Protein AF-A0A235J093-F1 (afdb_monomer_lite)

Structure (mmCIF, N/CA/C/O backbone):
data_AF-A0A235J093-F1
#
_entry.id   AF-A0A235J093-F1
#
loop_
_atom_site.group_PDB
_atom_site.id
_atom_site.type_symbol
_atom_site.label_atom_id
_atom_site.label_alt_id
_atom_site.label_comp_id
_atom_site.label_asym_id
_atom_site.label_entity_id
_atom_site.label_seq_id
_atom_site.pdbx_PDB_ins_code
_atom_site.Cartn_x
_atom_site.Cartn_y
_atom_site.Cartn_z
_atom_site.occupancy
_atom_site.B_iso_or_equiv
_atom_site.auth_seq_id
_atom_site.auth_comp_id
_atom_site.auth_asym_id
_atom_site.auth_atom_id
_atom_site.pdbx_PDB_model_num
ATOM 1 N N . MET A 1 1 ? 15.718 -7.112 -27.286 1.00 81.56 1 MET A N 1
ATOM 2 C CA . MET A 1 1 ? 15.804 -6.126 -26.188 1.00 81.56 1 MET A CA 1
ATOM 3 C C . MET A 1 1 ? 17.243 -5.690 -25.933 1.00 81.56 1 MET A C 1
ATOM 5 O O . MET A 1 1 ? 17.568 -4.571 -26.283 1.00 81.56 1 MET A O 1
ATOM 9 N N . LEU A 1 2 ? 18.130 -6.561 -25.432 1.00 86.50 2 LEU A N 1
ATOM 10 C CA . LEU A 1 2 ? 19.527 -6.194 -25.126 1.00 86.50 2 LEU A CA 1
ATOM 11 C C . LEU A 1 2 ? 20.306 -5.606 -26.301 1.00 86.50 2 LEU A C 1
ATOM 13 O O . LEU A 1 2 ? 20.880 -4.533 -26.173 1.00 86.50 2 LEU A O 1
ATOM 17 N N . LYS A 1 3 ? 20.299 -6.302 -27.443 1.00 90.94 3 LYS A N 1
ATOM 18 C CA . LYS A 1 3 ? 20.978 -5.846 -28.660 1.00 90.94 3 LYS A CA 1
ATOM 19 C C . LYS A 1 3 ? 20.471 -4.472 -29.100 1.00 90.94 3 LYS A C 1
ATOM 21 O O . LYS A 1 3 ? 21.281 -3.606 -29.382 1.00 90.94 3 LYS A O 1
ATOM 26 N N . GLU A 1 4 ? 19.153 -4.282 -29.091 1.00 91.94 4 GLU A N 1
ATOM 27 C CA . GLU A 1 4 ? 18.512 -3.019 -29.469 1.00 91.94 4 GLU A CA 1
ATOM 28 C C . GLU A 1 4 ? 18.979 -1.865 -28.575 1.00 91.94 4 GLU A C 1
ATOM 30 O O . GLU A 1 4 ? 19.475 -0.862 -29.072 1.00 91.94 4 GLU A O 1
ATOM 35 N N . CYS A 1 5 ? 18.916 -2.040 -27.249 1.00 92.69 5 CYS A N 1
ATOM 36 C CA . CYS A 1 5 ? 19.371 -1.024 -26.301 1.00 92.69 5 CYS A CA 1
ATOM 37 C C . CYS A 1 5 ? 20.873 -0.733 -26.433 1.00 92.69 5 CYS A C 1
ATOM 39 O O . CYS A 1 5 ? 21.279 0.423 -26.358 1.00 92.69 5 CYS A O 1
ATOM 41 N N . ARG A 1 6 ? 21.698 -1.769 -26.630 1.00 94.31 6 ARG A N 1
ATOM 42 C CA . ARG A 1 6 ? 23.148 -1.629 -26.811 1.00 94.31 6 ARG A CA 1
ATOM 43 C C . ARG A 1 6 ? 23.477 -0.839 -28.078 1.00 94.31 6 ARG A C 1
ATOM 45 O O . ARG A 1 6 ? 24.177 0.163 -27.987 1.00 94.31 6 ARG A O 1
ATOM 52 N N . CYS A 1 7 ? 22.942 -1.270 -29.222 1.00 94.12 7 CYS A N 1
ATOM 53 C CA . CYS A 1 7 ? 23.148 -0.610 -30.510 1.00 94.12 7 CYS A CA 1
ATOM 54 C C . CYS A 1 7 ? 22.666 0.840 -30.463 1.00 94.12 7 CYS A C 1
ATOM 56 O O . CYS A 1 7 ? 23.383 1.727 -30.906 1.00 94.12 7 CYS A O 1
ATOM 58 N N . TRP A 1 8 ? 21.523 1.102 -29.825 1.00 95.50 8 TRP A N 1
ATOM 59 C CA . TRP A 1 8 ? 21.031 2.463 -29.643 1.00 95.50 8 TRP A CA 1
ATOM 60 C C . TRP A 1 8 ? 22.023 3.356 -28.881 1.00 95.50 8 TRP A C 1
ATOM 62 O O . TRP A 1 8 ? 22.276 4.486 -29.293 1.00 95.50 8 TRP A O 1
ATOM 72 N N . ILE A 1 9 ? 22.627 2.865 -27.789 1.00 94.88 9 ILE A N 1
ATOM 73 C CA . ILE A 1 9 ? 23.630 3.648 -27.049 1.00 94.88 9 ILE A CA 1
ATOM 74 C C . ILE A 1 9 ? 24.862 3.912 -27.924 1.00 94.88 9 ILE A C 1
ATOM 76 O O . ILE A 1 9 ? 25.351 5.040 -27.952 1.00 94.88 9 ILE A O 1
ATOM 80 N N . GLU A 1 10 ? 25.353 2.885 -28.618 1.00 95.62 10 GLU A N 1
ATOM 81 C CA . GLU A 1 10 ? 26.525 2.963 -29.502 1.00 95.62 10 GLU A CA 1
ATOM 82 C C . GLU A 1 10 ? 26.302 3.950 -30.660 1.00 95.62 10 GLU A C 1
ATOM 84 O O . GLU A 1 10 ? 27.205 4.702 -31.018 1.00 95.62 10 GLU A O 1
ATOM 89 N N . GLU A 1 11 ? 25.081 4.020 -31.193 1.00 94.50 11 GLU A N 1
ATOM 90 C CA . GLU A 1 11 ? 24.692 4.966 -32.242 1.00 94.50 11 GLU A CA 1
ATOM 91 C C . GLU A 1 11 ? 24.573 6.408 -31.737 1.00 94.50 11 GLU A C 1
ATOM 93 O O . GLU A 1 11 ? 24.961 7.344 -32.438 1.00 94.50 11 GLU A O 1
ATOM 98 N N . LYS A 1 12 ? 24.027 6.619 -30.533 1.00 93.69 12 LYS A N 1
ATOM 99 C CA . LYS A 1 12 ? 23.841 7.970 -29.978 1.00 93.69 12 LYS A CA 1
ATOM 100 C C . LYS A 1 12 ? 25.104 8.548 -29.345 1.00 93.69 12 LYS A C 1
ATOM 102 O O . LYS A 1 12 ? 25.197 9.766 -29.189 1.00 93.69 12 LYS A O 1
ATOM 107 N N . LEU A 1 13 ? 26.052 7.699 -28.957 1.00 93.81 13 LEU A N 1
ATOM 108 C CA . LEU A 1 13 ? 27.321 8.086 -28.342 1.00 93.81 13 LEU A CA 1
ATOM 109 C C . LEU A 1 13 ? 28.518 7.443 -29.077 1.00 93.81 13 LEU A C 1
ATOM 111 O O . LEU A 1 13 ? 29.321 6.749 -28.455 1.00 93.81 13 LEU A O 1
ATOM 115 N N . PRO A 1 14 ? 28.702 7.710 -30.382 1.00 93.31 14 PRO A N 1
ATOM 116 C CA . PRO A 1 14 ? 29.700 7.020 -31.206 1.00 93.31 14 PRO A CA 1
ATOM 117 C C . PRO A 1 14 ? 31.155 7.337 -30.821 1.00 93.31 14 PRO A C 1
ATOM 119 O O . PRO A 1 14 ? 32.067 6.623 -31.225 1.00 93.31 14 PRO A O 1
ATOM 122 N N . ASP A 1 15 ? 31.384 8.389 -30.029 1.00 92.12 15 ASP A N 1
ATOM 123 C CA . ASP A 1 15 ? 32.719 8.856 -29.633 1.00 92.12 15 ASP A CA 1
ATOM 124 C C . ASP A 1 15 ? 33.426 7.942 -28.614 1.00 92.12 15 ASP A C 1
ATOM 126 O O . ASP A 1 15 ? 34.569 8.204 -28.231 1.00 92.12 15 ASP A O 1
ATOM 130 N N . TYR A 1 16 ? 32.758 6.893 -28.128 1.00 91.81 16 TYR A N 1
ATOM 131 C CA . TYR A 1 16 ? 33.340 5.940 -27.189 1.00 91.81 16 TYR A CA 1
ATOM 132 C C . TYR A 1 16 ? 33.890 4.700 -27.888 1.00 91.81 16 TYR A C 1
ATOM 134 O O . TYR A 1 16 ? 33.283 4.138 -28.796 1.00 91.81 16 TYR A O 1
ATOM 142 N N . THR A 1 17 ? 35.001 4.186 -27.362 1.00 91.88 17 THR A N 1
ATOM 143 C CA . THR A 1 17 ? 35.436 2.818 -27.649 1.00 91.88 17 THR A CA 1
ATOM 144 C C . THR A 1 17 ? 34.752 1.862 -26.676 1.00 91.88 17 THR A C 1
ATOM 146 O O . THR A 1 17 ? 34.998 1.912 -25.468 1.00 91.88 17 THR A O 1
ATOM 149 N N . TYR A 1 18 ? 33.896 0.990 -27.202 1.00 92.06 18 TYR A N 1
ATOM 150 C CA . TYR A 1 18 ? 33.111 0.042 -26.417 1.00 92.06 18 TYR A CA 1
ATOM 151 C C . TYR A 1 18 ? 33.817 -1.313 -26.283 1.00 92.06 18 TYR A C 1
ATOM 153 O O . TYR A 1 18 ? 34.207 -1.927 -27.271 1.00 92.06 18 TYR A O 1
ATOM 161 N N . TYR A 1 19 ? 33.923 -1.809 -25.051 1.00 90.44 19 TYR A N 1
ATOM 162 C CA . TYR A 1 19 ? 34.502 -3.113 -24.696 1.00 90.44 19 TYR A CA 1
ATOM 163 C C . TYR A 1 19 ? 33.468 -4.070 -24.080 1.00 90.44 19 TYR A C 1
ATOM 165 O O . TYR A 1 19 ? 33.771 -5.219 -23.756 1.00 90.44 19 TYR A O 1
ATOM 173 N N . TRP A 1 20 ? 32.228 -3.603 -23.928 1.00 90.38 20 TRP A N 1
ATOM 174 C CA . TRP A 1 20 ? 31.189 -4.251 -23.129 1.00 90.38 20 TRP A CA 1
ATOM 175 C C . TRP A 1 20 ? 30.408 -5.348 -23.846 1.00 90.38 20 TRP A C 1
ATOM 177 O O . TRP A 1 20 ? 29.582 -6.008 -23.222 1.00 90.38 20 TRP A O 1
ATOM 187 N N . GLU A 1 21 ? 30.659 -5.577 -25.136 1.00 89.19 21 GLU A N 1
ATOM 188 C CA . GLU A 1 21 ? 29.867 -6.494 -25.960 1.00 89.19 21 GLU A CA 1
ATOM 189 C C . GLU A 1 21 ? 29.809 -7.900 -25.358 1.00 89.19 21 GLU A C 1
ATOM 191 O O . GLU A 1 21 ? 28.723 -8.474 -25.256 1.00 89.19 21 GLU A O 1
ATOM 196 N N . ARG A 1 22 ? 30.953 -8.418 -24.898 1.00 83.50 22 ARG A N 1
ATOM 197 C CA . ARG A 1 22 ? 31.024 -9.732 -24.255 1.00 83.50 22 ARG A CA 1
ATOM 198 C C . ARG A 1 22 ? 30.163 -9.793 -22.996 1.00 83.50 22 ARG A C 1
ATOM 200 O O . ARG A 1 22 ? 29.460 -10.772 -22.801 1.00 83.50 22 ARG A O 1
ATOM 207 N N . GLU A 1 23 ? 30.188 -8.757 -22.164 1.00 83.75 23 GLU A N 1
ATOM 208 C CA . GLU A 1 23 ? 29.429 -8.734 -20.908 1.00 83.75 23 GLU A CA 1
ATOM 209 C C . GLU A 1 23 ? 27.916 -8.625 -21.163 1.00 83.75 23 GLU A C 1
ATOM 211 O O . GLU A 1 23 ? 27.126 -9.313 -20.521 1.00 83.75 23 GLU A O 1
ATOM 216 N N . TRP A 1 24 ? 27.504 -7.851 -22.173 1.00 86.75 24 TRP A N 1
ATOM 217 C CA . TRP A 1 24 ? 26.111 -7.815 -22.637 1.00 86.75 24 TRP A CA 1
ATOM 218 C C . TRP A 1 24 ? 25.652 -9.156 -23.226 1.00 86.75 24 TRP A C 1
ATOM 220 O O . TRP A 1 24 ? 24.521 -9.576 -22.976 1.00 86.75 24 TRP A O 1
ATOM 230 N N . ALA A 1 25 ? 26.514 -9.840 -23.985 1.00 83.50 25 ALA A N 1
ATOM 231 C CA . ALA A 1 25 ? 26.229 -11.169 -24.524 1.00 83.50 25 ALA A CA 1
ATOM 232 C C . ALA A 1 25 ? 26.141 -12.223 -23.412 1.00 83.50 25 ALA A C 1
ATOM 234 O O . ALA A 1 25 ? 25.210 -13.024 -23.403 1.00 83.50 25 ALA A O 1
ATOM 235 N N . ASN A 1 26 ? 27.056 -12.182 -22.442 1.00 77.44 26 ASN A N 1
ATOM 236 C CA . ASN A 1 26 ? 27.041 -13.062 -21.279 1.00 77.44 26 ASN A CA 1
ATOM 237 C C . ASN A 1 26 ? 25.746 -12.893 -20.486 1.00 77.44 26 ASN A C 1
ATOM 239 O O . ASN A 1 26 ? 25.098 -13.886 -20.173 1.00 77.44 26 ASN A O 1
ATOM 243 N N . TRP A 1 27 ? 25.318 -11.654 -20.226 1.00 78.12 27 TRP A N 1
ATOM 244 C CA . TRP A 1 27 ? 24.038 -11.410 -19.564 1.00 78.12 27 TRP A CA 1
ATOM 245 C C . TRP A 1 27 ? 22.873 -11.977 -20.392 1.00 78.12 27 TRP A C 1
ATOM 247 O O . TRP A 1 27 ? 22.035 -12.713 -19.883 1.00 78.12 27 TRP A O 1
ATOM 257 N N . GLY A 1 28 ? 22.855 -11.730 -21.704 1.00 76.12 28 GLY A N 1
ATOM 258 C CA . GLY A 1 28 ? 21.814 -12.257 -22.589 1.00 76.12 28 GLY A CA 1
ATOM 259 C C . GLY A 1 28 ? 21.762 -13.779 -22.711 1.00 76.12 28 GLY A C 1
ATOM 260 O O . GLY A 1 28 ? 20.692 -14.298 -23.006 1.00 76.12 28 GLY A O 1
ATOM 261 N N . ASN A 1 29 ? 22.868 -14.483 -22.478 1.00 74.25 29 ASN A N 1
ATOM 262 C CA . ASN A 1 29 ? 22.955 -15.939 -22.615 1.00 74.25 29 ASN A CA 1
ATOM 263 C C . ASN A 1 29 ? 22.891 -16.685 -21.275 1.00 74.25 29 ASN A C 1
ATOM 265 O O . ASN A 1 29 ? 22.607 -17.880 -21.267 1.00 74.25 29 ASN A O 1
ATOM 269 N N . HIS A 1 30 ? 23.202 -16.008 -20.166 1.00 68.56 30 HIS A N 1
ATOM 270 C CA . HIS A 1 30 ? 23.442 -16.651 -18.871 1.00 68.56 30 HIS A CA 1
ATOM 271 C C . HIS A 1 30 ? 22.721 -15.982 -17.690 1.00 68.56 30 HIS A C 1
ATOM 273 O O . HIS A 1 30 ? 22.812 -16.492 -16.581 1.00 68.56 30 HIS A O 1
ATOM 279 N N . ALA A 1 31 ? 22.008 -14.861 -17.881 1.00 62.91 31 ALA A N 1
ATOM 280 C CA . ALA A 1 31 ? 21.279 -14.188 -16.793 1.00 62.91 31 ALA A CA 1
ATOM 281 C C . ALA A 1 31 ? 19.832 -14.675 -16.597 1.00 62.91 31 ALA A C 1
ATOM 283 O O . ALA A 1 31 ? 19.122 -14.160 -15.733 1.00 62.91 31 ALA A O 1
ATOM 284 N N . TRP A 1 32 ? 19.373 -15.640 -17.395 1.00 54.62 32 TRP A N 1
ATOM 285 C CA . TRP A 1 32 ? 18.097 -16.322 -17.196 1.00 54.62 32 TRP A CA 1
ATOM 286 C C . TRP A 1 32 ? 18.351 -17.811 -16.990 1.00 54.62 32 TRP A C 1
ATOM 288 O O . TRP A 1 32 ? 18.985 -18.471 -17.807 1.00 54.62 32 TRP A O 1
ATOM 298 N N . GLU A 1 33 ? 17.827 -18.335 -15.889 1.00 53.62 33 GLU A N 1
ATOM 299 C CA . GLU A 1 33 ? 17.810 -19.760 -15.590 1.00 53.62 33 GLU A CA 1
ATOM 300 C C . GLU A 1 33 ? 16.349 -20.199 -15.560 1.00 53.62 33 GLU A C 1
ATOM 302 O O . GLU A 1 33 ? 15.518 -19.619 -14.855 1.00 53.62 33 GLU A O 1
ATOM 307 N N . ILE A 1 34 ? 16.016 -21.195 -16.379 1.00 55.62 34 ILE A N 1
ATOM 308 C CA . ILE A 1 34 ? 14.703 -21.831 -16.342 1.00 55.62 34 ILE A CA 1
ATOM 309 C C . ILE A 1 34 ? 14.814 -22.979 -15.354 1.00 55.62 34 ILE A C 1
ATOM 311 O O . ILE A 1 34 ? 15.477 -23.980 -15.621 1.00 55.62 34 ILE A O 1
ATOM 315 N N . PHE A 1 35 ? 14.155 -22.821 -14.214 1.00 58.34 35 PHE A N 1
ATOM 316 C CA . PHE A 1 35 ? 13.982 -23.904 -13.265 1.00 58.34 35 PHE A CA 1
ATOM 317 C C . PHE A 1 35 ? 12.665 -24.601 -13.561 1.00 58.34 35 PHE A C 1
ATOM 319 O O . PHE A 1 35 ? 11.602 -23.978 -13.550 1.00 58.34 35 PHE A O 1
ATOM 326 N N . TRP A 1 36 ? 12.743 -25.901 -13.796 1.00 65.69 36 TRP A N 1
ATOM 327 C CA . TRP A 1 36 ? 11.605 -26.792 -13.671 1.00 65.69 36 TRP A CA 1
ATOM 328 C C . TRP A 1 36 ? 11.880 -27.747 -12.519 1.00 65.69 36 TRP A C 1
ATOM 330 O O . TRP A 1 36 ? 13.040 -28.063 -12.250 1.00 65.69 36 TRP A O 1
ATOM 340 N N . GLY A 1 37 ? 10.823 -28.191 -11.854 1.00 79.81 37 GLY A N 1
ATOM 341 C CA . GLY A 1 37 ? 10.873 -29.349 -10.976 1.00 79.81 37 GLY A CA 1
ATOM 342 C C . GLY A 1 37 ? 10.049 -30.472 -11.580 1.00 79.81 37 GLY A C 1
ATOM 343 O O . GLY A 1 37 ? 9.062 -30.214 -12.273 1.00 79.81 37 GLY A O 1
ATOM 344 N N . GLU A 1 38 ? 10.475 -31.703 -11.354 1.00 80.19 38 GLU A N 1
ATOM 345 C CA . GLU A 1 38 ? 9.796 -32.909 -11.809 1.00 80.19 38 GLU A CA 1
ATOM 346 C C . GLU A 1 38 ? 9.578 -33.870 -10.641 1.00 80.19 38 GLU A C 1
ATOM 348 O O . GLU A 1 38 ? 10.393 -33.973 -9.728 1.00 80.19 38 GLU A O 1
ATOM 353 N N . GLY A 1 39 ? 8.446 -34.564 -10.659 1.00 84.25 39 GLY A N 1
ATOM 354 C CA . GLY A 1 39 ? 8.063 -35.493 -9.609 1.00 84.25 39 GLY A CA 1
ATOM 355 C C . GLY A 1 39 ? 6.832 -36.290 -10.011 1.00 84.25 39 GLY A C 1
ATOM 356 O O . GLY A 1 39 ? 6.056 -35.869 -10.867 1.00 84.25 39 GLY A O 1
ATOM 357 N N . ASP A 1 40 ? 6.662 -37.448 -9.386 1.00 86.00 40 ASP A N 1
ATOM 358 C CA . ASP A 1 40 ? 5.465 -38.294 -9.479 1.00 86.00 40 ASP A CA 1
ATOM 359 C C . ASP A 1 40 ? 4.276 -37.740 -8.671 1.00 86.00 40 ASP A C 1
ATOM 361 O O . ASP A 1 40 ? 3.172 -38.280 -8.719 1.00 86.00 40 ASP A O 1
ATOM 365 N N . SER A 1 41 ? 4.497 -36.636 -7.959 1.00 74.31 41 SER A N 1
ATOM 366 C CA . SER A 1 41 ? 3.500 -35.839 -7.253 1.00 74.31 41 SER A CA 1
ATOM 367 C C . SER A 1 41 ? 3.867 -34.353 -7.314 1.00 74.31 41 SER A C 1
ATOM 369 O O . SER A 1 41 ? 5.030 -33.995 -7.525 1.00 74.31 41 SER A O 1
ATOM 371 N N . ILE A 1 42 ? 2.884 -33.476 -7.084 1.00 67.31 42 ILE A N 1
ATOM 372 C CA . ILE A 1 42 ? 3.093 -32.019 -7.026 1.00 67.31 42 ILE A CA 1
ATOM 373 C C . ILE A 1 42 ? 4.122 -31.669 -5.949 1.00 67.31 42 ILE A C 1
ATOM 375 O O . ILE A 1 42 ? 5.024 -30.876 -6.206 1.00 67.31 42 ILE A O 1
ATOM 379 N N . GLN A 1 43 ? 4.028 -32.291 -4.769 1.00 69.69 43 GLN A N 1
ATOM 380 C CA . GLN A 1 43 ? 4.963 -32.062 -3.668 1.00 69.69 43 GLN A CA 1
ATOM 381 C C . GLN A 1 43 ? 6.397 -32.436 -4.068 1.00 69.69 43 GLN A C 1
ATOM 383 O O . GLN A 1 43 ? 7.306 -31.636 -3.870 1.00 69.69 43 GLN A O 1
ATOM 388 N N . ALA A 1 44 ? 6.594 -33.588 -4.720 1.00 76.50 44 ALA A N 1
ATOM 389 C CA . ALA A 1 44 ? 7.907 -33.990 -5.224 1.00 76.50 44 ALA A CA 1
ATOM 390 C C . ALA A 1 44 ? 8.438 -33.025 -6.298 1.00 76.50 44 ALA A C 1
ATOM 392 O O . ALA A 1 44 ? 9.603 -32.638 -6.244 1.00 76.50 44 ALA A O 1
ATOM 393 N N . ALA A 1 45 ? 7.585 -32.573 -7.223 1.00 79.56 45 ALA A N 1
ATOM 394 C CA . ALA A 1 45 ? 7.968 -31.586 -8.230 1.00 79.56 45 ALA A CA 1
ATOM 395 C C . ALA A 1 45 ? 8.301 -30.216 -7.607 1.00 79.56 45 ALA A C 1
ATOM 397 O O . ALA A 1 45 ? 9.232 -29.547 -8.050 1.00 79.56 45 ALA A O 1
ATOM 398 N N . MET A 1 46 ? 7.580 -29.789 -6.565 1.00 69.38 46 MET A N 1
ATOM 399 C CA . MET A 1 46 ? 7.865 -28.555 -5.828 1.00 69.38 46 MET A CA 1
ATOM 400 C C . MET A 1 46 ? 9.168 -28.651 -5.034 1.00 69.38 46 MET A C 1
ATOM 402 O O . MET A 1 46 ? 9.962 -27.712 -5.067 1.00 69.38 46 MET A O 1
ATOM 406 N N . ASP A 1 47 ? 9.412 -29.769 -4.356 1.00 74.88 47 ASP A N 1
ATOM 407 C CA . ASP A 1 47 ? 10.638 -29.988 -3.590 1.00 74.88 47 ASP A CA 1
ATOM 408 C C . ASP A 1 47 ? 11.861 -30.108 -4.509 1.00 74.88 47 ASP A C 1
ATOM 410 O O . ASP A 1 47 ? 12.919 -29.555 -4.202 1.00 74.88 47 ASP A O 1
ATOM 414 N N . ASP A 1 48 ? 11.716 -30.753 -5.669 1.00 78.94 48 ASP A N 1
ATOM 415 C CA . ASP A 1 48 ? 12.739 -30.799 -6.718 1.00 78.94 48 ASP A CA 1
ATOM 416 C C . ASP A 1 48 ? 12.994 -29.402 -7.308 1.00 78.94 48 ASP A C 1
ATOM 418 O O . ASP A 1 48 ? 14.146 -28.986 -7.434 1.00 78.94 48 ASP A O 1
ATOM 422 N N . LEU A 1 49 ? 11.941 -28.616 -7.573 1.00 78.12 49 LEU A N 1
ATOM 423 C CA . LEU A 1 49 ? 12.070 -27.225 -8.017 1.00 78.12 49 LEU A CA 1
ATOM 424 C C . LEU A 1 49 ? 12.816 -26.367 -6.985 1.00 78.12 49 LEU A C 1
ATOM 426 O O . LEU A 1 49 ? 13.736 -25.634 -7.349 1.00 78.12 49 LEU A O 1
ATOM 430 N N . GLU A 1 50 ? 12.429 -26.430 -5.708 1.00 69.31 50 GLU A N 1
ATOM 431 C CA . GLU A 1 50 ? 13.078 -25.678 -4.629 1.00 69.31 50 GLU A CA 1
ATOM 432 C C . GLU A 1 50 ? 14.519 -26.144 -4.407 1.00 69.31 50 GLU A C 1
ATOM 434 O O . GLU A 1 50 ? 15.418 -25.316 -4.271 1.00 69.31 50 GLU A O 1
ATOM 439 N N . THR A 1 51 ? 14.788 -27.447 -4.484 1.00 73.94 51 THR A N 1
ATOM 440 C CA . THR A 1 51 ? 16.152 -27.989 -4.424 1.00 73.94 51 THR A CA 1
ATOM 441 C C . THR A 1 51 ? 16.998 -27.472 -5.584 1.00 73.94 51 THR A C 1
ATOM 443 O O . THR A 1 51 ? 18.106 -26.989 -5.362 1.00 73.94 51 THR A O 1
ATOM 446 N N . ARG A 1 52 ? 16.470 -27.463 -6.814 1.00 67.44 52 ARG A N 1
ATOM 447 C CA . ARG A 1 52 ? 17.155 -26.908 -7.995 1.00 67.44 52 ARG A CA 1
ATOM 448 C C . ARG A 1 52 ? 17.396 -25.404 -7.875 1.00 67.44 52 ARG A C 1
ATOM 450 O O . ARG A 1 52 ? 18.478 -24.943 -8.230 1.00 67.44 52 ARG A O 1
ATOM 457 N N . LYS A 1 53 ? 16.447 -24.649 -7.307 1.00 62.22 53 LYS A N 1
ATOM 458 C CA . LYS A 1 53 ? 16.629 -23.226 -6.959 1.00 62.22 53 LYS A CA 1
ATOM 459 C C . LYS A 1 53 ? 17.687 -23.015 -5.868 1.00 62.22 53 LYS A C 1
ATOM 461 O O . LYS A 1 53 ? 18.328 -21.964 -5.856 1.00 62.22 53 LYS A O 1
ATOM 466 N N . LEU A 1 54 ? 17.847 -23.961 -4.937 1.00 51.12 54 LEU A N 1
ATOM 467 C CA . LEU A 1 54 ? 18.797 -23.910 -3.816 1.00 51.12 54 LEU A CA 1
ATOM 468 C C . LEU A 1 54 ? 20.199 -24.409 -4.186 1.00 51.12 54 LEU A C 1
ATOM 470 O O . LEU A 1 54 ? 21.177 -23.914 -3.627 1.00 51.12 54 LEU A O 1
ATOM 474 N N . CYS A 1 55 ? 20.325 -25.304 -5.169 1.00 48.69 55 CYS A N 1
ATOM 475 C CA . CYS A 1 55 ? 21.583 -25.788 -5.748 1.00 48.69 55 CYS A CA 1
ATOM 476 C C . CYS A 1 55 ? 22.338 -24.719 -6.559 1.00 48.69 55 CYS A C 1
ATOM 478 O O . CYS A 1 55 ? 23.079 -25.060 -7.478 1.00 48.69 55 CYS A O 1
ATOM 480 N N . ARG A 1 56 ? 22.187 -23.435 -6.202 1.00 54.56 56 ARG A N 1
ATOM 481 C CA . ARG A 1 56 ? 22.946 -22.281 -6.698 1.00 54.56 56 ARG A CA 1
ATOM 482 C C . ARG A 1 56 ? 24.447 -22.534 -6.579 1.00 54.56 56 ARG A C 1
ATOM 484 O O . ARG A 1 56 ? 25.105 -22.102 -5.634 1.00 54.56 56 ARG A O 1
ATOM 491 N N . GLY A 1 57 ? 25.006 -23.217 -7.564 1.00 39.59 57 GLY A N 1
ATOM 492 C CA . GLY A 1 57 ? 26.431 -23.324 -7.783 1.00 39.59 57 GLY A CA 1
ATOM 493 C C . GLY A 1 57 ? 26.892 -22.054 -8.472 1.00 39.59 57 GLY A C 1
ATOM 494 O O . GLY A 1 57 ? 27.106 -22.067 -9.677 1.00 39.59 57 GLY A O 1
ATOM 495 N N . TRP A 1 58 ? 27.041 -20.955 -7.725 1.00 42.44 58 TRP A N 1
ATOM 496 C CA . TRP A 1 58 ? 27.776 -19.785 -8.210 1.00 42.44 58 TRP A CA 1
ATOM 497 C C . TRP A 1 58 ? 29.231 -20.199 -8.461 1.00 42.44 58 TRP A C 1
ATOM 499 O O . TRP A 1 58 ? 30.103 -20.014 -7.618 1.00 42.44 58 TRP A O 1
ATOM 509 N N . THR A 1 59 ? 29.509 -20.804 -9.612 1.00 36.03 59 THR A N 1
ATOM 510 C CA . THR A 1 59 ? 30.869 -21.150 -10.042 1.00 36.03 59 THR A CA 1
ATOM 511 C C . THR A 1 59 ? 31.566 -19.981 -10.729 1.00 36.03 59 THR A C 1
ATOM 513 O O . THR A 1 59 ? 32.754 -20.069 -11.028 1.00 36.03 59 THR A O 1
ATOM 516 N N . ALA A 1 60 ? 30.868 -18.861 -10.935 1.00 33.34 60 ALA A N 1
ATOM 517 C CA . ALA A 1 60 ? 31.445 -17.627 -11.443 1.00 33.34 60 ALA A CA 1
ATOM 518 C C . ALA A 1 60 ? 31.281 -16.501 -10.418 1.00 33.34 60 ALA A C 1
ATOM 520 O O . ALA A 1 60 ? 30.196 -15.971 -10.185 1.00 33.34 60 ALA A O 1
ATOM 521 N N . VAL A 1 61 ? 32.399 -16.121 -9.810 1.00 35.09 61 VAL A N 1
ATOM 522 C CA . VAL A 1 61 ? 32.529 -14.891 -9.035 1.00 35.09 61 VAL A CA 1
ATOM 523 C C . VAL A 1 61 ? 32.517 -13.719 -10.031 1.00 35.09 61 VAL A C 1
ATOM 525 O O . VAL A 1 61 ? 33.568 -13.309 -10.514 1.00 35.09 61 VAL A O 1
ATOM 528 N N . ASN A 1 62 ? 31.339 -13.176 -10.365 1.00 38.50 62 ASN A N 1
ATOM 529 C CA . ASN A 1 62 ? 31.195 -11.945 -11.169 1.00 38.50 62 ASN A CA 1
ATOM 530 C C . ASN A 1 62 ? 31.490 -10.690 -10.325 1.00 38.50 62 ASN A C 1
ATOM 532 O O . ASN A 1 62 ? 30.700 -9.757 -10.201 1.00 38.50 62 ASN A O 1
ATOM 536 N N . TRP A 1 63 ? 32.660 -10.665 -9.694 1.00 36.06 63 TRP A N 1
ATOM 537 C CA . TRP A 1 63 ? 33.091 -9.550 -8.860 1.00 36.06 63 TRP A CA 1
ATOM 538 C C . TRP A 1 63 ? 33.648 -8.427 -9.728 1.00 36.06 63 TRP A C 1
ATOM 540 O O . TRP A 1 63 ? 34.851 -8.380 -9.977 1.00 36.06 63 TRP A O 1
ATOM 550 N N . ILE A 1 64 ? 32.808 -7.493 -10.190 1.00 43.91 64 ILE A N 1
ATOM 551 C CA . ILE A 1 64 ? 33.331 -6.253 -10.783 1.00 43.91 64 ILE A CA 1
ATOM 552 C C . ILE A 1 64 ? 32.514 -4.989 -10.423 1.00 43.91 64 ILE A C 1
ATOM 554 O O . ILE A 1 64 ? 32.087 -4.238 -11.300 1.00 43.91 64 ILE A O 1
ATOM 558 N N . GLY A 1 65 ? 32.434 -4.676 -9.121 1.00 35.81 65 GLY A N 1
ATOM 559 C CA . GLY A 1 65 ? 32.150 -3.328 -8.584 1.00 35.81 65 GLY A CA 1
ATOM 560 C C . GLY A 1 65 ? 30.852 -3.186 -7.775 1.00 35.81 65 GLY A C 1
ATOM 561 O O . GLY A 1 65 ? 29.862 -3.836 -8.073 1.00 35.81 65 GLY A O 1
ATOM 562 N N . GLU A 1 66 ? 30.865 -2.316 -6.755 1.00 30.84 66 GLU A N 1
ATOM 563 C CA . GLU A 1 66 ? 29.701 -2.011 -5.908 1.00 30.84 66 GLU A CA 1
ATOM 564 C C . GLU A 1 66 ? 28.607 -1.259 -6.689 1.00 30.84 66 GLU A C 1
ATOM 566 O O . GLU A 1 66 ? 28.718 -0.057 -6.963 1.00 30.84 66 GLU A O 1
ATOM 571 N N . SER A 1 67 ? 27.529 -1.974 -7.006 1.00 33.06 67 SER A N 1
ATOM 572 C CA . SER A 1 67 ? 26.166 -1.441 -7.064 1.00 33.06 67 SER A CA 1
ATOM 573 C C . SER A 1 67 ? 25.391 -1.958 -5.833 1.00 33.06 67 SER A C 1
ATOM 575 O O . SER A 1 67 ? 25.852 -2.866 -5.144 1.00 33.06 67 SER A O 1
ATOM 577 N N . SER A 1 68 ? 24.286 -1.293 -5.486 1.00 29.69 68 SER A N 1
ATOM 578 C CA . SER A 1 68 ? 23.507 -1.441 -4.241 1.00 29.69 68 SER A CA 1
ATOM 579 C C . SER A 1 68 ? 23.373 -2.877 -3.684 1.00 29.69 68 SER A C 1
ATOM 581 O O . SER A 1 68 ? 23.177 -3.845 -4.415 1.00 29.69 68 SER A O 1
ATOM 583 N N . SER A 1 69 ? 23.394 -2.990 -2.352 1.00 33.16 69 SER A N 1
ATOM 584 C CA . SER A 1 69 ? 23.514 -4.197 -1.512 1.00 33.16 69 SER A CA 1
ATOM 585 C C . SER A 1 69 ? 22.378 -5.241 -1.580 1.00 33.16 69 SER A C 1
ATOM 587 O O . SER A 1 69 ? 22.291 -6.093 -0.698 1.00 33.16 69 SER A O 1
ATOM 589 N N . LEU A 1 70 ? 21.521 -5.226 -2.606 1.00 32.12 70 LEU A N 1
ATOM 590 C CA . LEU A 1 70 ? 20.436 -6.208 -2.783 1.00 32.12 70 LEU A CA 1
ATOM 591 C C . LEU A 1 70 ? 20.620 -7.149 -3.990 1.00 32.12 70 LEU A C 1
ATOM 593 O O . LEU A 1 70 ? 19.972 -8.192 -4.027 1.00 32.12 70 LEU A O 1
ATOM 597 N N . THR A 1 71 ? 21.518 -6.852 -4.937 1.00 39.97 71 THR A N 1
ATOM 598 C CA . THR A 1 71 ? 21.765 -7.684 -6.137 1.00 39.97 71 THR A CA 1
ATOM 599 C C . THR A 1 71 ? 23.257 -7.688 -6.495 1.00 39.97 71 THR A C 1
ATOM 601 O O . THR A 1 71 ? 23.679 -7.135 -7.506 1.00 39.97 71 THR A O 1
ATOM 604 N N . GLY A 1 72 ? 24.090 -8.235 -5.611 1.00 38.19 72 GLY A N 1
ATOM 605 C CA . GLY A 1 72 ? 25.554 -8.112 -5.661 1.00 38.19 72 GLY A CA 1
ATOM 606 C C . GLY A 1 72 ? 26.289 -8.928 -6.736 1.00 38.19 72 GLY A C 1
ATOM 607 O O . GLY A 1 72 ? 27.269 -9.584 -6.392 1.00 38.19 72 GLY A O 1
ATOM 608 N N . THR A 1 73 ? 25.850 -8.930 -8.001 1.00 51.41 73 THR A N 1
ATOM 609 C CA . THR A 1 73 ? 26.433 -9.804 -9.047 1.00 51.41 73 THR A CA 1
ATOM 610 C C . THR A 1 73 ? 26.721 -9.150 -10.401 1.00 51.41 73 THR A C 1
ATOM 612 O O . THR A 1 73 ? 27.423 -9.767 -11.196 1.00 51.41 73 THR A O 1
ATOM 615 N N . ASP A 1 74 ? 26.270 -7.917 -10.667 1.00 60.19 74 ASP A N 1
ATOM 616 C CA . ASP A 1 74 ? 26.448 -7.271 -11.980 1.00 60.19 74 ASP A CA 1
ATOM 617 C C . ASP A 1 74 ? 27.319 -6.005 -11.922 1.00 60.19 74 ASP A C 1
ATOM 619 O O . ASP A 1 74 ? 27.168 -5.143 -11.053 1.00 60.19 74 ASP A O 1
ATOM 623 N N . GLY A 1 75 ? 28.228 -5.871 -12.894 1.00 70.38 75 GLY A N 1
ATOM 624 C CA . GLY A 1 75 ? 29.059 -4.680 -13.066 1.00 70.38 75 GLY A CA 1
ATOM 625 C C . GLY A 1 75 ? 28.281 -3.483 -13.624 1.00 70.38 75 GLY A C 1
ATOM 626 O O . GLY A 1 75 ? 27.291 -3.635 -14.339 1.00 70.38 75 GLY A O 1
ATOM 627 N N . ILE A 1 76 ? 28.773 -2.274 -13.338 1.00 82.38 76 ILE A N 1
ATOM 628 C CA . ILE A 1 76 ? 28.215 -1.023 -13.878 1.00 82.38 76 ILE A CA 1
ATOM 629 C C . ILE A 1 76 ? 28.327 -1.040 -15.408 1.00 82.38 76 ILE A C 1
ATOM 631 O O . ILE A 1 76 ? 29.418 -1.256 -15.947 1.00 82.38 76 ILE A O 1
ATOM 635 N N . ALA A 1 77 ? 27.218 -0.787 -16.099 1.00 88.38 77 ALA A N 1
ATOM 636 C CA . ALA A 1 77 ? 27.165 -0.677 -17.548 1.00 88.38 77 ALA A CA 1
ATOM 637 C C . ALA A 1 77 ? 27.783 0.654 -17.996 1.00 88.38 77 ALA A C 1
ATOM 639 O O . ALA A 1 77 ? 27.207 1.719 -17.779 1.00 88.38 77 ALA A O 1
ATOM 640 N N . PHE A 1 78 ? 28.967 0.592 -18.605 1.00 91.25 78 PHE A N 1
ATOM 641 C CA . PHE A 1 78 ? 29.640 1.720 -19.257 1.00 91.25 78 PHE A CA 1
ATOM 642 C C . PHE A 1 78 ? 30.601 1.203 -20.348 1.00 91.25 78 PHE A C 1
ATOM 644 O O . PHE A 1 78 ? 30.931 0.014 -20.323 1.00 91.25 78 PHE A O 1
ATOM 651 N N . PRO A 1 79 ? 31.096 2.050 -21.271 1.00 91.00 79 PRO A N 1
ATOM 652 C CA . PRO A 1 79 ? 31.860 1.601 -22.439 1.00 91.00 79 PRO A CA 1
ATOM 653 C C . PRO A 1 79 ? 33.096 0.751 -22.120 1.00 91.00 79 PRO A C 1
ATOM 655 O O . PRO A 1 79 ? 33.393 -0.189 -22.846 1.00 91.00 79 PRO A O 1
ATOM 658 N N . GLY A 1 80 ? 33.790 1.024 -21.011 1.00 87.50 80 GLY A N 1
ATOM 659 C CA . GLY A 1 80 ? 34.970 0.267 -20.572 1.00 87.50 80 GLY A CA 1
ATOM 660 C C . GLY A 1 80 ? 34.675 -1.037 -19.819 1.00 87.50 80 GLY A C 1
ATOM 661 O O . GLY A 1 80 ? 35.612 -1.722 -19.402 1.00 87.50 80 GLY A O 1
ATOM 662 N N . LEU A 1 81 ? 33.405 -1.405 -19.605 1.00 84.88 81 LEU A N 1
ATOM 663 C CA . LEU A 1 81 ? 33.032 -2.712 -19.053 1.00 84.88 81 LEU A C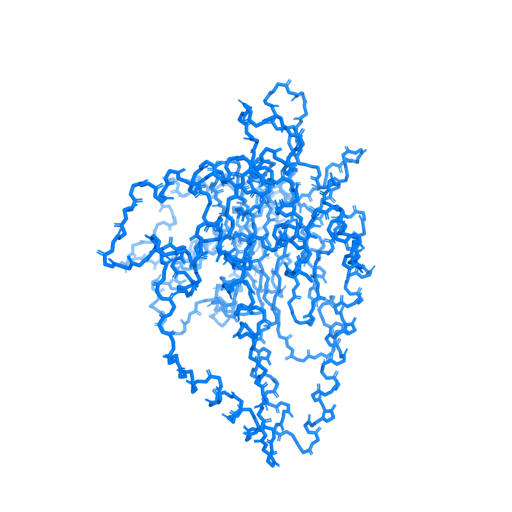A 1
ATOM 664 C C . LEU A 1 81 ? 33.618 -3.821 -19.942 1.00 84.88 81 LEU A C 1
ATOM 666 O O . LEU A 1 81 ? 33.454 -3.775 -21.148 1.00 84.88 81 LEU A O 1
ATOM 670 N N . GLY A 1 82 ? 34.349 -4.781 -19.365 1.00 77.31 82 GLY A N 1
ATOM 671 C CA . GLY A 1 82 ? 35.031 -5.841 -20.126 1.00 77.31 82 GLY A CA 1
ATOM 672 C C . GLY A 1 82 ? 36.398 -5.472 -20.732 1.00 77.31 82 GLY A C 1
ATOM 673 O O . GLY A 1 82 ? 37.066 -6.354 -21.267 1.00 77.31 82 GLY A O 1
ATOM 674 N N . GLY A 1 83 ? 36.852 -4.216 -20.623 1.00 80.50 83 GLY A N 1
ATOM 675 C CA . GLY A 1 83 ? 38.148 -3.775 -21.156 1.00 80.50 83 GLY A CA 1
ATOM 676 C C . GLY A 1 83 ? 39.362 -4.244 -20.340 1.00 80.50 83 GLY A C 1
ATOM 677 O O . GLY A 1 83 ? 39.277 -4.452 -19.127 1.00 80.50 83 GLY A O 1
ATOM 678 N N . GLU A 1 84 ? 40.532 -4.347 -20.983 1.00 72.75 84 GLU A N 1
ATOM 679 C CA . GLU A 1 84 ? 41.786 -4.802 -20.348 1.00 72.75 84 GLU A CA 1
ATOM 680 C C . GLU A 1 84 ? 42.217 -3.934 -19.153 1.00 72.75 84 GLU A C 1
ATOM 682 O O . GLU A 1 84 ? 42.771 -4.441 -18.176 1.00 72.75 84 GLU A O 1
ATOM 687 N N . ALA A 1 85 ? 41.891 -2.637 -19.183 1.00 68.00 85 ALA A N 1
ATOM 688 C CA . ALA A 1 85 ? 42.152 -1.687 -18.099 1.00 68.00 85 ALA A CA 1
ATOM 689 C C . ALA A 1 85 ? 41.387 -2.002 -16.795 1.00 68.00 85 ALA A C 1
ATOM 691 O O . ALA A 1 85 ? 41.758 -1.512 -15.727 1.00 68.00 85 ALA A O 1
ATOM 692 N N . ARG A 1 86 ? 40.345 -2.849 -16.850 1.00 67.31 86 ARG A N 1
ATOM 693 C CA . ARG A 1 86 ? 39.617 -3.341 -15.666 1.00 67.31 86 ARG A CA 1
ATOM 694 C C . ARG A 1 86 ? 40.232 -4.599 -15.052 1.00 67.31 86 ARG A C 1
ATOM 696 O O . ARG A 1 86 ? 39.701 -5.099 -14.059 1.00 67.31 86 ARG A O 1
ATOM 703 N N . ASN A 1 87 ? 41.345 -5.106 -15.591 1.00 66.56 87 ASN A N 1
ATOM 704 C CA . ASN A 1 87 ? 42.088 -6.196 -14.966 1.00 66.56 87 ASN A CA 1
ATOM 705 C C . ASN A 1 87 ? 42.480 -5.789 -13.529 1.00 66.56 87 ASN A C 1
ATOM 707 O O . ASN A 1 87 ? 43.155 -4.768 -13.368 1.00 66.56 87 ASN A O 1
ATOM 711 N N . PRO A 1 88 ? 42.118 -6.569 -12.488 1.00 64.88 88 PRO A N 1
ATOM 712 C CA . PRO A 1 88 ? 42.396 -6.225 -11.091 1.00 64.88 88 PRO A CA 1
ATOM 713 C C . PRO A 1 88 ? 43.863 -5.890 -10.805 1.00 64.88 88 PRO A C 1
ATOM 715 O O . PRO A 1 88 ? 44.147 -5.124 -9.890 1.00 64.88 88 PRO A O 1
ATOM 718 N N . LYS A 1 89 ? 44.793 -6.431 -11.602 1.00 62.06 89 LYS A N 1
ATOM 719 C CA . LYS A 1 89 ? 46.233 -6.186 -11.466 1.00 62.06 89 LYS A CA 1
ATOM 720 C C . LYS A 1 89 ? 46.660 -4.765 -11.851 1.00 62.06 89 LYS A C 1
ATOM 722 O O . LYS A 1 89 ? 47.644 -4.279 -11.312 1.00 62.06 89 LYS A O 1
ATOM 727 N N . ASN A 1 90 ? 45.928 -4.110 -12.754 1.00 66.75 90 ASN A N 1
ATOM 728 C CA . ASN A 1 90 ? 46.332 -2.848 -13.390 1.00 66.75 90 ASN A CA 1
ATOM 729 C C . ASN A 1 90 ? 45.284 -1.730 -13.216 1.00 66.75 90 ASN A C 1
ATOM 731 O O . ASN A 1 90 ? 45.343 -0.708 -13.898 1.00 66.75 90 ASN A O 1
ATOM 735 N N . ARG A 1 91 ? 44.297 -1.933 -12.335 1.00 68.19 91 ARG A N 1
ATOM 736 C CA . ARG A 1 91 ? 43.087 -1.109 -12.266 1.00 68.19 91 ARG A CA 1
ATOM 737 C C . ARG A 1 91 ? 43.336 0.252 -11.614 1.00 68.19 91 ARG A C 1
ATOM 739 O O . ARG A 1 91 ? 43.760 0.328 -10.462 1.00 68.19 91 ARG A O 1
ATOM 746 N N . GLN A 1 92 ? 42.979 1.326 -12.318 1.00 76.00 92 GLN A N 1
ATOM 747 C CA . GLN A 1 92 ? 43.015 2.697 -11.800 1.00 76.00 92 GLN A CA 1
ATOM 748 C C . GLN A 1 92 ? 41.602 3.198 -11.484 1.00 76.00 92 GLN A C 1
ATOM 750 O O . GLN A 1 92 ? 40.900 3.742 -12.334 1.00 76.00 92 GLN A O 1
ATOM 755 N N . TRP A 1 93 ? 41.187 3.020 -10.230 1.00 74.50 93 TRP A N 1
ATOM 756 C CA . TRP A 1 93 ? 39.819 3.284 -9.768 1.00 74.50 93 TRP A CA 1
ATOM 757 C C . TRP A 1 93 ? 39.327 4.718 -9.972 1.00 74.50 93 TRP A C 1
ATOM 759 O O . TRP A 1 93 ? 38.146 4.926 -10.243 1.00 74.50 93 TRP A O 1
ATOM 769 N N . THR A 1 94 ? 40.210 5.706 -9.830 1.00 78.81 94 THR A N 1
ATOM 770 C CA . THR A 1 94 ? 39.845 7.121 -9.980 1.00 78.81 94 THR A CA 1
ATOM 771 C C . THR A 1 94 ? 39.462 7.444 -11.422 1.00 78.81 94 THR A C 1
ATOM 773 O O . THR A 1 94 ? 38.427 8.061 -11.639 1.00 78.81 94 THR A O 1
ATOM 776 N N . ILE A 1 95 ? 40.238 6.947 -12.393 1.00 80.50 95 ILE A N 1
ATOM 777 C CA . ILE A 1 95 ? 39.981 7.165 -13.823 1.00 80.50 95 ILE A CA 1
ATOM 778 C C . ILE A 1 95 ? 38.659 6.515 -14.225 1.00 80.50 95 ILE A C 1
ATOM 780 O O . ILE A 1 95 ? 37.799 7.171 -14.797 1.00 80.50 95 ILE A O 1
ATOM 784 N N . GLU A 1 96 ? 38.441 5.260 -13.826 1.00 82.00 96 GLU A N 1
ATOM 785 C CA . GLU A 1 96 ? 37.195 4.549 -14.132 1.00 82.00 96 GLU A CA 1
ATOM 786 C C . GLU A 1 96 ? 35.965 5.265 -13.552 1.00 82.00 96 GLU A C 1
ATOM 788 O O . GLU A 1 96 ? 34.916 5.340 -14.190 1.00 82.00 96 GLU A O 1
ATOM 793 N N . LYS A 1 97 ? 36.081 5.820 -12.340 1.00 83.56 97 LYS A N 1
ATOM 794 C CA . LYS A 1 97 ? 34.994 6.575 -11.709 1.00 83.56 97 LYS A CA 1
ATOM 795 C C . LYS A 1 97 ? 34.652 7.844 -12.493 1.00 83.56 97 LYS A C 1
ATOM 797 O O . LYS A 1 97 ? 33.467 8.156 -12.630 1.00 83.56 97 LYS A O 1
ATOM 802 N N . ASP A 1 98 ? 35.660 8.555 -12.986 1.00 86.12 98 ASP A N 1
ATOM 803 C CA . ASP A 1 98 ? 35.468 9.764 -13.785 1.00 86.12 98 ASP A CA 1
ATOM 804 C C . ASP A 1 98 ? 34.895 9.425 -15.170 1.00 86.12 98 ASP A C 1
ATOM 806 O O . ASP A 1 98 ? 33.926 10.059 -15.592 1.00 86.12 98 ASP A O 1
ATOM 810 N N . ASP A 1 99 ? 35.379 8.360 -15.815 1.00 87.88 99 ASP A N 1
ATOM 811 C CA . ASP A 1 99 ? 34.855 7.863 -17.094 1.00 87.88 99 ASP A CA 1
ATOM 812 C C . ASP A 1 99 ? 33.375 7.474 -16.994 1.00 87.88 99 ASP A C 1
ATOM 814 O O . ASP A 1 99 ? 32.560 7.876 -17.829 1.00 87.88 99 ASP A O 1
ATOM 818 N N . ILE A 1 100 ? 33.001 6.740 -15.938 1.00 88.38 100 ILE A N 1
ATOM 819 C CA . ILE A 1 100 ? 31.604 6.383 -15.658 1.00 88.38 100 ILE A CA 1
ATOM 820 C C . ILE A 1 100 ? 30.770 7.653 -15.480 1.00 88.38 100 ILE A C 1
ATOM 822 O O . ILE A 1 100 ? 29.709 7.781 -16.087 1.00 88.38 100 ILE A O 1
ATOM 826 N N . LYS A 1 101 ? 31.241 8.617 -14.683 1.00 88.50 101 LYS A N 1
ATOM 827 C CA . LYS A 1 101 ? 30.503 9.860 -14.429 1.00 88.50 101 LYS A CA 1
ATOM 828 C C . LYS A 1 101 ? 30.274 10.659 -15.717 1.00 88.50 101 LYS A C 1
ATOM 830 O O . LYS A 1 101 ? 29.170 11.155 -15.938 1.00 88.50 101 LYS A O 1
ATOM 835 N N . ILE A 1 102 ? 31.295 10.771 -16.568 1.00 90.56 102 ILE A N 1
ATOM 836 C CA . ILE A 1 102 ? 31.203 11.465 -17.859 1.00 90.56 102 ILE A CA 1
ATOM 837 C C . ILE A 1 102 ? 30.223 10.737 -18.782 1.00 90.56 102 ILE A C 1
ATOM 839 O O . ILE A 1 102 ? 29.349 11.377 -19.369 1.00 90.56 102 ILE A O 1
ATOM 843 N N . PHE A 1 103 ? 30.328 9.409 -18.876 1.00 92.25 103 PHE A N 1
ATOM 844 C CA . PHE A 1 103 ? 29.435 8.590 -19.692 1.00 92.25 103 PHE A CA 1
ATOM 845 C C . PHE A 1 103 ? 27.967 8.739 -19.276 1.00 92.25 103 PHE A C 1
ATOM 847 O O . PHE A 1 103 ? 27.131 9.056 -20.120 1.00 92.25 103 PHE A O 1
ATOM 854 N N . TYR A 1 104 ? 27.648 8.595 -17.986 1.00 91.50 104 TYR A N 1
ATOM 855 C CA . TYR A 1 104 ? 26.270 8.720 -17.498 1.00 91.50 104 TYR A CA 1
ATOM 856 C C . TYR A 1 104 ? 25.713 10.140 -17.662 1.00 91.50 104 TYR A C 1
ATOM 858 O O . TYR A 1 104 ? 24.533 10.285 -17.978 1.00 91.50 104 TYR A O 1
ATOM 866 N N . LYS A 1 105 ? 26.547 11.186 -17.543 1.00 91.44 105 LYS A N 1
ATOM 867 C CA . LYS A 1 105 ? 26.128 12.559 -17.868 1.00 91.44 105 LYS A CA 1
ATOM 868 C C . LYS A 1 105 ? 25.749 12.700 -19.341 1.00 91.44 105 LYS A C 1
ATOM 870 O O . LYS A 1 105 ? 24.665 13.191 -19.642 1.00 91.44 105 LYS A O 1
ATOM 875 N N . ARG A 1 106 ? 26.608 12.244 -20.259 1.00 92.12 106 ARG A N 1
ATOM 876 C CA . ARG A 1 106 ? 26.324 12.321 -21.702 1.00 92.12 106 ARG A CA 1
ATOM 877 C C . ARG A 1 106 ? 25.101 11.497 -22.085 1.00 92.12 106 ARG A C 1
ATOM 879 O O . ARG A 1 106 ? 24.261 11.982 -22.836 1.00 92.12 106 ARG A O 1
ATOM 886 N N . LEU A 1 107 ? 24.976 10.291 -21.534 1.00 92.56 107 LEU A N 1
ATOM 887 C CA . LEU A 1 107 ? 23.828 9.423 -21.763 1.00 92.56 107 LEU A CA 1
ATOM 888 C C . LEU A 1 107 ? 22.526 10.075 -21.281 1.00 92.56 107 LEU A C 1
ATOM 890 O O . LEU A 1 107 ? 21.555 10.090 -22.028 1.00 92.56 107 LEU A O 1
ATOM 894 N N . ALA A 1 108 ? 22.511 10.679 -20.089 1.00 90.50 108 ALA A N 1
ATOM 895 C CA . ALA A 1 108 ? 21.348 11.416 -19.597 1.00 90.50 108 ALA A CA 1
ATOM 896 C C . ALA A 1 108 ? 20.977 12.599 -20.511 1.00 90.50 108 ALA A C 1
ATOM 898 O O . ALA A 1 108 ? 19.802 12.771 -20.830 1.00 90.50 108 ALA A O 1
ATOM 899 N N . CYS A 1 109 ? 21.957 13.367 -21.005 1.00 90.94 109 CYS A N 1
ATOM 900 C CA . CYS A 1 109 ? 21.689 14.450 -21.958 1.00 90.94 109 CYS A CA 1
ATOM 901 C C . CYS A 1 109 ? 21.055 13.938 -23.258 1.00 90.94 109 CYS A C 1
ATOM 903 O O . CYS A 1 109 ? 20.072 14.516 -23.718 1.00 90.94 109 CYS A O 1
ATOM 905 N N . VAL A 1 110 ? 21.572 12.842 -23.826 1.00 91.31 110 VAL A N 1
ATOM 906 C CA . VAL A 1 110 ? 20.996 12.217 -25.030 1.00 91.31 110 VAL A CA 1
ATOM 907 C C . VAL A 1 110 ? 19.553 11.784 -24.779 1.00 91.31 110 VAL A C 1
ATOM 909 O O . VAL A 1 110 ? 18.677 12.094 -25.581 1.00 91.31 110 VAL A O 1
ATOM 912 N N . LEU A 1 111 ? 19.292 11.105 -23.661 1.00 88.56 111 LEU A N 1
ATOM 913 C CA . LEU A 1 111 ? 17.958 10.610 -23.310 1.00 88.56 111 LEU A CA 1
ATOM 914 C C . LEU A 1 111 ? 16.930 11.733 -23.146 1.00 88.56 111 LEU A C 1
ATOM 916 O O . LEU A 1 111 ? 15.749 11.558 -23.434 1.00 88.56 111 LEU A O 1
ATOM 920 N N . GLU A 1 112 ? 17.378 12.900 -22.700 1.00 87.31 112 GLU A N 1
ATOM 921 C CA . GLU A 1 112 ? 16.535 14.073 -22.497 1.00 87.31 112 GLU A CA 1
ATOM 922 C C . GLU A 1 112 ? 16.483 15.013 -23.709 1.00 87.31 112 GLU A C 1
ATOM 924 O O . GLU A 1 112 ? 15.878 16.083 -23.611 1.00 87.31 112 GLU A O 1
ATOM 929 N N . ASN A 1 113 ? 17.091 14.633 -24.842 1.00 88.00 113 ASN A N 1
ATOM 930 C CA . ASN A 1 113 ? 17.254 15.473 -26.034 1.00 88.00 113 ASN A CA 1
ATOM 931 C C . ASN A 1 113 ? 17.895 16.839 -25.721 1.00 88.00 113 ASN A C 1
ATOM 933 O O . ASN A 1 113 ? 17.457 17.884 -26.209 1.00 88.00 113 ASN A O 1
ATOM 937 N N . ARG A 1 114 ? 18.939 16.835 -24.888 1.00 84.75 114 ARG A N 1
ATOM 938 C CA . ARG A 1 114 ? 19.701 18.018 -24.472 1.00 84.75 114 ARG A CA 1
ATOM 939 C C . ARG A 1 114 ? 21.108 18.026 -25.056 1.00 84.75 114 ARG A C 1
ATOM 941 O O . ARG A 1 114 ? 21.672 16.985 -25.386 1.00 84.75 114 ARG A O 1
ATOM 948 N N . SER A 1 115 ? 21.708 19.215 -25.130 1.00 85.25 115 SER A N 1
ATOM 949 C CA . SER A 1 115 ? 23.129 19.346 -25.472 1.00 85.25 115 SER A CA 1
ATOM 950 C C . SER A 1 115 ? 24.010 18.716 -24.386 1.00 85.25 115 SER A C 1
ATOM 952 O O . SER A 1 115 ? 23.719 18.833 -23.193 1.00 85.25 115 SER A O 1
ATOM 954 N N . GLN A 1 116 ? 25.118 18.090 -24.789 1.00 77.44 116 GLN A N 1
ATOM 955 C CA . GLN A 1 116 ? 26.065 17.433 -23.880 1.00 77.44 116 GLN A CA 1
ATOM 956 C C . GLN A 1 116 ? 26.745 18.408 -22.897 1.00 77.44 116 GLN A C 1
ATOM 958 O O . GLN A 1 116 ? 27.228 17.976 -21.850 1.00 77.44 116 GLN A O 1
ATOM 963 N N . ASP A 1 117 ? 26.722 19.712 -23.191 1.00 77.38 117 ASP A N 1
ATOM 964 C CA . ASP A 1 117 ? 27.268 20.765 -22.323 1.00 77.38 117 ASP A CA 1
ATOM 965 C C . ASP A 1 117 ? 26.300 21.214 -21.216 1.00 77.38 117 ASP A C 1
ATOM 967 O O . ASP A 1 117 ? 26.677 21.973 -20.322 1.00 77.38 117 ASP A O 1
ATOM 971 N N . THR A 1 118 ? 25.046 20.759 -21.255 1.00 82.06 118 THR A N 1
ATOM 972 C CA . THR A 1 118 ? 24.033 21.119 -20.252 1.00 82.06 118 THR A CA 1
ATOM 973 C C . THR A 1 118 ? 24.015 20.141 -19.079 1.00 82.06 118 THR A C 1
ATOM 975 O O . THR A 1 118 ? 24.485 19.007 -19.182 1.00 82.06 118 THR A O 1
ATOM 978 N N . GLU A 1 119 ? 23.488 20.584 -17.936 1.00 84.06 119 GLU A N 1
ATOM 979 C CA . GLU A 1 119 ? 23.138 19.670 -16.848 1.00 84.06 119 GLU A CA 1
ATOM 980 C C . GLU A 1 119 ? 21.786 19.000 -17.168 1.00 84.06 119 GLU A C 1
ATOM 982 O O . GLU A 1 119 ? 20.795 19.707 -17.410 1.00 84.06 119 GLU A O 1
ATOM 987 N N . PRO A 1 120 ? 21.731 17.656 -17.222 1.00 85.88 120 PRO A N 1
ATOM 988 C CA . PRO A 1 120 ? 20.485 16.928 -17.414 1.00 85.88 120 PRO A CA 1
ATOM 989 C C . PRO A 1 120 ? 19.609 17.006 -16.156 1.00 85.88 120 PRO A C 1
ATOM 991 O O . PRO A 1 120 ? 20.100 17.150 -15.037 1.00 85.88 120 PRO A O 1
ATOM 994 N N . GLU A 1 121 ? 18.297 16.900 -16.339 1.00 81.12 121 GLU A N 1
ATOM 995 C CA . GLU A 1 121 ? 17.303 16.919 -15.259 1.00 81.12 121 GLU A CA 1
ATOM 996 C C . GLU A 1 121 ? 17.248 15.601 -14.476 1.00 81.12 121 GLU A C 1
ATOM 998 O O . GLU A 1 121 ? 16.765 15.577 -13.346 1.00 81.12 121 GLU A O 1
ATOM 1003 N N . GLY A 1 122 ? 17.749 14.507 -15.052 1.00 79.62 122 GLY A N 1
ATOM 1004 C CA . GLY A 1 122 ? 17.703 13.173 -14.463 1.00 79.62 122 GLY A CA 1
ATOM 1005 C C . GLY A 1 122 ? 16.367 12.458 -14.680 1.00 79.62 122 GLY A C 1
ATOM 1006 O O . GLY A 1 122 ? 15.939 11.690 -13.821 1.00 79.62 122 GLY A O 1
ATOM 1007 N N . LYS A 1 123 ? 15.693 12.689 -15.819 1.00 77.31 123 LYS A N 1
ATOM 1008 C CA . LYS A 1 123 ? 14.364 12.111 -16.120 1.00 77.31 123 LYS A CA 1
ATOM 1009 C C . LYS A 1 123 ? 14.365 10.586 -16.164 1.00 77.31 123 LYS A C 1
ATOM 1011 O O . LYS A 1 123 ? 13.391 9.957 -15.764 1.00 77.31 123 LYS A O 1
ATOM 1016 N N . PHE A 1 124 ? 15.443 9.999 -16.680 1.00 79.88 124 PHE A N 1
ATOM 1017 C CA . PHE A 1 124 ? 15.559 8.551 -16.864 1.00 79.88 124 PHE A CA 1
ATOM 1018 C C . PHE A 1 124 ? 16.353 7.873 -15.747 1.00 79.88 124 PHE A C 1
ATOM 1020 O O . PHE A 1 124 ? 16.051 6.728 -15.414 1.00 79.88 124 PHE A O 1
ATOM 1027 N N . PHE A 1 125 ? 17.342 8.560 -15.172 1.00 78.69 125 PHE A N 1
ATOM 1028 C CA . PHE A 1 125 ? 18.124 8.157 -13.999 1.00 78.69 125 PHE A CA 1
ATOM 1029 C C . PHE A 1 125 ? 18.877 9.373 -13.438 1.00 78.69 125 PHE A C 1
ATOM 1031 O O . PHE A 1 125 ? 19.192 10.306 -14.179 1.00 78.69 125 PHE A O 1
ATOM 1038 N N . ALA A 1 126 ? 19.200 9.365 -12.145 1.00 77.12 126 ALA A N 1
ATOM 1039 C CA . ALA A 1 126 ? 20.030 10.399 -11.534 1.00 77.12 126 ALA A CA 1
ATOM 1040 C C . ALA A 1 126 ? 21.518 10.236 -11.908 1.00 77.12 126 ALA A C 1
ATOM 1042 O O . ALA A 1 126 ? 22.014 9.126 -12.074 1.00 77.12 126 ALA A O 1
ATOM 1043 N N . LEU A 1 127 ? 22.271 11.340 -11.985 1.00 78.50 127 LEU A N 1
ATOM 1044 C CA . LEU A 1 127 ? 23.693 11.341 -12.388 1.00 78.50 127 LEU A CA 1
ATOM 1045 C C . LEU A 1 127 ? 24.631 10.546 -11.466 1.00 78.50 127 LEU A C 1
ATOM 1047 O O . LEU A 1 127 ? 25.761 10.232 -11.839 1.00 78.50 127 LEU A O 1
ATOM 1051 N N . ASN A 1 128 ? 24.196 10.272 -10.240 1.00 74.31 128 ASN A N 1
ATOM 1052 C CA . ASN A 1 128 ? 24.918 9.449 -9.279 1.00 74.31 128 ASN A CA 1
ATOM 1053 C C . ASN A 1 128 ? 24.478 7.974 -9.302 1.00 74.31 128 ASN A C 1
ATOM 1055 O O . ASN A 1 128 ? 25.084 7.173 -8.585 1.00 74.31 128 ASN A O 1
ATOM 1059 N N . GLU A 1 129 ? 23.455 7.611 -10.086 1.00 73.00 129 GLU A N 1
ATOM 1060 C CA . GLU A 1 129 ? 23.081 6.214 -10.305 1.00 73.00 129 GLU A CA 1
ATOM 1061 C C . GLU A 1 129 ? 24.190 5.495 -11.083 1.00 73.00 129 GLU A C 1
ATOM 1063 O O . GLU A 1 129 ? 24.797 6.026 -12.011 1.00 73.00 129 GLU A O 1
ATOM 1068 N N . LYS A 1 130 ? 24.465 4.258 -10.673 1.00 76.88 130 LYS A N 1
ATOM 1069 C CA . LYS A 1 130 ? 25.437 3.359 -11.295 1.00 76.88 130 LYS A CA 1
ATOM 1070 C C . LYS A 1 130 ? 24.686 2.103 -11.702 1.00 76.88 130 LYS A C 1
ATOM 1072 O O . LYS A 1 130 ? 24.570 1.178 -10.903 1.00 76.88 130 LYS A O 1
ATOM 1077 N N . LEU A 1 131 ? 24.116 2.125 -12.901 1.00 82.62 131 LEU A N 1
ATOM 1078 C CA . LEU A 1 131 ? 23.205 1.081 -13.353 1.00 82.62 131 LEU A CA 1
ATOM 1079 C C . LEU A 1 131 ? 23.989 -0.129 -13.866 1.00 82.62 131 LEU A C 1
ATOM 1081 O O . LEU A 1 131 ? 24.952 0.001 -14.623 1.00 82.62 131 LEU A O 1
ATOM 1085 N N . SER A 1 132 ? 23.560 -1.318 -13.471 1.00 83.62 132 SER A N 1
ATOM 1086 C CA . SER A 1 132 ? 23.926 -2.568 -14.137 1.00 83.62 132 SER A CA 1
ATOM 1087 C C . SER A 1 132 ? 23.298 -2.655 -15.538 1.00 83.62 132 SER A C 1
ATOM 1089 O O . SER A 1 132 ? 22.406 -1.875 -15.884 1.00 83.62 132 SER A O 1
ATOM 1091 N N . ILE A 1 133 ? 23.734 -3.622 -16.356 1.00 84.06 133 ILE A N 1
ATOM 1092 C CA . ILE A 1 133 ? 23.137 -3.892 -17.681 1.00 84.06 133 ILE A CA 1
ATOM 1093 C C . ILE A 1 133 ? 21.602 -4.030 -17.606 1.00 84.06 133 ILE A C 1
ATOM 1095 O O . ILE A 1 133 ? 20.923 -3.301 -18.332 1.00 84.06 133 ILE A O 1
ATOM 1099 N N . PRO A 1 134 ? 21.013 -4.886 -16.742 1.00 81.38 134 PRO A N 1
ATOM 1100 C CA . PRO A 1 134 ? 19.558 -5.020 -16.671 1.00 81.38 134 PRO A CA 1
ATOM 1101 C C . PRO A 1 134 ? 18.855 -3.740 -16.237 1.00 81.38 134 PRO A C 1
ATOM 1103 O O . PRO A 1 134 ? 17.790 -3.418 -16.760 1.00 81.38 134 PRO A O 1
ATOM 1106 N N . GLU A 1 135 ? 19.415 -3.009 -15.276 1.00 82.12 135 GLU A N 1
ATOM 1107 C CA . GLU A 1 135 ? 18.821 -1.759 -14.808 1.00 82.12 135 GLU A CA 1
ATOM 1108 C C . GLU A 1 135 ? 18.824 -0.700 -15.909 1.00 82.12 135 GLU A C 1
ATOM 1110 O O . GLU A 1 135 ? 17.799 -0.057 -16.131 1.00 82.12 135 GLU A O 1
ATOM 1115 N N . LEU A 1 136 ? 19.931 -0.570 -16.646 1.00 88.25 136 LEU A N 1
ATOM 1116 C CA . LEU A 1 136 ? 20.029 0.344 -17.779 1.00 88.25 136 LEU A CA 1
ATOM 1117 C C . LEU A 1 136 ? 19.049 -0.045 -18.891 1.00 88.25 136 LEU A C 1
ATOM 1119 O O . LEU A 1 136 ? 18.310 0.803 -19.389 1.00 88.25 136 LEU A O 1
ATOM 1123 N N . VAL A 1 137 ? 18.972 -1.333 -19.232 1.00 88.94 137 VAL A N 1
ATOM 1124 C CA . VAL A 1 137 ? 18.029 -1.850 -20.234 1.00 88.94 137 VAL A CA 1
ATOM 1125 C C . VAL A 1 137 ? 16.589 -1.547 -19.833 1.00 88.94 137 VAL A C 1
ATOM 1127 O O . VAL A 1 137 ? 15.837 -1.053 -20.668 1.00 88.94 137 VAL A O 1
ATOM 1130 N N . LYS A 1 138 ? 16.214 -1.748 -18.562 1.00 83.94 138 LYS A N 1
ATOM 1131 C CA . LYS A 1 138 ? 14.877 -1.409 -18.042 1.00 83.94 138 LYS A CA 1
ATOM 1132 C C . LYS A 1 138 ? 14.531 0.070 -18.214 1.00 83.94 138 LYS A C 1
ATOM 1134 O O . LYS A 1 138 ? 13.369 0.376 -18.452 1.00 83.94 138 LYS A O 1
ATOM 1139 N N . ARG A 1 139 ? 15.505 0.984 -18.105 1.00 85.81 139 ARG A N 1
ATOM 1140 C CA . ARG A 1 139 ? 15.271 2.414 -18.377 1.00 85.81 139 ARG A CA 1
ATOM 1141 C C . ARG A 1 139 ? 15.152 2.691 -19.874 1.00 85.81 139 ARG A C 1
ATOM 1143 O O . ARG A 1 139 ? 14.287 3.453 -20.270 1.00 85.81 139 ARG A O 1
ATOM 1150 N N . LEU A 1 140 ? 15.984 2.065 -20.702 1.00 89.62 140 LEU A N 1
ATOM 1151 C CA . LEU A 1 140 ? 16.016 2.316 -22.146 1.00 89.62 140 LEU A CA 1
ATOM 1152 C C . LEU A 1 140 ? 14.772 1.810 -22.874 1.00 89.62 140 LEU A C 1
ATOM 1154 O O . LEU A 1 140 ? 14.274 2.482 -23.768 1.00 89.62 140 LEU A O 1
ATOM 1158 N N . V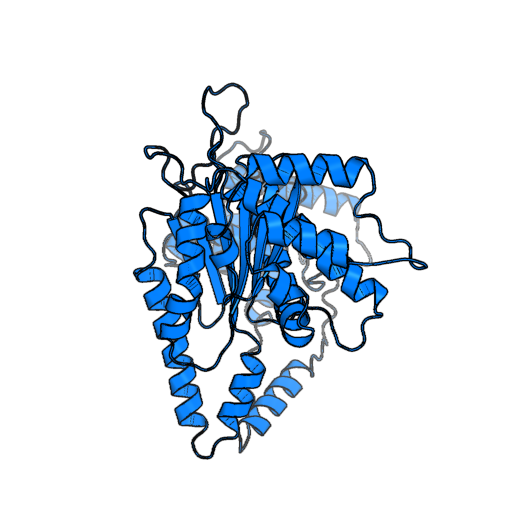AL A 1 141 ? 14.213 0.669 -22.469 1.00 88.19 141 VAL A N 1
ATOM 1159 C CA . VAL A 1 141 ? 13.001 0.128 -23.110 1.00 88.19 141 VAL A CA 1
ATOM 1160 C C . VAL A 1 141 ? 11.748 0.977 -22.886 1.00 88.19 141 VAL A C 1
ATOM 1162 O O . VAL A 1 141 ? 10.723 0.701 -23.500 1.00 88.19 141 VAL A O 1
ATOM 1165 N N . THR A 1 142 ? 11.802 2.007 -22.033 1.00 83.69 142 THR A N 1
ATOM 1166 C CA . THR A 1 142 ? 10.710 2.982 -21.892 1.00 83.69 142 THR A CA 1
ATOM 1167 C C . THR A 1 142 ? 10.792 4.114 -22.922 1.00 83.69 142 THR A C 1
ATOM 1169 O O . THR A 1 142 ? 9.820 4.853 -23.086 1.00 83.69 142 THR A O 1
ATOM 1172 N N . LEU A 1 143 ? 11.910 4.245 -23.653 1.00 86.69 143 LEU A N 1
ATOM 1173 C CA . LEU A 1 143 ? 12.031 5.188 -24.763 1.00 86.69 143 LEU A CA 1
ATOM 1174 C C . LEU A 1 143 ? 11.108 4.759 -25.907 1.00 86.69 143 LEU A C 1
ATOM 1176 O O . LEU A 1 143 ? 11.212 3.616 -26.362 1.00 86.69 143 LEU A O 1
ATOM 1180 N N . PRO A 1 144 ? 10.267 5.664 -26.442 1.00 84.75 144 PRO A N 1
ATOM 1181 C CA . PRO A 1 144 ? 9.333 5.318 -27.508 1.00 84.75 144 PRO A CA 1
ATOM 1182 C C . PRO A 1 144 ? 9.995 4.678 -28.733 1.00 84.75 144 PRO A C 1
ATOM 1184 O O . PRO A 1 144 ? 9.448 3.731 -29.282 1.00 84.75 144 PRO A O 1
ATOM 1187 N N . GLU A 1 145 ? 11.173 5.152 -29.151 1.00 88.12 145 GLU A N 1
ATOM 1188 C CA . GLU A 1 145 ? 11.878 4.599 -30.318 1.00 88.12 145 GLU A CA 1
ATOM 1189 C C . GLU A 1 145 ? 12.326 3.144 -30.099 1.00 88.12 145 GLU A C 1
ATOM 1191 O O . GLU A 1 145 ? 12.067 2.291 -30.945 1.00 88.12 145 GLU A O 1
ATOM 1196 N N . ILE A 1 146 ? 12.889 2.829 -28.926 1.00 89.38 146 ILE A N 1
ATOM 1197 C CA . ILE A 1 146 ? 13.326 1.468 -28.585 1.00 89.38 146 ILE A CA 1
ATOM 1198 C C . ILE A 1 146 ? 12.115 0.555 -28.371 1.00 89.38 146 ILE A C 1
ATOM 1200 O O . ILE A 1 146 ? 12.081 -0.560 -28.889 1.00 89.38 146 ILE A O 1
ATOM 1204 N N . ALA A 1 147 ? 11.099 1.022 -27.640 1.00 86.00 147 ALA A N 1
ATOM 1205 C CA . ALA A 1 147 ? 9.872 0.266 -27.397 1.00 86.00 147 ALA A CA 1
ATOM 1206 C C . ALA A 1 147 ? 9.177 -0.125 -28.711 1.00 86.00 147 ALA A C 1
ATOM 1208 O O . ALA A 1 147 ? 8.798 -1.285 -28.887 1.00 86.00 147 ALA A O 1
ATOM 1209 N N . ASN A 1 148 ? 9.074 0.817 -29.656 1.00 86.62 148 ASN A N 1
ATOM 1210 C CA . ASN A 1 148 ? 8.481 0.581 -30.972 1.00 86.62 148 ASN A CA 1
ATOM 1211 C C . ASN A 1 148 ? 9.273 -0.460 -31.775 1.00 86.62 148 ASN A C 1
ATOM 1213 O O . ASN A 1 148 ? 8.670 -1.381 -32.325 1.00 86.62 148 ASN A O 1
ATOM 1217 N N . ASN A 1 149 ? 10.608 -0.365 -31.800 1.00 88.12 149 ASN A N 1
ATOM 1218 C CA . ASN A 1 149 ? 11.461 -1.334 -32.499 1.00 88.12 149 ASN A CA 1
ATOM 1219 C C . ASN A 1 149 ? 11.349 -2.747 -31.906 1.00 88.12 149 ASN A C 1
ATOM 1221 O O . ASN A 1 149 ? 11.459 -3.741 -32.620 1.00 88.12 149 ASN A O 1
ATOM 1225 N N . LEU A 1 150 ? 11.092 -2.845 -30.599 1.00 87.62 150 LEU A N 1
ATOM 1226 C CA . LEU A 1 150 ? 10.878 -4.112 -29.901 1.00 87.62 150 LEU A CA 1
ATOM 1227 C C . LEU A 1 150 ? 9.443 -4.649 -30.016 1.00 87.62 150 LEU A C 1
ATOM 1229 O O . LEU A 1 150 ? 9.164 -5.717 -29.471 1.00 87.62 150 LEU A O 1
ATOM 1233 N N . GLY A 1 151 ? 8.533 -3.931 -30.686 1.00 86.00 151 GLY A N 1
ATOM 1234 C CA . GLY A 1 151 ? 7.115 -4.292 -30.751 1.00 86.00 151 GLY A CA 1
ATOM 1235 C C . GLY A 1 151 ? 6.423 -4.261 -29.385 1.00 86.00 151 GLY A C 1
ATOM 1236 O O . GLY A 1 151 ? 5.436 -4.966 -29.178 1.00 86.00 151 GLY A O 1
ATOM 1237 N N . MET A 1 152 ? 6.952 -3.488 -28.431 1.00 80.19 152 MET A N 1
ATOM 1238 C CA . MET A 1 152 ? 6.361 -3.348 -27.105 1.00 80.19 152 MET A CA 1
ATOM 1239 C C . MET A 1 152 ? 5.130 -2.451 -27.181 1.00 80.19 152 MET A C 1
ATOM 1241 O O . MET A 1 152 ? 5.124 -1.416 -27.849 1.00 80.19 152 MET A O 1
ATOM 1245 N N . SER A 1 153 ? 4.080 -2.828 -26.455 1.00 74.31 153 SER A N 1
ATOM 1246 C CA . SER A 1 153 ? 2.934 -1.951 -26.245 1.00 74.31 153 SER A CA 1
ATOM 1247 C C . SER A 1 153 ? 3.400 -0.656 -25.587 1.00 74.31 153 SER A C 1
ATOM 1249 O O . SER A 1 153 ? 4.150 -0.685 -24.607 1.00 74.31 153 SER A O 1
ATOM 1251 N N . LYS A 1 154 ? 2.935 0.479 -26.115 1.00 67.25 154 LYS A N 1
ATOM 1252 C CA . LYS A 1 154 ? 3.193 1.785 -25.516 1.00 67.25 154 LYS A CA 1
ATOM 1253 C C . LYS A 1 154 ? 2.727 1.752 -24.062 1.00 67.25 154 LYS A C 1
ATOM 1255 O O . LYS A 1 154 ? 1.574 1.421 -23.799 1.00 67.25 154 LYS A O 1
ATOM 1260 N N . LEU A 1 155 ? 3.629 2.084 -23.141 1.00 66.00 155 LEU A N 1
ATOM 1261 C CA . LEU A 1 155 ? 3.274 2.219 -21.735 1.00 66.00 155 LEU A CA 1
ATOM 1262 C C . LEU A 1 155 ? 2.194 3.292 -21.609 1.00 66.00 155 LEU A C 1
ATOM 1264 O O . LEU A 1 155 ? 2.327 4.389 -22.164 1.00 66.00 155 LEU A O 1
ATOM 1268 N N . GLU A 1 156 ? 1.123 2.963 -20.896 1.00 66.50 156 GLU A N 1
ATOM 1269 C CA . GLU A 1 156 ? 0.119 3.950 -20.540 1.00 66.50 156 GLU A CA 1
ATOM 1270 C C . GLU A 1 156 ? 0.781 5.021 -19.677 1.00 66.50 156 GLU A C 1
ATOM 1272 O O . GLU A 1 156 ? 1.493 4.731 -18.711 1.00 66.50 156 GLU A O 1
ATOM 1277 N N . SER A 1 157 ? 0.576 6.278 -20.063 1.00 68.94 157 SER A N 1
ATOM 1278 C CA . SER A 1 157 ? 1.051 7.404 -19.271 1.00 68.94 157 SER A CA 1
ATOM 1279 C C . SER A 1 157 ? 0.371 7.391 -17.899 1.00 68.94 157 SER A C 1
ATOM 1281 O O . SER A 1 157 ? -0.709 6.827 -17.745 1.00 68.94 157 SER A O 1
ATOM 1283 N N . PHE A 1 158 ? 1.030 7.997 -16.915 1.00 73.25 158 PHE A N 1
ATOM 1284 C CA . PHE A 1 158 ? 0.459 8.334 -15.604 1.00 73.25 158 PHE A CA 1
ATOM 1285 C C . PHE A 1 158 ? 0.308 9.861 -15.459 1.00 73.25 158 PHE A C 1
ATOM 1287 O O . PHE A 1 158 ? 0.176 10.385 -14.355 1.00 73.25 158 PHE A O 1
ATOM 1294 N N . SER A 1 159 ? 0.404 10.600 -16.572 1.00 72.69 159 SER A N 1
ATOM 1295 C CA . SER A 1 159 ? 0.363 12.070 -16.618 1.00 72.69 159 SER A CA 1
ATOM 1296 C C . SER A 1 159 ? -0.947 12.663 -16.102 1.00 72.69 159 SER A C 1
ATOM 1298 O O . SER A 1 159 ? -0.999 13.833 -15.738 1.00 72.69 159 SER A O 1
ATOM 1300 N N . GLU A 1 160 ? -2.005 11.863 -16.098 1.00 77.56 160 GLU A N 1
ATOM 1301 C CA . GLU A 1 160 ? -3.320 12.210 -15.582 1.00 77.56 160 GLU A CA 1
ATOM 1302 C C . GLU A 1 160 ? -3.373 12.240 -14.043 1.00 77.56 160 GLU A C 1
ATOM 1304 O O . GLU A 1 160 ? -4.240 12.910 -13.478 1.00 77.56 160 GLU A O 1
ATOM 1309 N N . ILE A 1 161 ? -2.405 11.618 -13.346 1.00 81.69 161 ILE A N 1
ATOM 1310 C CA . ILE A 1 161 ? -2.258 11.729 -11.887 1.00 81.69 161 ILE A CA 1
ATOM 1311 C C . ILE A 1 161 ? -1.749 13.133 -11.543 1.00 81.69 161 ILE A C 1
ATOM 1313 O O . ILE A 1 161 ? -0.563 13.380 -11.315 1.00 81.69 161 ILE A O 1
ATOM 1317 N N . TYR A 1 162 ? -2.677 14.085 -11.493 1.00 81.06 162 TYR A N 1
ATOM 1318 C CA . TYR A 1 162 ? -2.380 15.475 -11.193 1.00 81.06 162 TYR A CA 1
ATOM 1319 C C . TYR A 1 162 ? -2.416 15.739 -9.687 1.00 81.06 162 TYR A C 1
ATOM 1321 O O . TYR A 1 162 ? -3.473 15.735 -9.053 1.00 81.06 162 TYR A O 1
ATOM 1329 N N . ARG A 1 163 ? -1.247 16.035 -9.110 1.00 83.94 163 ARG A N 1
ATOM 1330 C CA . ARG A 1 163 ? -1.094 16.311 -7.669 1.00 83.94 163 ARG A CA 1
ATOM 1331 C C . ARG A 1 163 ? -0.872 17.783 -7.337 1.00 83.94 163 ARG A C 1
ATOM 1333 O O . ARG A 1 163 ? -0.841 18.145 -6.165 1.00 83.94 163 ARG A O 1
ATOM 1340 N N . GLY A 1 164 ? -0.839 18.651 -8.342 1.00 73.19 164 GLY A N 1
ATOM 1341 C CA . GLY A 1 164 ? -0.648 20.091 -8.178 1.00 73.19 164 GLY A CA 1
ATOM 1342 C C . GLY A 1 164 ? 0.696 20.582 -8.723 1.00 73.19 164 GLY A C 1
ATOM 1343 O O . GLY A 1 164 ? 1.479 19.783 -9.231 1.00 73.19 164 GLY A O 1
ATOM 1344 N N . PRO A 1 165 ? 0.950 21.897 -8.649 1.00 62.06 165 PRO A N 1
ATOM 1345 C CA . PRO A 1 165 ? 2.168 22.506 -9.173 1.00 62.06 165 PRO A CA 1
ATOM 1346 C C . PRO A 1 165 ? 3.437 22.038 -8.454 1.00 62.06 165 PRO A C 1
ATOM 1348 O O . PRO A 1 165 ? 3.463 21.966 -7.225 1.00 62.06 165 PRO A O 1
ATOM 1351 N N . GLU A 1 166 ? 4.520 21.824 -9.202 1.00 51.28 166 GLU A N 1
ATOM 1352 C CA . GLU A 1 166 ? 5.862 21.588 -8.641 1.00 51.28 166 GLU A CA 1
ATOM 1353 C C . GLU A 1 166 ? 6.464 22.864 -8.016 1.00 51.28 166 GLU A C 1
ATOM 1355 O O . GLU A 1 166 ? 7.306 22.794 -7.119 1.00 51.28 166 GLU A O 1
ATOM 1360 N N . ALA A 1 167 ? 6.004 24.047 -8.446 1.00 50.09 167 ALA A N 1
ATOM 1361 C CA . ALA A 1 167 ? 6.492 25.344 -7.988 1.00 50.09 167 ALA A CA 1
ATOM 1362 C C . ALA A 1 167 ? 5.521 26.024 -7.006 1.00 50.09 167 ALA A C 1
ATOM 1364 O O . ALA A 1 167 ? 4.336 26.192 -7.287 1.00 50.09 167 ALA A O 1
ATOM 1365 N N . LYS A 1 168 ? 6.056 26.536 -5.886 1.00 48.66 168 LYS A N 1
ATOM 1366 C CA . LYS A 1 168 ? 5.320 27.275 -4.832 1.00 48.66 168 LYS A CA 1
ATOM 1367 C C . LYS A 1 168 ? 4.593 28.551 -5.306 1.00 48.66 168 LYS A C 1
ATOM 1369 O O . LYS A 1 168 ? 3.872 29.151 -4.515 1.00 48.66 168 LYS A O 1
ATOM 1374 N N . ASN A 1 169 ? 4.798 28.976 -6.553 1.00 46.59 169 ASN A N 1
ATOM 1375 C CA . ASN A 1 169 ? 4.295 30.242 -7.095 1.00 46.59 169 ASN A CA 1
ATOM 1376 C C . ASN A 1 169 ? 2.983 30.092 -7.882 1.00 46.59 169 ASN A C 1
ATOM 1378 O O . ASN A 1 169 ? 2.383 31.098 -8.257 1.00 46.59 169 ASN A O 1
ATOM 1382 N N . GLU A 1 170 ? 2.528 28.866 -8.147 1.00 50.78 170 GLU A N 1
ATOM 1383 C CA . GLU A 1 170 ? 1.242 28.632 -8.799 1.00 50.78 170 GLU A CA 1
ATOM 1384 C C . GLU A 1 170 ? 0.114 28.614 -7.759 1.00 50.78 170 GLU A C 1
ATOM 1386 O O . GLU A 1 170 ? 0.181 27.929 -6.742 1.00 50.78 170 GLU A O 1
ATOM 1391 N N . GLN A 1 171 ? -0.957 29.361 -8.031 1.00 50.00 171 GLN A N 1
ATOM 1392 C CA . GLN A 1 171 ? -2.116 29.583 -7.149 1.00 50.00 171 GLN A CA 1
ATOM 1393 C C . GLN A 1 171 ? -2.987 28.323 -6.914 1.00 50.00 171 GLN A C 1
ATOM 1395 O O . GLN A 1 171 ? -4.088 28.417 -6.369 1.00 50.00 171 GLN A O 1
ATOM 1400 N N . GLY A 1 172 ? -2.527 27.141 -7.335 1.00 56.84 172 GLY A N 1
ATOM 1401 C CA . GLY A 1 172 ? -3.248 25.878 -7.216 1.00 56.84 172 GLY A CA 1
ATOM 1402 C C . GLY A 1 172 ? -3.009 25.197 -5.869 1.00 56.84 172 GLY A C 1
ATOM 1403 O O . GLY A 1 172 ? -1.869 24.974 -5.466 1.00 56.84 172 GLY A O 1
ATOM 1404 N N . LYS A 1 173 ? -4.085 24.803 -5.179 1.00 67.25 173 LYS A N 1
ATOM 1405 C CA . LYS A 1 173 ? -3.986 23.906 -4.018 1.00 67.25 173 LYS A CA 1
ATOM 1406 C C . LYS A 1 173 ? -3.509 22.527 -4.489 1.00 67.25 173 LYS A C 1
ATOM 1408 O O . LYS A 1 173 ? -4.078 21.965 -5.426 1.00 67.25 173 LYS A O 1
ATOM 1413 N N . GLY A 1 174 ? -2.483 21.984 -3.834 1.00 81.19 174 GLY A N 1
ATOM 1414 C CA . GLY A 1 174 ? -2.034 20.611 -4.063 1.00 81.19 174 GLY A CA 1
ATOM 1415 C C . GLY A 1 174 ? -3.154 19.600 -3.802 1.00 81.19 174 GLY A C 1
ATOM 1416 O O . GLY A 1 174 ? -3.979 19.799 -2.907 1.00 81.19 174 GLY A O 1
ATOM 1417 N N . ARG A 1 175 ? -3.192 18.520 -4.587 1.00 90.00 175 ARG A N 1
ATOM 1418 C CA . ARG A 1 175 ? -4.218 17.475 -4.498 1.00 90.00 175 ARG A CA 1
ATOM 1419 C C . ARG A 1 175 ? -3.675 16.237 -3.806 1.00 90.00 175 ARG A C 1
ATOM 1421 O O . ARG A 1 175 ? -2.586 15.759 -4.124 1.00 90.00 175 ARG A O 1
ATOM 1428 N N . TRP A 1 176 ? -4.454 15.735 -2.859 1.00 93.38 176 TRP A N 1
ATOM 1429 C CA . TRP A 1 176 ? -4.183 14.466 -2.205 1.00 93.38 176 TRP A CA 1
ATOM 1430 C C . TRP A 1 176 ? -4.628 13.311 -3.100 1.00 93.38 176 TRP A C 1
ATOM 1432 O O . TRP A 1 176 ? -5.540 13.459 -3.913 1.00 93.38 176 TRP A O 1
ATOM 1442 N N . THR A 1 177 ? -3.967 12.170 -2.951 1.00 95.50 177 THR A N 1
ATOM 1443 C CA . THR A 1 177 ? -4.249 10.954 -3.726 1.00 95.50 177 THR A CA 1
ATOM 1444 C C . THR A 1 177 ? -4.227 9.744 -2.811 1.00 95.50 177 THR A C 1
ATOM 1446 O O . THR A 1 177 ? -3.374 9.671 -1.922 1.00 95.50 177 THR A O 1
ATOM 1449 N N . GLY A 1 178 ? -5.122 8.792 -3.057 1.00 97.38 178 GLY A N 1
ATOM 1450 C CA . GLY A 1 178 ? -5.125 7.494 -2.393 1.00 97.38 178 GLY A CA 1
ATOM 1451 C C . GLY A 1 178 ? -4.310 6.489 -3.192 1.00 97.38 178 GLY A C 1
ATOM 1452 O O . GLY A 1 178 ? -4.362 6.486 -4.411 1.00 97.38 178 GLY A O 1
ATOM 1453 N N . TRP A 1 179 ? -3.552 5.638 -2.527 1.00 98.00 179 TRP A N 1
ATOM 1454 C CA . TRP A 1 179 ? -2.773 4.571 -3.145 1.00 98.00 179 TRP A CA 1
ATOM 1455 C C . TRP A 1 179 ? -3.041 3.295 -2.375 1.00 98.00 179 TRP A C 1
ATOM 1457 O O . TRP A 1 179 ? -3.155 3.334 -1.153 1.00 98.00 179 TRP A O 1
ATOM 1467 N N . PHE A 1 180 ? -3.173 2.174 -3.070 1.00 98.12 180 PHE A N 1
ATOM 1468 C CA . PHE A 1 180 ? -3.447 0.901 -2.422 1.00 98.12 180 PHE A CA 1
ATOM 1469 C C . PHE A 1 180 ? -2.617 -0.210 -3.039 1.00 98.12 180 PHE A C 1
ATOM 1471 O O . PHE A 1 180 ? -2.519 -0.316 -4.259 1.00 98.12 180 PHE A O 1
ATOM 1478 N N . MET A 1 181 ? -2.034 -1.031 -2.175 1.00 97.69 181 MET A N 1
ATOM 1479 C CA . MET A 1 181 ? -1.316 -2.246 -2.535 1.00 97.69 181 MET A CA 1
ATOM 1480 C C . MET A 1 181 ? -1.897 -3.387 -1.715 1.00 97.69 181 MET A C 1
ATOM 1482 O O . MET A 1 181 ? -1.996 -3.265 -0.492 1.00 97.69 181 MET A O 1
ATOM 1486 N N . GLY A 1 182 ? -2.323 -4.446 -2.391 1.00 96.12 182 GLY A N 1
ATOM 1487 C CA . GLY A 1 182 ? -2.908 -5.622 -1.764 1.00 96.12 182 GLY A CA 1
ATOM 1488 C C . GLY A 1 182 ? -2.222 -6.890 -2.223 1.00 96.12 182 GLY A C 1
ATOM 1489 O O . GLY A 1 182 ? -1.699 -6.942 -3.335 1.00 96.12 182 GLY A O 1
ATOM 1490 N N . ASP A 1 183 ? -2.225 -7.881 -1.342 1.00 95.50 183 ASP A N 1
ATOM 1491 C CA . ASP A 1 183 ? -1.694 -9.211 -1.609 1.00 95.50 183 ASP A CA 1
ATOM 1492 C C . ASP A 1 183 ? -2.489 -10.254 -0.806 1.00 95.50 183 ASP A C 1
ATOM 1494 O O . ASP A 1 183 ? -2.925 -9.993 0.327 1.00 95.50 183 ASP A O 1
ATOM 1498 N N . GLY A 1 184 ? -2.691 -11.421 -1.412 1.00 94.25 184 GLY A N 1
ATOM 1499 C CA . GLY A 1 184 ? -3.421 -12.532 -0.828 1.00 94.25 184 GLY A CA 1
ATOM 1500 C C . GLY A 1 184 ? -2.696 -13.111 0.384 1.00 94.25 184 GLY A C 1
ATOM 1501 O O . GLY A 1 184 ? -1.469 -13.224 0.451 1.00 94.25 184 GLY A O 1
ATOM 1502 N N . ASP A 1 185 ? -3.469 -13.509 1.385 1.00 94.06 185 ASP A N 1
ATOM 1503 C CA . ASP A 1 185 ? -2.914 -14.054 2.614 1.00 94.06 185 ASP A CA 1
ATOM 1504 C C . ASP A 1 185 ? -2.586 -15.540 2.472 1.00 94.06 185 ASP A C 1
ATOM 1506 O O . ASP A 1 185 ? -3.460 -16.368 2.233 1.00 94.06 185 ASP A O 1
ATOM 1510 N N . GLU A 1 186 ? -1.309 -15.877 2.677 1.00 91.12 186 GLU A N 1
ATOM 1511 C CA . GLU A 1 186 ? -0.803 -17.257 2.697 1.00 91.12 186 GLU A CA 1
ATOM 1512 C C . GLU A 1 186 ? -1.150 -18.082 1.440 1.00 91.12 186 GLU A C 1
ATOM 1514 O O . GLU A 1 186 ? -1.263 -19.304 1.519 1.00 91.12 186 GLU A O 1
ATOM 1519 N N . VAL A 1 187 ? -1.243 -17.452 0.262 1.00 88.19 187 VAL A N 1
ATOM 1520 C CA . VAL A 1 187 ? -1.601 -18.139 -0.995 1.00 88.19 187 VAL A CA 1
ATOM 1521 C C . VAL A 1 187 ? -0.702 -19.344 -1.271 1.00 88.19 187 VAL A C 1
ATOM 1523 O O . VAL A 1 187 ? -1.194 -20.413 -1.613 1.00 88.19 187 VAL A O 1
ATOM 1526 N N . GLY A 1 188 ? 0.605 -19.242 -1.013 1.00 83.75 188 GLY A N 1
ATOM 1527 C CA . GLY A 1 188 ? 1.522 -20.379 -1.157 1.00 83.75 188 GLY A CA 1
ATOM 1528 C C . GLY A 1 188 ? 1.199 -21.577 -0.252 1.00 83.75 188 GLY A C 1
ATOM 1529 O O . GLY A 1 188 ? 1.435 -22.715 -0.648 1.00 83.75 188 GLY A O 1
ATOM 1530 N N . LYS A 1 189 ? 0.649 -21.350 0.947 1.00 87.50 189 LYS A N 1
ATOM 1531 C CA . LYS A 1 189 ? 0.178 -22.423 1.837 1.00 87.50 189 LYS A CA 1
ATOM 1532 C C . LYS A 1 189 ? -1.141 -22.999 1.326 1.00 87.50 189 LYS A C 1
ATOM 1534 O O . LYS A 1 189 ? -1.273 -24.213 1.256 1.00 87.50 189 LYS A O 1
ATOM 1539 N N . HIS A 1 190 ? -2.059 -22.137 0.893 1.00 88.31 190 HIS A N 1
ATOM 1540 C CA . HIS A 1 190 ? -3.332 -22.558 0.316 1.00 88.31 190 HIS A CA 1
ATOM 1541 C C . HIS A 1 190 ? -3.145 -23.439 -0.930 1.00 88.31 190 HIS A C 1
ATOM 1543 O O . HIS A 1 190 ? -3.794 -24.468 -1.067 1.00 88.31 190 HIS A O 1
ATOM 1549 N N . LEU A 1 191 ? -2.195 -23.094 -1.804 1.00 86.50 191 LEU A N 1
ATOM 1550 C CA . LEU A 1 191 ? -1.858 -23.902 -2.978 1.00 86.50 191 LEU A CA 1
ATOM 1551 C C . LEU A 1 191 ? -1.355 -25.306 -2.605 1.00 86.50 191 LEU A C 1
ATOM 1553 O O . LEU A 1 191 ? -1.697 -26.263 -3.291 1.00 86.50 191 LEU A O 1
ATOM 1557 N N . LYS A 1 192 ? -0.587 -25.446 -1.515 1.00 86.44 192 LYS A N 1
ATOM 1558 C CA . LYS A 1 192 ? -0.153 -26.763 -1.013 1.00 86.44 192 LYS A CA 1
ATOM 1559 C C . LYS A 1 192 ? -1.335 -27.587 -0.507 1.00 86.44 192 LYS A C 1
ATOM 1561 O O . LYS A 1 192 ? -1.468 -28.743 -0.876 1.00 86.44 192 LYS A O 1
ATOM 1566 N N . GLU A 1 193 ? -2.227 -26.968 0.264 1.00 89.00 193 GLU A N 1
ATOM 1567 C CA . GLU A 1 193 ? -3.440 -27.630 0.766 1.00 89.00 193 GLU A CA 1
ATOM 1568 C C . GLU A 1 193 ? -4.353 -28.107 -0.375 1.00 89.00 193 GLU A C 1
ATOM 1570 O O . GLU A 1 193 ? -4.938 -29.182 -0.284 1.00 89.00 193 GLU A O 1
ATOM 1575 N N . ILE A 1 194 ? -4.460 -27.333 -1.462 1.00 87.12 194 ILE A N 1
ATOM 1576 C CA . ILE A 1 194 ? -5.195 -27.741 -2.667 1.00 87.12 194 ILE A CA 1
ATOM 1577 C C . ILE A 1 194 ? -4.491 -28.908 -3.373 1.00 87.12 194 ILE A C 1
ATOM 1579 O O . ILE A 1 194 ? -5.158 -29.841 -3.818 1.00 87.12 194 ILE A O 1
ATOM 1583 N N . ALA A 1 195 ? -3.162 -28.864 -3.483 1.00 84.50 195 ALA A N 1
ATOM 1584 C CA . ALA A 1 195 ? -2.372 -29.898 -4.151 1.00 84.50 195 ALA A CA 1
ATOM 1585 C C . ALA A 1 195 ? -2.490 -31.279 -3.479 1.00 84.50 195 ALA A C 1
ATOM 1587 O O . ALA A 1 195 ? -2.407 -32.291 -4.170 1.00 84.50 195 ALA A O 1
ATOM 1588 N N . ASP A 1 196 ? -2.723 -31.316 -2.165 1.00 88.06 196 ASP A N 1
ATOM 1589 C CA . ASP A 1 196 ? -2.881 -32.551 -1.384 1.00 88.06 196 ASP A CA 1
ATOM 1590 C C . ASP A 1 196 ? -4.262 -33.227 -1.557 1.00 88.06 196 ASP A C 1
ATOM 1592 O O . ASP A 1 196 ? -4.488 -34.326 -1.042 1.00 88.06 196 ASP A O 1
ATOM 1596 N N . LEU A 1 197 ? -5.209 -32.598 -2.266 1.00 87.69 197 LEU A N 1
ATOM 1597 C CA . LEU A 1 197 ? -6.528 -33.176 -2.547 1.00 87.69 197 LEU A CA 1
ATOM 1598 C C . LEU A 1 197 ? -6.446 -34.289 -3.606 1.00 87.69 197 LEU A C 1
ATOM 1600 O O . LEU A 1 197 ? -5.635 -34.230 -4.527 1.00 87.69 197 LEU A O 1
ATOM 1604 N N . GLU A 1 198 ? -7.367 -35.263 -3.554 1.00 82.25 198 GLU A N 1
ATOM 1605 C CA . GLU A 1 198 ? -7.459 -36.344 -4.559 1.00 82.25 198 GLU A CA 1
ATOM 1606 C C . GLU A 1 198 ? -7.598 -35.821 -6.003 1.00 82.25 198 GLU A C 1
ATOM 1608 O O . GLU A 1 198 ? -7.187 -36.490 -6.948 1.00 82.25 198 GLU A O 1
ATOM 1613 N N . ASN A 1 199 ? -8.153 -34.618 -6.180 1.00 86.38 199 ASN A N 1
ATOM 1614 C CA . ASN A 1 199 ? -8.300 -33.920 -7.457 1.00 86.38 199 ASN A CA 1
ATOM 1615 C C . ASN A 1 199 ? -7.483 -32.610 -7.525 1.00 86.38 199 ASN A C 1
ATOM 1617 O O . ASN A 1 199 ? -7.896 -31.658 -8.195 1.00 86.38 199 ASN A O 1
ATOM 1621 N N . GLY A 1 200 ? -6.340 -32.553 -6.832 1.00 82.94 200 GLY A N 1
ATOM 1622 C CA . GLY A 1 200 ? -5.547 -31.336 -6.635 1.00 82.94 200 GLY A CA 1
ATOM 1623 C C . GLY A 1 200 ? -5.166 -30.591 -7.918 1.00 82.94 200 GLY A C 1
ATOM 1624 O O . GLY A 1 200 ? -5.265 -29.368 -7.954 1.00 82.94 200 GLY A O 1
ATOM 1625 N N . ASP A 1 201 ? -4.831 -31.294 -9.004 1.00 79.88 201 ASP A N 1
ATOM 1626 C CA . ASP A 1 201 ? -4.508 -30.667 -10.299 1.00 79.88 201 ASP A CA 1
ATOM 1627 C C . ASP A 1 201 ? -5.675 -29.843 -10.873 1.00 79.88 201 ASP A C 1
ATOM 1629 O O . ASP A 1 201 ? -5.495 -28.714 -11.347 1.00 79.88 201 ASP A O 1
ATOM 1633 N N . ASP A 1 202 ? -6.893 -30.390 -10.815 1.00 86.81 202 ASP A N 1
ATOM 1634 C CA . ASP A 1 202 ? -8.092 -29.709 -11.302 1.00 86.81 202 ASP A CA 1
ATOM 1635 C C . ASP A 1 202 ? -8.450 -28.517 -10.407 1.00 86.81 202 ASP A C 1
ATOM 1637 O O . ASP A 1 202 ? -8.840 -27.459 -10.911 1.00 86.81 202 ASP A O 1
ATOM 1641 N N . GLU A 1 203 ? -8.285 -28.650 -9.091 1.00 87.75 203 GLU A N 1
ATOM 1642 C CA . GLU A 1 203 ? -8.537 -27.565 -8.139 1.00 87.75 203 GLU A CA 1
ATOM 1643 C C . GLU A 1 203 ? -7.489 -26.442 -8.240 1.00 87.75 203 GLU A C 1
ATOM 1645 O O . GLU A 1 203 ? -7.852 -25.265 -8.249 1.00 87.75 203 GLU A O 1
ATOM 1650 N N . LEU A 1 204 ? -6.206 -26.761 -8.446 1.00 87.44 204 LEU A N 1
ATOM 1651 C CA . LEU A 1 204 ? -5.150 -25.771 -8.706 1.00 87.44 204 LEU A CA 1
ATOM 1652 C C . LEU A 1 204 ? -5.418 -24.980 -9.985 1.00 87.44 204 LEU A C 1
ATOM 1654 O O . LEU A 1 204 ? -5.214 -23.759 -10.047 1.00 87.44 204 LEU A O 1
ATOM 1658 N N . LYS A 1 205 ? -5.901 -25.667 -11.024 1.00 87.88 205 LYS A N 1
ATOM 1659 C CA . LYS A 1 205 ? -6.308 -25.026 -12.271 1.00 87.88 205 LYS A CA 1
ATOM 1660 C C . LYS A 1 205 ? -7.505 -24.103 -12.054 1.00 87.88 205 LYS A C 1
ATOM 1662 O O . LYS A 1 205 ? -7.477 -22.981 -12.565 1.00 87.88 205 LYS A O 1
ATOM 1667 N N . LYS A 1 206 ? -8.521 -24.530 -11.294 1.00 91.88 206 LYS A N 1
ATOM 1668 C CA . LYS A 1 206 ? -9.675 -23.687 -10.932 1.00 91.88 206 LYS A CA 1
ATOM 1669 C C . LYS A 1 206 ? -9.239 -22.454 -10.147 1.00 91.88 206 LYS A C 1
ATOM 1671 O O . LYS A 1 206 ? -9.624 -21.354 -10.532 1.00 91.88 206 LYS A O 1
ATOM 1676 N N . PHE A 1 207 ? -8.378 -22.613 -9.142 1.00 92.62 207 PHE A N 1
ATOM 1677 C CA . PHE A 1 207 ? -7.820 -21.502 -8.369 1.00 92.62 207 PHE A CA 1
ATOM 1678 C C . PHE A 1 207 ? -7.087 -20.501 -9.274 1.00 92.62 207 PHE A C 1
ATOM 1680 O O . PHE A 1 207 ? -7.408 -19.314 -9.300 1.00 92.62 207 PHE A O 1
ATOM 1687 N N . SER A 1 208 ? -6.152 -20.986 -10.097 1.00 88.44 208 SER A N 1
ATOM 1688 C CA . SER A 1 208 ? -5.361 -20.140 -11.003 1.00 88.44 208 SER A CA 1
ATOM 1689 C C . SER A 1 208 ? -6.242 -19.393 -12.009 1.00 88.44 208 SER A C 1
ATOM 1691 O O . SER A 1 208 ? -5.995 -18.229 -12.336 1.00 88.44 208 SER A O 1
ATOM 1693 N N . GLN A 1 209 ? -7.290 -20.054 -12.512 1.00 92.06 209 GLN A N 1
ATOM 1694 C CA . GLN A 1 209 ? -8.278 -19.427 -13.381 1.00 92.06 209 GLN A CA 1
ATOM 1695 C C . GLN A 1 209 ? -9.092 -18.378 -12.625 1.00 92.06 209 GLN A C 1
ATOM 1697 O O . GLN A 1 209 ? -9.248 -17.280 -13.150 1.00 92.06 209 GLN A O 1
ATOM 1702 N N . ALA A 1 210 ? -9.580 -18.675 -11.423 1.00 94.81 210 ALA A N 1
ATOM 1703 C CA . ALA A 1 210 ? -10.348 -17.739 -10.609 1.00 94.81 210 ALA A CA 1
ATOM 1704 C C . ALA A 1 210 ? -9.554 -16.456 -10.330 1.00 94.81 210 ALA A C 1
ATOM 1706 O O . ALA A 1 210 ? -10.042 -15.368 -10.626 1.00 94.81 210 ALA A O 1
ATOM 1707 N N . MET A 1 211 ? -8.295 -16.575 -9.897 1.00 91.94 211 MET A N 1
ATOM 1708 C CA . MET A 1 211 ? -7.433 -15.418 -9.624 1.00 91.94 211 MET A CA 1
ATOM 1709 C C . MET A 1 211 ? -7.108 -14.609 -10.886 1.00 91.94 211 MET A C 1
ATOM 1711 O O . MET A 1 211 ? -7.115 -13.378 -10.866 1.00 91.94 211 MET A O 1
ATOM 1715 N N . ARG A 1 212 ? -6.888 -15.275 -12.028 1.00 90.69 212 ARG A N 1
ATOM 1716 C CA . ARG A 1 212 ? -6.674 -14.584 -13.310 1.00 90.69 212 ARG A CA 1
ATOM 1717 C C . ARG A 1 212 ? -7.924 -13.833 -13.780 1.00 90.69 212 ARG A C 1
ATOM 1719 O O . ARG A 1 212 ? -7.797 -12.717 -14.283 1.00 90.69 212 ARG A O 1
ATOM 1726 N N . HIS A 1 213 ? -9.108 -14.437 -13.662 1.00 94.00 213 HIS A N 1
ATOM 1727 C CA . HIS A 1 213 ? -10.366 -13.766 -14.005 1.00 94.00 213 HIS A CA 1
ATOM 1728 C C . HIS A 1 213 ? -10.620 -12.596 -13.061 1.00 94.00 213 HIS A C 1
ATOM 1730 O O . HIS A 1 213 ? -10.911 -11.504 -13.537 1.00 94.00 213 HIS A O 1
ATOM 1736 N N . TRP A 1 214 ? -10.394 -12.790 -11.762 1.00 95.69 214 TRP A N 1
ATOM 1737 C CA . TRP A 1 214 ? -10.519 -11.739 -10.766 1.00 95.69 214 TRP A CA 1
ATOM 1738 C C . TRP A 1 214 ? -9.623 -10.540 -11.068 1.00 95.69 214 TRP A C 1
ATOM 1740 O O . TRP A 1 214 ? -10.139 -9.436 -11.169 1.00 95.69 214 TRP A O 1
ATOM 1750 N N . GLY A 1 215 ? -8.318 -10.725 -11.303 1.00 93.06 215 GLY A N 1
ATOM 1751 C CA . GLY A 1 215 ? -7.418 -9.597 -11.589 1.00 93.06 215 GLY A CA 1
ATOM 1752 C C . GLY A 1 215 ? -7.802 -8.838 -12.867 1.00 93.06 215 GLY A C 1
ATOM 1753 O O . GLY A 1 215 ? -7.740 -7.604 -12.924 1.00 93.06 215 GLY A O 1
ATOM 1754 N N . LYS A 1 216 ? -8.283 -9.570 -13.882 1.00 91.25 216 LYS A N 1
ATOM 1755 C CA . LYS A 1 216 ? -8.811 -8.987 -15.122 1.00 91.25 216 LYS A CA 1
ATOM 1756 C C . LYS A 1 216 ? -10.088 -8.181 -14.873 1.00 91.25 216 LYS A C 1
ATOM 1758 O O . LYS A 1 216 ? -10.203 -7.061 -15.368 1.00 91.25 216 LYS A O 1
ATOM 1763 N N . ASP A 1 217 ? -11.034 -8.745 -14.131 1.00 94.12 217 ASP A N 1
ATOM 1764 C CA . ASP A 1 217 ? -12.316 -8.115 -13.821 1.00 94.12 217 ASP A CA 1
ATOM 1765 C C . ASP A 1 217 ? -12.129 -6.924 -12.875 1.00 94.12 217 ASP A C 1
ATOM 1767 O O . ASP A 1 217 ? -12.706 -5.871 -13.110 1.00 94.12 217 ASP A O 1
ATOM 1771 N N . PHE A 1 218 ? -11.245 -7.033 -11.882 1.00 95.31 218 PHE A N 1
ATOM 1772 C CA . PHE A 1 218 ? -10.875 -5.948 -10.977 1.00 95.31 218 PHE A CA 1
ATOM 1773 C C . PHE A 1 218 ? -10.322 -4.743 -11.736 1.00 95.31 218 PHE A C 1
ATOM 1775 O O . PHE A 1 218 ? -10.758 -3.620 -11.501 1.00 95.31 218 PHE A O 1
ATOM 1782 N N . SER A 1 219 ? -9.415 -4.974 -12.689 1.00 91.56 219 SER A N 1
ATOM 1783 C CA . SER A 1 219 ? -8.861 -3.898 -13.520 1.00 91.56 219 SER A CA 1
ATOM 1784 C C . SER A 1 219 ? -9.914 -3.267 -14.439 1.00 91.56 219 SER A C 1
ATOM 1786 O O . SER A 1 219 ? -9.915 -2.053 -14.623 1.00 91.56 219 SER A O 1
ATOM 1788 N N . ARG A 1 220 ? -10.815 -4.078 -15.014 1.00 91.56 220 ARG A N 1
ATOM 1789 C CA . ARG A 1 220 ? -11.870 -3.616 -15.934 1.00 91.56 220 ARG A CA 1
ATOM 1790 C C . ARG A 1 220 ? -12.979 -2.844 -15.217 1.00 91.56 220 ARG A C 1
ATOM 1792 O O . ARG A 1 220 ? -13.450 -1.842 -15.741 1.00 91.56 220 ARG A O 1
ATOM 1799 N N . ASP A 1 221 ? -13.406 -3.341 -14.061 1.00 93.81 221 ASP A N 1
ATOM 1800 C CA . ASP A 1 221 ? -14.585 -2.865 -13.335 1.00 93.81 221 ASP A CA 1
ATOM 1801 C C . ASP A 1 221 ? -14.228 -1.802 -12.281 1.00 93.81 221 ASP A C 1
ATOM 1803 O O . ASP A 1 221 ? -15.114 -1.304 -11.581 1.00 93.81 221 ASP A O 1
ATOM 1807 N N . PHE A 1 222 ? -12.941 -1.452 -12.143 1.00 94.50 222 PHE A N 1
ATOM 1808 C CA . PHE A 1 222 ? -12.517 -0.354 -11.282 1.00 94.50 222 PHE A CA 1
ATOM 1809 C C . PHE A 1 222 ? -13.171 0.959 -11.748 1.00 94.50 222 PHE A C 1
ATOM 1811 O O . PHE A 1 222 ? -13.082 1.282 -12.937 1.00 94.50 222 PHE A O 1
ATOM 1818 N N . PRO A 1 223 ? -13.799 1.747 -10.853 1.00 92.38 223 PRO A N 1
ATOM 1819 C CA . PRO A 1 223 ? -14.508 2.947 -11.274 1.00 92.38 223 PRO A CA 1
ATOM 1820 C C . PRO A 1 223 ? -13.518 4.022 -11.743 1.00 92.38 223 PRO A C 1
ATOM 1822 O O . PRO A 1 223 ? -12.767 4.602 -10.954 1.00 92.38 223 PRO A O 1
ATOM 1825 N N . GLN A 1 224 ? -13.495 4.276 -13.052 1.00 88.19 224 GLN A N 1
ATOM 1826 C CA . GLN A 1 224 ? -12.538 5.190 -13.683 1.00 88.19 224 GLN A CA 1
ATOM 1827 C C . GLN A 1 224 ? -12.706 6.641 -13.204 1.00 88.19 224 GLN A C 1
ATOM 1829 O O . GLN A 1 224 ? -11.772 7.433 -13.257 1.00 88.19 224 GLN A O 1
ATOM 1834 N N . GLU A 1 225 ? -13.878 6.994 -12.674 1.00 89.44 225 GLU A N 1
ATOM 1835 C CA . GLU A 1 225 ? -14.182 8.308 -12.108 1.00 89.44 225 GLU A CA 1
ATOM 1836 C C . GLU A 1 225 ? -13.524 8.584 -10.743 1.00 89.44 225 GLU A C 1
ATOM 1838 O O . GLU A 1 225 ? -13.594 9.715 -10.238 1.00 89.44 225 GLU A O 1
ATOM 1843 N N . ILE A 1 226 ? -12.915 7.561 -10.130 1.00 91.69 226 ILE A N 1
ATOM 1844 C CA . ILE A 1 226 ? -12.170 7.686 -8.871 1.00 91.69 226 ILE A CA 1
ATOM 1845 C C . ILE A 1 226 ? -10.701 7.267 -8.984 1.00 91.69 226 ILE A C 1
ATOM 1847 O O . ILE A 1 226 ? -10.001 7.325 -7.976 1.00 91.69 226 ILE A O 1
ATOM 1851 N N . GLY A 1 227 ? -10.212 6.860 -10.159 1.00 93.94 227 GLY A N 1
ATOM 1852 C CA . GLY A 1 227 ? -8.801 6.535 -10.380 1.00 93.94 227 GLY A CA 1
ATOM 1853 C C . GLY A 1 227 ? -8.588 5.340 -11.307 1.00 93.94 227 GLY A C 1
ATOM 1854 O O . GLY A 1 227 ? -9.381 5.103 -12.215 1.00 93.94 227 GLY A O 1
ATOM 1855 N N . ARG A 1 228 ? -7.520 4.566 -11.074 1.00 93.75 228 ARG A N 1
ATOM 1856 C CA . ARG A 1 228 ? -7.188 3.393 -11.897 1.00 93.75 228 ARG A CA 1
ATOM 1857 C C . ARG A 1 228 ? -6.444 2.296 -11.138 1.00 93.75 228 ARG A C 1
ATOM 1859 O O . ARG A 1 228 ? -5.708 2.563 -10.185 1.00 93.75 228 ARG A O 1
ATOM 1866 N N . VAL A 1 229 ? -6.557 1.067 -11.636 1.00 94.56 229 VAL A N 1
ATOM 1867 C CA . VAL A 1 229 ? -5.669 -0.048 -11.275 1.00 94.56 229 VAL A CA 1
ATOM 1868 C C . VAL A 1 229 ? -4.409 0.042 -12.133 1.00 94.56 229 VAL A C 1
ATOM 1870 O O . VAL A 1 229 ? -4.485 0.175 -13.349 1.00 94.56 229 VAL A O 1
ATOM 1873 N N . VAL A 1 230 ? -3.244 0.007 -11.492 1.00 91.62 230 VAL A N 1
ATOM 1874 C CA . VAL A 1 230 ? -1.932 0.033 -12.157 1.00 91.62 230 VAL A CA 1
ATOM 1875 C C . VAL A 1 230 ? -1.518 -1.369 -12.584 1.00 91.62 230 VAL A C 1
ATOM 1877 O O . VAL A 1 230 ? -0.948 -1.558 -13.655 1.00 91.62 230 VAL A O 1
ATOM 1880 N N . TYR A 1 231 ? -1.784 -2.346 -11.724 1.00 90.81 231 TYR A N 1
ATOM 1881 C CA . TYR A 1 231 ? -1.492 -3.749 -11.957 1.00 90.81 231 TYR A CA 1
ATOM 1882 C C . TYR A 1 231 ? -2.391 -4.606 -11.061 1.00 90.81 231 TYR A C 1
ATOM 1884 O O . TYR A 1 231 ? -2.653 -4.236 -9.918 1.00 90.81 231 TYR A O 1
ATOM 1892 N N . ALA A 1 232 ? -2.837 -5.747 -11.577 1.00 91.44 232 ALA A N 1
ATOM 1893 C CA . ALA A 1 232 ? -3.490 -6.800 -10.809 1.00 91.44 232 ALA A CA 1
ATOM 1894 C C . ALA A 1 232 ? -3.169 -8.143 -11.469 1.00 91.44 232 ALA A C 1
ATOM 1896 O O . ALA A 1 232 ? -3.593 -8.390 -12.603 1.00 91.44 232 ALA A O 1
ATOM 1897 N N . GLY A 1 233 ? -2.392 -8.991 -10.800 1.00 84.44 233 GLY A N 1
ATOM 1898 C CA . GLY A 1 233 ? -1.872 -10.213 -11.404 1.00 84.44 233 GLY A CA 1
ATOM 1899 C C . GLY A 1 233 ? -1.941 -11.410 -10.478 1.00 84.44 233 GLY A C 1
ATOM 1900 O O . GLY A 1 233 ? -0.941 -11.863 -9.948 1.00 84.44 233 GLY A O 1
ATOM 1901 N N . GLY A 1 234 ? -3.125 -12.008 -10.394 1.00 85.06 234 GLY A N 1
ATOM 1902 C CA . GLY A 1 234 ? -3.362 -13.109 -9.471 1.00 85.06 234 GLY A CA 1
ATOM 1903 C C . GLY A 1 234 ? -3.846 -12.549 -8.145 1.00 85.06 234 GLY A C 1
ATOM 1904 O O . GLY A 1 234 ? -4.906 -11.930 -8.114 1.00 85.06 234 GLY A O 1
ATOM 1905 N N . ASP A 1 235 ? -3.092 -12.787 -7.079 1.00 89.31 235 ASP A N 1
ATOM 1906 C CA . ASP A 1 235 ? -3.393 -12.362 -5.714 1.00 89.31 235 ASP A CA 1
ATOM 1907 C C . ASP A 1 235 ? -2.845 -10.978 -5.341 1.00 89.31 235 ASP A C 1
ATOM 1909 O O . ASP A 1 235 ? -3.356 -10.368 -4.401 1.00 89.31 235 ASP A O 1
ATOM 1913 N N . ASP A 1 236 ? -1.883 -10.446 -6.100 1.00 93.12 236 ASP A N 1
ATOM 1914 C CA . ASP A 1 236 ? -1.280 -9.138 -5.861 1.00 93.12 236 ASP A CA 1
ATOM 1915 C C . ASP A 1 236 ? -1.832 -8.034 -6.784 1.00 93.12 236 ASP A C 1
ATOM 1917 O O . ASP A 1 236 ? -2.146 -8.234 -7.964 1.00 93.12 236 ASP A O 1
ATOM 1921 N N . PHE A 1 237 ? -1.977 -6.822 -6.240 1.00 95.75 237 PHE A N 1
ATOM 1922 C CA . PHE A 1 237 ? -2.461 -5.668 -6.998 1.00 95.75 237 PHE A CA 1
ATOM 1923 C C . PHE A 1 237 ? -1.971 -4.323 -6.458 1.00 95.75 237 PHE A C 1
ATOM 1925 O O . PHE A 1 237 ? -1.661 -4.151 -5.279 1.00 95.75 237 PHE A O 1
ATOM 1932 N N . LEU A 1 238 ? -1.952 -3.332 -7.348 1.00 96.56 238 LEU A N 1
ATOM 1933 C CA . LEU A 1 238 ? -1.618 -1.939 -7.081 1.00 96.56 238 LEU A CA 1
ATOM 1934 C C . LEU A 1 238 ? -2.600 -1.036 -7.822 1.00 96.56 238 LEU A C 1
ATOM 1936 O O . LEU A 1 238 ? -2.821 -1.195 -9.023 1.00 96.56 238 LEU A O 1
ATOM 1940 N N . GLY A 1 239 ? -3.119 -0.024 -7.140 1.00 95.94 239 GLY A N 1
ATOM 1941 C CA . GLY A 1 239 ? -3.906 1.020 -7.778 1.00 95.94 239 GLY A CA 1
ATOM 1942 C C . GLY A 1 239 ? -3.803 2.364 -7.079 1.00 95.94 239 GLY A C 1
ATOM 1943 O O . GLY A 1 239 ? -3.167 2.521 -6.031 1.00 95.94 239 GLY A O 1
ATOM 1944 N N . VAL A 1 240 ? -4.407 3.357 -7.718 1.00 96.81 240 VAL A N 1
ATOM 1945 C CA . VAL A 1 240 ? -4.352 4.755 -7.309 1.00 96.81 240 VAL A CA 1
ATOM 1946 C C . VAL A 1 240 ? -5.725 5.395 -7.469 1.00 96.81 240 VAL A C 1
ATOM 1948 O O . VAL A 1 240 ? -6.403 5.220 -8.477 1.00 96.81 240 VAL A O 1
ATOM 1951 N N . ILE A 1 241 ? -6.118 6.146 -6.449 1.00 96.81 241 ILE A N 1
ATOM 1952 C CA . ILE A 1 241 ? -7.355 6.905 -6.332 1.00 96.81 241 ILE A CA 1
ATOM 1953 C C . ILE A 1 241 ? -7.017 8.383 -6.506 1.00 96.81 241 ILE A C 1
ATOM 1955 O O . ILE A 1 241 ? -6.321 8.984 -5.680 1.00 96.81 241 ILE A O 1
ATOM 1959 N N . TYR A 1 242 ? -7.495 8.965 -7.595 1.00 94.44 242 TYR A N 1
ATOM 1960 C CA . TYR A 1 242 ? -7.249 10.351 -7.978 1.00 94.44 242 TYR A CA 1
ATOM 1961 C C . TYR A 1 242 ? -8.356 10.822 -8.925 1.00 94.44 242 TYR A C 1
ATOM 1963 O O . TYR A 1 242 ? -9.222 10.051 -9.332 1.00 94.44 242 TYR A O 1
ATOM 1971 N N . ARG A 1 243 ? -8.321 12.107 -9.266 1.00 90.25 243 ARG A N 1
ATOM 1972 C CA . ARG A 1 243 ? -9.142 12.690 -10.324 1.00 90.25 243 ARG A CA 1
ATOM 1973 C C . ARG A 1 243 ? -8.302 13.610 -11.185 1.00 90.25 243 ARG A C 1
ATOM 1975 O O . ARG A 1 243 ? -7.358 14.236 -10.685 1.00 90.25 243 ARG A O 1
ATOM 1982 N N . ASP A 1 244 ? -8.686 13.711 -12.447 1.00 86.50 244 ASP A N 1
ATOM 1983 C CA . ASP A 1 244 ? -7.982 14.509 -13.440 1.00 86.50 244 ASP A CA 1
ATOM 1984 C C . ASP A 1 244 ? -7.966 15.990 -13.063 1.00 86.50 244 ASP A C 1
ATOM 1986 O O . ASP A 1 244 ? -8.807 16.488 -12.304 1.00 86.50 244 ASP A O 1
ATOM 1990 N N . LYS A 1 245 ? -7.003 16.728 -13.624 1.00 84.19 245 LYS A N 1
ATOM 1991 C CA . LYS A 1 245 ? -6.795 18.157 -13.350 1.00 84.19 245 LYS A CA 1
ATOM 1992 C C . LYS A 1 245 ? -8.072 18.992 -13.505 1.00 84.19 245 LYS A C 1
ATOM 1994 O O . LYS A 1 245 ? -8.296 19.895 -12.701 1.00 84.19 245 LYS A O 1
ATOM 1999 N N . ASP A 1 246 ? -8.924 18.662 -14.466 1.00 84.81 246 ASP A N 1
ATOM 2000 C CA . ASP A 1 246 ? -10.133 19.435 -14.773 1.00 84.81 246 ASP A CA 1
ATOM 2001 C C . ASP A 1 246 ? -11.343 19.060 -13.898 1.00 84.81 246 ASP A C 1
ATOM 2003 O O . ASP A 1 246 ? -12.391 19.700 -13.965 1.00 84.81 246 ASP A O 1
ATOM 2007 N N . GLN A 1 247 ? -11.200 18.047 -13.040 1.00 86.50 247 GLN A N 1
ATOM 2008 C CA . GLN A 1 247 ? -12.227 17.596 -12.106 1.00 86.50 247 GLN A CA 1
ATOM 2009 C C . GLN A 1 247 ? -11.955 18.088 -10.680 1.00 86.50 247 GLN A C 1
ATOM 2011 O O . GLN A 1 247 ? -10.822 18.405 -10.302 1.00 86.50 247 GLN A O 1
ATOM 2016 N N . GLU A 1 248 ? -13.009 18.120 -9.861 1.00 88.19 248 GLU A N 1
ATOM 2017 C CA . GLU A 1 248 ? -12.889 18.356 -8.422 1.00 88.19 248 GLU A CA 1
ATOM 2018 C C . GLU A 1 248 ? -12.051 17.251 -7.773 1.00 88.19 248 GLU A C 1
ATOM 2020 O O . GLU A 1 248 ? -12.244 16.074 -8.079 1.00 88.19 248 GLU A O 1
ATOM 2025 N N . ALA A 1 249 ? -11.131 17.628 -6.881 1.00 89.25 249 ALA A N 1
ATOM 2026 C CA . ALA A 1 249 ? -10.251 16.681 -6.209 1.00 89.25 249 ALA A CA 1
ATOM 2027 C C . ALA A 1 249 ? -11.056 15.603 -5.471 1.00 89.25 249 ALA A C 1
ATOM 2029 O O . ALA A 1 249 ? -12.064 15.892 -4.828 1.00 89.25 249 ALA A O 1
ATOM 2030 N N . ILE A 1 250 ? -10.587 14.360 -5.554 1.00 92.00 250 ILE A N 1
ATOM 2031 C CA . ILE A 1 250 ? -11.194 13.263 -4.810 1.00 92.00 250 ILE A CA 1
ATOM 2032 C C . ILE A 1 250 ? -11.040 13.499 -3.307 1.00 92.00 250 ILE A C 1
ATOM 2034 O O . ILE A 1 250 ? -9.965 13.874 -2.829 1.00 92.00 250 ILE A O 1
ATOM 2038 N N . THR A 1 251 ? -12.122 13.307 -2.559 1.00 92.38 251 THR A N 1
ATOM 2039 C CA . THR A 1 251 ? -12.099 13.472 -1.105 1.00 92.38 251 THR A CA 1
ATOM 2040 C C . THR A 1 251 ? -11.634 12.189 -0.425 1.00 92.38 251 THR A C 1
ATOM 2042 O O . THR A 1 251 ? -11.801 11.081 -0.942 1.00 92.38 251 THR A O 1
ATOM 2045 N N . ALA A 1 252 ? -11.087 12.322 0.782 1.00 93.06 252 ALA A N 1
ATOM 2046 C CA . ALA A 1 252 ? -10.711 11.166 1.587 1.00 93.06 252 ALA A CA 1
ATOM 2047 C C . ALA A 1 252 ? -11.924 10.270 1.910 1.00 93.06 252 ALA A C 1
ATOM 2049 O O . ALA A 1 252 ? -11.812 9.047 1.889 1.00 93.06 252 ALA A O 1
ATOM 2050 N N . GLN A 1 253 ? -13.103 10.868 2.108 1.00 91.88 253 GLN A N 1
ATOM 2051 C CA . GLN A 1 253 ? -14.359 10.146 2.329 1.00 91.88 253 GLN A CA 1
ATOM 2052 C C . GLN A 1 253 ? -14.748 9.281 1.124 1.00 91.88 253 GLN A C 1
ATOM 2054 O O . GLN A 1 253 ? -15.152 8.136 1.308 1.00 91.88 253 GLN A O 1
ATOM 2059 N N . GLN A 1 254 ? -14.593 9.787 -0.106 1.00 93.88 254 GLN A N 1
ATOM 2060 C CA . GLN A 1 254 ? -14.831 8.996 -1.320 1.00 93.88 254 GLN A CA 1
ATOM 2061 C C . GLN A 1 254 ? -13.859 7.814 -1.419 1.00 93.88 254 GLN A C 1
ATOM 2063 O O . GLN A 1 254 ? -14.274 6.701 -1.741 1.00 93.88 254 GLN A O 1
ATOM 2068 N N . ALA A 1 255 ? -12.584 8.032 -1.086 1.00 95.31 255 ALA A N 1
ATOM 2069 C CA . ALA A 1 255 ? -11.581 6.973 -1.082 1.00 95.31 255 ALA A CA 1
ATOM 2070 C C . ALA A 1 255 ? -11.885 5.885 -0.032 1.00 95.31 255 ALA A C 1
ATOM 2072 O O . ALA A 1 255 ? -11.812 4.695 -0.337 1.00 95.31 255 ALA A O 1
ATOM 2073 N N . VAL A 1 256 ? -12.293 6.278 1.182 1.00 94.44 256 VAL A N 1
ATOM 2074 C CA . VAL A 1 256 ? -12.719 5.345 2.241 1.00 94.44 256 VAL A CA 1
ATOM 2075 C C . VAL A 1 256 ? -13.990 4.594 1.850 1.00 94.44 256 VAL A C 1
ATOM 2077 O O . VAL A 1 256 ? -14.076 3.389 2.079 1.00 94.44 256 VAL A O 1
ATOM 2080 N N . ALA A 1 257 ? -14.963 5.271 1.235 1.00 94.69 257 ALA A N 1
ATOM 2081 C CA . ALA A 1 257 ? -16.196 4.637 0.778 1.00 94.69 257 ALA A CA 1
ATOM 2082 C C . ALA A 1 257 ? -15.906 3.508 -0.219 1.00 94.69 257 ALA A C 1
ATOM 2084 O O . ALA A 1 257 ? -16.468 2.423 -0.083 1.00 94.69 257 ALA A O 1
ATOM 2085 N N . TRP A 1 258 ? -14.984 3.724 -1.164 1.00 96.19 258 TRP A N 1
ATOM 2086 C CA . TRP A 1 258 ? -14.514 2.658 -2.047 1.00 96.19 258 TRP A CA 1
ATOM 2087 C C . TRP A 1 258 ? -13.769 1.559 -1.278 1.00 96.19 258 TRP A C 1
ATOM 2089 O O . TRP A 1 258 ? -14.074 0.381 -1.462 1.00 96.19 258 TRP A O 1
ATOM 2099 N N . LEU A 1 259 ? -12.851 1.920 -0.374 1.00 96.75 259 LEU A N 1
ATOM 2100 C CA . LEU A 1 259 ? -12.045 0.957 0.383 1.00 96.75 259 LEU A CA 1
ATOM 2101 C C . LEU A 1 259 ? -12.912 -0.025 1.190 1.00 96.75 259 LEU A C 1
ATOM 2103 O O . LEU A 1 259 ? -12.609 -1.213 1.239 1.00 96.75 259 LEU A O 1
ATOM 2107 N N . ILE A 1 260 ? -14.032 0.442 1.754 1.00 96.19 260 ILE A N 1
ATOM 2108 C CA . ILE A 1 260 ? -15.018 -0.395 2.463 1.00 96.19 260 ILE A CA 1
ATOM 2109 C C . ILE A 1 260 ? -15.657 -1.454 1.545 1.00 96.19 260 ILE A C 1
ATOM 2111 O O . ILE A 1 260 ? -16.090 -2.503 2.020 1.00 96.19 260 ILE A O 1
ATOM 2115 N N . THR A 1 261 ? -15.722 -1.215 0.232 1.00 95.94 261 THR A N 1
ATOM 2116 C CA . THR A 1 261 ? -16.279 -2.179 -0.733 1.00 95.94 261 THR A CA 1
ATOM 2117 C C . THR A 1 261 ? -15.279 -3.239 -1.188 1.00 95.94 261 THR A C 1
ATOM 2119 O O . THR A 1 261 ? -15.705 -4.284 -1.682 1.00 95.94 261 THR A O 1
ATOM 2122 N N . LEU A 1 262 ? -13.975 -3.010 -0.994 1.00 96.69 262 LEU A N 1
ATOM 2123 C CA . LEU A 1 262 ? -12.909 -3.868 -1.511 1.00 96.69 262 LEU A CA 1
ATOM 2124 C C . LEU A 1 262 ? -13.009 -5.338 -1.058 1.00 96.69 262 LEU A C 1
ATOM 2126 O O . LEU A 1 262 ? -12.858 -6.199 -1.923 1.00 96.69 262 LEU A O 1
ATOM 2130 N N . PRO A 1 263 ? -13.353 -5.675 0.204 1.00 95.88 263 PRO A N 1
ATOM 2131 C CA . PRO A 1 263 ? -13.528 -7.074 0.610 1.00 95.88 263 PRO A CA 1
ATOM 2132 C C . PRO A 1 263 ? -14.565 -7.823 -0.233 1.00 95.88 263 PRO A C 1
ATOM 2134 O O . PRO A 1 263 ? -14.326 -8.941 -0.670 1.00 95.88 263 PRO A O 1
ATOM 2137 N N . LYS A 1 264 ? -15.683 -7.169 -0.571 1.00 95.31 264 LYS A N 1
ATOM 2138 C CA . LYS A 1 264 ? -16.719 -7.764 -1.431 1.00 95.31 264 LYS A CA 1
ATOM 2139 C C . LYS A 1 264 ? -16.269 -7.915 -2.879 1.00 95.31 264 LYS A C 1
ATOM 2141 O O . LYS A 1 264 ? -16.826 -8.723 -3.614 1.00 95.31 264 LYS A O 1
ATOM 2146 N N . ILE A 1 265 ? -15.335 -7.078 -3.329 1.00 95.56 265 ILE A N 1
ATOM 2147 C CA . ILE A 1 265 ? -14.728 -7.197 -4.657 1.00 95.56 265 ILE A CA 1
ATOM 2148 C C . ILE A 1 265 ? -13.751 -8.377 -4.663 1.00 95.56 265 ILE A C 1
ATOM 2150 O O . ILE A 1 265 ? -13.750 -9.141 -5.624 1.00 95.56 265 ILE A O 1
ATOM 2154 N N . TRP A 1 266 ? -12.970 -8.547 -3.594 1.00 95.94 266 TRP A N 1
ATOM 2155 C CA . TRP A 1 266 ? -12.070 -9.682 -3.389 1.00 95.94 266 TRP A CA 1
ATOM 2156 C C . TRP A 1 266 ? -12.834 -11.010 -3.393 1.00 95.94 266 TRP A C 1
ATOM 2158 O O . TRP A 1 266 ? -12.576 -11.854 -4.240 1.00 95.94 266 TRP A O 1
ATOM 2168 N N . GLU A 1 267 ? -13.891 -11.132 -2.586 1.00 94.94 267 GLU A N 1
ATOM 2169 C CA . GLU A 1 267 ? -14.719 -12.347 -2.466 1.00 94.94 267 GLU A CA 1
ATOM 2170 C C . GLU A 1 267 ? -15.282 -12.889 -3.799 1.00 94.94 267 GLU A C 1
ATOM 2172 O O . GLU A 1 267 ? -15.642 -14.061 -3.881 1.00 94.94 267 GLU A O 1
ATOM 2177 N N . ARG A 1 268 ? -15.323 -12.085 -4.873 1.00 94.44 268 ARG A N 1
ATOM 2178 C CA . ARG A 1 268 ? -15.805 -12.511 -6.202 1.00 94.44 268 ARG A CA 1
ATOM 2179 C C . ARG A 1 268 ? -14.967 -13.612 -6.849 1.00 94.44 268 ARG A C 1
ATOM 2181 O O . ARG A 1 268 ? -15.474 -14.266 -7.756 1.00 94.44 268 ARG A O 1
ATOM 2188 N N . HIS A 1 269 ? -13.714 -13.812 -6.432 1.00 91.69 269 HIS A N 1
ATOM 2189 C CA . HIS A 1 269 ? -12.916 -14.942 -6.923 1.00 91.69 269 HIS A CA 1
ATOM 2190 C C . HIS A 1 269 ? -13.378 -16.293 -6.341 1.00 91.69 269 HIS A C 1
ATOM 2192 O O . HIS A 1 269 ? -12.951 -17.338 -6.828 1.00 91.69 269 HIS A O 1
ATOM 2198 N N . ASP A 1 270 ? -14.227 -16.289 -5.304 1.00 90.75 270 ASP A N 1
ATOM 2199 C CA . ASP A 1 270 ? -14.817 -17.487 -4.687 1.00 90.75 270 ASP A CA 1
ATOM 2200 C C . ASP A 1 270 ? -13.771 -18.514 -4.200 1.00 90.75 270 ASP A C 1
ATOM 2202 O O . ASP A 1 270 ? -13.907 -19.722 -4.359 1.00 90.75 270 ASP A O 1
ATOM 2206 N N . GLN A 1 271 ? -12.671 -18.015 -3.628 1.00 90.75 271 GLN A N 1
ATOM 2207 C CA . GLN A 1 271 ? -11.590 -18.816 -3.038 1.00 90.75 271 GLN A CA 1
ATOM 2208 C C . GLN A 1 271 ? -11.481 -18.462 -1.557 1.00 90.75 271 GLN A C 1
ATOM 2210 O O . GLN A 1 271 ? -11.770 -17.335 -1.157 1.00 90.75 271 GLN A O 1
ATOM 2215 N N . LYS A 1 272 ? -11.049 -19.400 -0.716 1.00 90.12 272 LYS A N 1
ATOM 2216 C CA . LYS A 1 272 ? -10.943 -19.175 0.736 1.00 90.12 272 LYS A CA 1
ATOM 2217 C C . LYS A 1 272 ? -9.594 -18.567 1.114 1.00 90.12 272 LYS A C 1
ATOM 2219 O O . LYS A 1 272 ? -8.877 -19.116 1.944 1.00 90.12 272 LYS A O 1
ATOM 2224 N N . ILE A 1 273 ? -9.261 -17.438 0.495 1.00 93.44 273 ILE A N 1
ATOM 2225 C CA . ILE A 1 273 ? -8.019 -16.702 0.747 1.00 93.44 273 ILE A CA 1
ATOM 2226 C C . ILE A 1 273 ? -8.322 -15.329 1.347 1.00 93.44 273 ILE A C 1
ATOM 2228 O O . ILE A 1 273 ? -9.224 -14.618 0.900 1.00 93.44 273 ILE A O 1
ATOM 2232 N N . GLY A 1 274 ? -7.573 -14.970 2.390 1.00 94.62 274 GLY A N 1
ATOM 2233 C CA . GLY A 1 274 ? -7.644 -13.646 3.002 1.00 94.62 274 GLY A CA 1
ATOM 2234 C C . GLY A 1 274 ? -6.993 -12.581 2.122 1.00 94.62 274 GLY A C 1
ATOM 2235 O O . GLY A 1 274 ? -6.292 -12.896 1.159 1.00 94.62 274 GLY A O 1
ATOM 2236 N N . LEU A 1 275 ? -7.219 -11.321 2.478 1.00 97.44 275 LEU A N 1
ATOM 2237 C CA . LEU A 1 275 ? -6.623 -10.169 1.818 1.00 97.44 275 LEU A CA 1
ATOM 2238 C C . LEU A 1 275 ? -5.974 -9.260 2.859 1.00 97.44 275 LEU A C 1
ATOM 2240 O O . LEU A 1 275 ? -6.649 -8.819 3.794 1.00 97.44 275 LEU A O 1
ATOM 2244 N N . SER A 1 276 ? -4.714 -8.895 2.636 1.00 98.31 276 SER A N 1
ATOM 2245 C CA . SER A 1 276 ? -4.043 -7.838 3.392 1.00 98.31 276 SER A CA 1
ATOM 2246 C C . SER A 1 276 ? -3.707 -6.654 2.487 1.00 98.31 276 SER A C 1
ATOM 2248 O O . SER A 1 276 ? -3.157 -6.835 1.403 1.00 98.31 276 SER A O 1
ATOM 2250 N N . VAL A 1 277 ? -4.035 -5.432 2.922 1.00 98.62 277 VAL A N 1
ATOM 2251 C CA . VAL A 1 277 ? -3.859 -4.207 2.115 1.00 98.62 277 VAL A CA 1
ATOM 2252 C C . VAL A 1 277 ? -3.150 -3.105 2.891 1.00 98.62 277 VAL A C 1
ATOM 2254 O O . VAL A 1 277 ? -3.487 -2.797 4.034 1.00 98.62 277 VAL A O 1
ATOM 2257 N N . GLY A 1 278 ? -2.211 -2.441 2.223 1.00 98.56 278 GLY A N 1
ATOM 2258 C CA . GLY A 1 278 ? -1.704 -1.130 2.603 1.00 98.56 278 GLY A CA 1
ATOM 2259 C C . GLY A 1 278 ? -2.410 -0.037 1.806 1.00 98.56 278 GLY A C 1
ATOM 2260 O O . GLY A 1 278 ? -2.239 0.043 0.592 1.00 98.56 278 GLY A O 1
ATOM 2261 N N . PHE A 1 279 ? -3.179 0.818 2.481 1.00 98.69 279 PHE A N 1
ATOM 2262 C CA . PHE A 1 279 ? -3.820 1.994 1.893 1.00 98.69 279 PHE A CA 1
ATOM 2263 C C . PHE A 1 279 ? -3.123 3.273 2.370 1.00 98.69 279 PHE A C 1
ATOM 2265 O O . PHE A 1 279 ? -2.984 3.507 3.570 1.00 98.69 279 PHE A O 1
ATOM 2272 N N . VAL A 1 280 ? -2.703 4.130 1.443 1.00 98.50 280 VAL A N 1
ATOM 2273 C CA . VAL A 1 280 ? -1.974 5.369 1.720 1.00 98.50 280 VAL A CA 1
ATOM 2274 C C . VAL A 1 280 ? -2.725 6.570 1.160 1.00 98.50 280 VAL A C 1
ATOM 2276 O O . VAL A 1 280 ? -2.903 6.691 -0.047 1.00 98.50 280 VAL A O 1
ATOM 2279 N N . TRP A 1 281 ? -3.102 7.506 2.026 1.00 97.94 281 TRP A N 1
ATOM 2280 C CA . TRP A 1 281 ? -3.608 8.823 1.642 1.00 97.94 281 TRP A CA 1
ATOM 2281 C C . TRP A 1 281 ? -2.467 9.841 1.709 1.00 97.94 281 TRP A C 1
ATOM 2283 O O . TRP A 1 281 ? -2.000 10.190 2.795 1.00 97.94 281 TRP A O 1
ATOM 2293 N N . ALA A 1 282 ? -1.973 10.286 0.554 1.00 96.00 282 ALA A N 1
ATOM 2294 C CA . ALA A 1 282 ? -0.737 11.061 0.458 1.00 96.00 282 ALA A CA 1
ATOM 2295 C C . ALA A 1 282 ? -0.981 12.523 0.071 1.00 96.00 282 ALA A C 1
ATOM 2297 O O . ALA A 1 282 ? -1.667 12.810 -0.915 1.00 96.00 282 ALA A O 1
ATOM 2298 N N . GLY A 1 283 ? -0.344 13.441 0.802 1.00 91.94 283 GLY A N 1
ATOM 2299 C CA . GLY A 1 283 ? -0.297 14.865 0.477 1.00 91.94 283 GLY A CA 1
ATOM 2300 C C . GLY A 1 283 ? 0.420 15.127 -0.843 1.00 91.94 283 GLY A C 1
ATOM 2301 O O . GLY A 1 283 ? 1.296 14.368 -1.237 1.00 91.94 283 GLY A O 1
ATOM 2302 N N . SER A 1 284 ? 0.056 16.201 -1.539 1.00 90.38 284 SER A N 1
ATOM 2303 C CA . SER A 1 284 ? 0.469 16.516 -2.918 1.00 90.38 284 SER A CA 1
ATOM 2304 C C . SER A 1 284 ? 1.965 16.458 -3.224 1.00 90.38 284 SER A C 1
ATOM 2306 O O . SER A 1 284 ? 2.346 16.134 -4.343 1.00 90.38 284 SER A O 1
ATOM 2308 N N . SER A 1 285 ? 2.811 16.797 -2.253 1.00 86.62 285 SER A N 1
ATOM 2309 C CA . SER A 1 285 ? 4.249 16.995 -2.465 1.00 86.62 285 SER A CA 1
ATOM 2310 C C . SER A 1 285 ? 5.088 15.782 -2.067 1.00 86.62 285 SER A C 1
ATOM 2312 O O . SER A 1 285 ? 6.308 15.828 -2.178 1.00 86.62 285 SER A O 1
ATOM 2314 N N . VAL A 1 286 ? 4.458 14.700 -1.601 1.00 85.75 286 VAL A N 1
ATOM 2315 C CA . VAL A 1 286 ? 5.161 13.453 -1.270 1.00 85.75 286 VAL A CA 1
ATOM 2316 C C . VAL A 1 286 ? 5.616 12.775 -2.572 1.00 85.75 286 VAL A C 1
ATOM 2318 O O . VAL A 1 286 ? 4.755 12.499 -3.413 1.00 85.75 286 VAL A O 1
ATOM 2321 N N . PRO A 1 287 ? 6.910 12.476 -2.777 1.00 84.38 287 PRO A N 1
ATOM 2322 C CA . PRO A 1 287 ? 7.380 11.798 -3.984 1.00 84.38 287 PRO A CA 1
ATOM 2323 C C . PRO A 1 287 ? 6.702 10.439 -4.187 1.00 84.38 287 PRO A C 1
ATOM 2325 O O . PRO A 1 287 ? 6.524 9.678 -3.239 1.00 84.38 287 PRO A O 1
ATOM 2328 N N . GLN A 1 288 ? 6.356 10.094 -5.432 1.00 84.81 288 GLN A N 1
ATOM 2329 C CA . GLN A 1 288 ? 5.651 8.839 -5.737 1.00 84.81 288 GLN A CA 1
ATOM 2330 C C . GLN A 1 288 ? 6.407 7.596 -5.248 1.00 84.81 288 GLN A C 1
ATOM 2332 O O . GLN A 1 288 ? 5.794 6.674 -4.719 1.00 84.81 288 GLN A O 1
ATOM 2337 N N . ARG A 1 289 ? 7.741 7.582 -5.367 1.00 83.62 289 ARG A N 1
ATOM 2338 C CA . ARG A 1 289 ? 8.583 6.496 -4.842 1.00 83.62 289 ARG A CA 1
ATOM 2339 C C . ARG A 1 289 ? 8.346 6.262 -3.348 1.00 83.62 289 ARG A C 1
ATOM 2341 O O . ARG A 1 289 ? 8.226 5.118 -2.920 1.00 83.62 289 ARG A O 1
ATOM 2348 N N . ASP A 1 290 ? 8.255 7.339 -2.580 1.00 81.62 290 ASP A N 1
ATOM 2349 C CA . ASP A 1 290 ? 8.100 7.271 -1.130 1.00 81.62 290 ASP A CA 1
ATOM 2350 C C . ASP A 1 290 ? 6.679 6.805 -0.771 1.00 81.62 290 ASP A C 1
ATOM 2352 O O . ASP A 1 290 ? 6.496 6.018 0.153 1.00 81.62 290 ASP A O 1
ATOM 2356 N N . ILE A 1 291 ? 5.669 7.183 -1.565 1.00 89.81 291 ILE A N 1
ATOM 2357 C CA . ILE A 1 291 ? 4.300 6.657 -1.428 1.00 89.81 291 ILE A CA 1
ATOM 2358 C C . ILE A 1 291 ? 4.260 5.144 -1.645 1.00 89.81 291 ILE A C 1
ATOM 2360 O O . ILE A 1 291 ? 3.640 4.434 -0.854 1.00 89.81 291 ILE A O 1
ATOM 2364 N N . LEU A 1 292 ? 4.923 4.635 -2.688 1.00 90.31 292 LEU A N 1
ATOM 2365 C CA . LEU A 1 292 ? 4.969 3.196 -2.966 1.00 90.31 292 LEU A CA 1
ATOM 2366 C C . LEU A 1 292 ? 5.674 2.428 -1.843 1.00 90.31 292 LEU A C 1
ATOM 2368 O O . LEU A 1 292 ? 5.203 1.366 -1.434 1.00 90.31 292 LEU A O 1
ATOM 2372 N N . GLN A 1 293 ? 6.752 2.993 -1.292 1.00 87.38 293 GLN A N 1
ATOM 2373 C CA . GLN A 1 293 ? 7.405 2.448 -0.103 1.00 87.38 293 GLN A CA 1
ATOM 2374 C C . GLN A 1 293 ? 6.434 2.403 1.087 1.00 87.38 293 GLN A C 1
ATOM 2376 O O . GLN A 1 293 ? 6.309 1.370 1.746 1.00 87.38 293 GLN A O 1
ATOM 2381 N N . HIS A 1 294 ? 5.683 3.483 1.321 1.00 95.31 294 HIS A N 1
ATOM 2382 C CA . HIS A 1 294 ? 4.676 3.515 2.375 1.00 95.31 294 HIS A CA 1
ATOM 2383 C C . HIS A 1 294 ? 3.543 2.503 2.163 1.00 95.31 294 HIS A C 1
ATOM 2385 O O . HIS A 1 294 ? 3.073 1.950 3.156 1.00 95.31 294 HIS A O 1
ATOM 2391 N N . CYS A 1 295 ? 3.122 2.244 0.920 1.00 95.19 295 CYS A N 1
ATOM 2392 C CA . CYS A 1 295 ? 2.108 1.230 0.608 1.00 95.19 295 CYS A CA 1
ATOM 2393 C C . CYS A 1 295 ? 2.601 -0.163 1.000 1.00 95.19 295 CYS A C 1
ATOM 2395 O O . CYS A 1 295 ? 1.916 -0.872 1.732 1.00 95.19 295 CYS A O 1
ATOM 2397 N N . ARG A 1 296 ? 3.825 -0.515 0.590 1.00 92.56 296 ARG A N 1
ATOM 2398 C CA . ARG A 1 296 ? 4.436 -1.816 0.887 1.00 92.56 296 ARG A CA 1
ATOM 2399 C C . ARG A 1 296 ? 4.650 -2.042 2.382 1.00 92.56 296 ARG A C 1
ATOM 2401 O O . ARG A 1 296 ? 4.430 -3.132 2.898 1.00 92.56 296 ARG A O 1
ATOM 2408 N N . GLU A 1 297 ? 5.089 -1.015 3.103 1.00 95.31 297 GLU A N 1
ATOM 2409 C CA . GLU A 1 297 ? 5.242 -1.093 4.560 1.00 95.31 297 GLU A CA 1
ATOM 2410 C C . GLU A 1 297 ? 3.905 -1.238 5.285 1.00 95.31 297 GLU A C 1
ATOM 2412 O O . GLU A 1 297 ? 3.824 -1.980 6.262 1.00 95.31 297 GLU A O 1
ATOM 2417 N N . ALA A 1 298 ? 2.871 -0.534 4.822 1.00 97.94 298 ALA A N 1
ATOM 2418 C CA . ALA A 1 298 ? 1.529 -0.648 5.374 1.00 97.94 298 ALA A CA 1
ATOM 2419 C C . ALA A 1 298 ? 0.944 -2.049 5.121 1.00 97.94 298 ALA A C 1
ATOM 2421 O O . ALA A 1 298 ? 0.445 -2.675 6.047 1.00 97.94 298 ALA A O 1
ATOM 2422 N N . GLU A 1 299 ? 1.085 -2.589 3.911 1.00 97.56 299 GLU A N 1
ATOM 2423 C CA . GLU A 1 299 ? 0.660 -3.952 3.562 1.00 97.56 299 GLU A CA 1
ATOM 2424 C C . GLU A 1 299 ? 1.403 -5.011 4.394 1.00 97.56 299 GLU A C 1
ATOM 2426 O O . GLU A 1 299 ? 0.784 -5.894 4.994 1.00 97.56 299 GLU A O 1
ATOM 2431 N N . LYS A 1 300 ? 2.727 -4.870 4.543 1.00 95.56 300 LYS A N 1
ATOM 2432 C CA . LYS A 1 300 ? 3.523 -5.736 5.423 1.00 95.56 300 LYS A CA 1
ATOM 2433 C C . LYS A 1 300 ? 3.041 -5.676 6.872 1.00 95.56 300 LYS A C 1
ATOM 2435 O O . LYS A 1 300 ? 2.996 -6.715 7.531 1.00 95.56 300 LYS A O 1
ATOM 2440 N N . LEU A 1 301 ? 2.690 -4.486 7.367 1.00 95.69 301 LEU A N 1
ATOM 2441 C CA . LEU A 1 301 ? 2.155 -4.328 8.715 1.00 95.69 301 LEU A CA 1
ATOM 2442 C C . LEU A 1 301 ? 0.814 -5.051 8.863 1.00 95.69 301 LEU A C 1
ATOM 2444 O O . LEU A 1 301 ? 0.667 -5.827 9.805 1.00 95.69 301 LEU A O 1
ATOM 2448 N N . ALA A 1 302 ? -0.113 -4.865 7.919 1.00 96.69 302 ALA A N 1
ATOM 2449 C CA . ALA A 1 302 ? -1.400 -5.559 7.902 1.00 96.69 302 ALA A CA 1
ATOM 2450 C C . ALA A 1 302 ? -1.220 -7.083 8.004 1.00 96.69 302 ALA A C 1
ATOM 2452 O O . ALA A 1 302 ? -1.856 -7.724 8.844 1.00 96.69 302 ALA A O 1
ATOM 2453 N N . LYS A 1 303 ? -0.269 -7.643 7.243 1.00 94.50 303 LYS A N 1
ATOM 2454 C CA . LYS A 1 303 ? 0.079 -9.068 7.306 1.00 94.50 303 LYS A CA 1
ATOM 2455 C C . LYS A 1 303 ? 0.661 -9.484 8.652 1.00 94.50 303 LYS A C 1
ATOM 2457 O O . LYS A 1 303 ? 0.231 -10.481 9.223 1.00 94.50 303 LYS A O 1
ATOM 2462 N N . SER A 1 304 ? 1.637 -8.734 9.166 1.00 93.00 304 SER A N 1
ATOM 2463 C CA . SER A 1 304 ? 2.286 -9.066 10.441 1.00 93.00 304 SER A CA 1
ATOM 2464 C C . SER A 1 304 ? 1.365 -8.916 11.651 1.00 93.00 304 SER A C 1
ATOM 2466 O O . SER A 1 304 ? 1.614 -9.541 12.670 1.00 93.00 304 SER A O 1
ATOM 2468 N N . SER A 1 305 ? 0.296 -8.123 11.542 1.00 90.62 305 SER A N 1
ATOM 2469 C CA . SER A 1 305 ? -0.677 -7.897 12.615 1.00 90.62 305 SER A CA 1
ATOM 2470 C C . SER A 1 305 ? -1.876 -8.851 12.558 1.00 90.62 305 SER A C 1
ATOM 2472 O O . SER A 1 305 ? -2.959 -8.474 12.996 1.00 90.62 305 SER A O 1
ATOM 2474 N N . GLY A 1 306 ? -1.711 -10.052 11.995 1.00 89.38 306 GLY A N 1
ATOM 2475 C CA . GLY A 1 306 ? -2.737 -11.102 12.001 1.00 89.38 306 GLY A CA 1
ATOM 2476 C C . GLY A 1 306 ? -3.425 -11.385 10.663 1.00 89.38 306 GLY A C 1
ATOM 2477 O O . GLY A 1 306 ? -4.308 -12.237 10.640 1.00 89.38 306 GLY A O 1
ATOM 2478 N N . ARG A 1 307 ? -3.003 -10.740 9.559 1.00 93.69 307 ARG A N 1
ATOM 2479 C CA . ARG A 1 307 ? -3.581 -10.905 8.203 1.00 93.69 307 ARG A CA 1
ATOM 2480 C C . ARG A 1 307 ? -5.081 -10.574 8.134 1.00 93.69 307 ARG A C 1
ATOM 2482 O O . ARG A 1 307 ? -5.676 -10.180 9.133 1.00 93.69 307 ARG A O 1
ATOM 2489 N N . GLY A 1 308 ? -5.692 -10.628 6.948 1.00 96.38 308 GLY A N 1
ATOM 2490 C CA . GLY A 1 308 ? -7.108 -10.289 6.755 1.00 96.38 308 GLY A CA 1
ATOM 2491 C C . GLY A 1 308 ? -7.430 -8.845 7.151 1.00 96.38 308 GLY A C 1
ATOM 2492 O O . GLY A 1 308 ? -8.480 -8.564 7.740 1.00 96.38 308 GLY A O 1
ATOM 2493 N N . ARG A 1 309 ? -6.484 -7.934 6.907 1.00 97.88 309 ARG A N 1
ATOM 2494 C CA . ARG A 1 309 ? -6.443 -6.597 7.506 1.00 97.88 309 ARG A CA 1
ATOM 2495 C C . ARG A 1 309 ? -6.126 -5.518 6.489 1.00 97.88 309 ARG A C 1
ATOM 2497 O O . ARG A 1 309 ? -5.482 -5.749 5.470 1.00 97.88 309 ARG A O 1
ATOM 2504 N N . VAL A 1 310 ? -6.503 -4.296 6.836 1.00 98.50 310 VAL A N 1
ATOM 2505 C CA . VAL A 1 310 ? -6.054 -3.092 6.149 1.00 98.50 310 VAL A CA 1
ATOM 2506 C C . VAL A 1 310 ? -5.264 -2.212 7.101 1.00 98.50 310 VAL A C 1
ATOM 2508 O O . VAL A 1 310 ? -5.704 -1.922 8.215 1.00 98.50 310 VAL A O 1
ATOM 2511 N N . THR A 1 311 ? -4.098 -1.759 6.655 1.00 98.69 311 THR A N 1
ATOM 2512 C CA . THR A 1 311 ? -3.373 -0.661 7.289 1.00 98.69 311 THR A CA 1
ATOM 2513 C C . THR A 1 311 ? -3.597 0.598 6.473 1.00 98.69 311 THR A C 1
ATOM 2515 O O . THR A 1 311 ? -3.183 0.685 5.319 1.00 98.69 311 THR A O 1
ATOM 2518 N N . ILE A 1 312 ? -4.228 1.592 7.089 1.00 98.69 312 ILE A N 1
ATOM 2519 C CA . ILE A 1 312 ? -4.447 2.910 6.507 1.00 98.69 312 ILE A CA 1
ATOM 2520 C C . ILE A 1 312 ? -3.387 3.867 7.041 1.00 98.69 312 ILE A C 1
ATOM 2522 O O . ILE A 1 312 ? -3.233 4.005 8.252 1.00 98.69 312 ILE A O 1
ATOM 2526 N N . ARG A 1 313 ? -2.672 4.552 6.149 1.00 98.38 313 ARG A N 1
ATOM 2527 C CA . ARG A 1 313 ? -1.615 5.511 6.479 1.00 98.38 313 ARG A CA 1
ATOM 2528 C C . ARG A 1 313 ? -1.878 6.859 5.811 1.00 98.38 313 ARG A C 1
ATOM 2530 O O . ARG A 1 313 ? -2.134 6.927 4.615 1.00 98.38 313 ARG A O 1
ATOM 2537 N N . ILE A 1 314 ? -1.779 7.941 6.575 1.00 98.19 314 ILE A N 1
ATOM 2538 C CA . ILE A 1 314 ? -1.901 9.320 6.088 1.00 98.19 314 ILE A CA 1
ATOM 2539 C C . ILE A 1 314 ? -0.501 9.918 6.044 1.00 98.19 314 ILE A C 1
ATOM 2541 O O . ILE A 1 314 ? 0.123 10.040 7.094 1.00 98.19 314 ILE A O 1
ATOM 2545 N N . VAL A 1 315 ? 0.001 10.266 4.858 1.00 97.00 315 VAL A N 1
ATOM 2546 C CA . VAL A 1 315 ? 1.375 10.761 4.670 1.00 97.00 315 VAL A CA 1
ATOM 2547 C C . VAL A 1 315 ? 1.347 12.246 4.334 1.00 97.00 315 VAL A C 1
ATOM 2549 O O . VAL A 1 315 ? 0.796 12.659 3.312 1.00 97.00 315 VAL A O 1
ATOM 2552 N N . PHE A 1 316 ? 1.957 13.058 5.192 1.00 93.44 316 PHE A N 1
ATOM 2553 C CA . PHE A 1 316 ? 2.006 14.508 5.039 1.00 93.44 316 PHE A CA 1
ATOM 2554 C C . PHE A 1 316 ? 3.173 14.941 4.149 1.00 93.44 316 PHE A C 1
ATOM 2556 O O . PHE A 1 316 ? 4.177 14.245 4.023 1.00 93.44 316 PHE A O 1
ATOM 2563 N N . ASN A 1 317 ? 3.100 16.164 3.614 1.00 87.94 317 ASN A N 1
ATOM 2564 C CA . ASN A 1 317 ? 4.190 16.766 2.832 1.00 87.94 317 ASN A CA 1
ATOM 2565 C C . ASN A 1 317 ? 5.509 16.915 3.623 1.00 87.94 317 ASN A C 1
ATOM 2567 O O . ASN A 1 317 ? 6.552 17.149 3.024 1.00 87.94 317 ASN A O 1
ATOM 2571 N N . SER A 1 318 ? 5.474 16.791 4.955 1.00 85.88 318 SER A N 1
ATOM 2572 C CA . SER A 1 318 ? 6.663 16.756 5.815 1.00 85.88 318 SER A CA 1
ATOM 2573 C C . SER A 1 318 ? 7.371 15.394 5.842 1.00 85.88 318 SER A C 1
ATOM 2575 O O . SER A 1 318 ? 8.421 15.282 6.468 1.00 85.88 318 SER A O 1
ATOM 2577 N N . GLY A 1 319 ? 6.792 14.351 5.235 1.00 80.12 319 GLY A N 1
ATOM 2578 C CA . GLY A 1 319 ? 7.244 12.960 5.351 1.00 80.12 319 GLY A CA 1
ATOM 2579 C C . GLY A 1 319 ? 6.802 12.265 6.644 1.00 80.12 319 GLY A C 1
ATOM 2580 O O . GLY A 1 319 ? 6.992 11.061 6.795 1.00 80.12 319 GLY A O 1
ATOM 2581 N N . GLN A 1 320 ? 6.185 12.993 7.581 1.00 93.19 320 GLN A N 1
ATOM 2582 C CA . GLN A 1 320 ? 5.538 12.380 8.740 1.00 93.19 320 GLN A CA 1
ATOM 2583 C C . GLN A 1 320 ? 4.267 11.646 8.316 1.00 93.19 320 GLN A C 1
ATOM 2585 O O . GLN A 1 320 ? 3.637 11.992 7.312 1.00 93.19 320 GLN A O 1
ATOM 2590 N N . TYR A 1 321 ? 3.861 10.665 9.116 1.00 97.12 321 TYR A N 1
ATOM 2591 C CA . TYR A 1 321 ? 2.617 9.950 8.895 1.00 97.12 321 TYR A CA 1
ATOM 2592 C C . TYR A 1 321 ? 1.933 9.562 10.202 1.00 97.12 321 TYR A C 1
ATOM 2594 O O . TYR A 1 321 ? 2.572 9.420 11.244 1.00 97.12 321 TYR A O 1
ATOM 2602 N N . VAL A 1 322 ? 0.623 9.357 10.114 1.00 97.31 322 VAL A N 1
ATOM 2603 C CA . VAL A 1 322 ? -0.159 8.599 11.098 1.00 97.31 322 VAL A CA 1
ATOM 2604 C C . VAL A 1 322 ? -0.710 7.357 10.418 1.00 97.31 322 VAL A C 1
ATOM 2606 O O . VAL A 1 322 ? -0.903 7.352 9.202 1.00 97.31 322 VAL A O 1
ATOM 2609 N N . GLN A 1 323 ? -0.935 6.288 11.174 1.00 98.00 323 GLN A N 1
ATOM 2610 C CA . GLN A 1 323 ? -1.431 5.039 10.609 1.00 98.00 323 GLN A CA 1
ATOM 2611 C C . GLN A 1 323 ? -2.312 4.285 11.591 1.00 98.00 323 GLN A C 1
ATOM 2613 O O . GLN A 1 323 ? -2.153 4.436 12.797 1.00 98.00 323 GLN A O 1
ATOM 2618 N N . TRP A 1 324 ? -3.182 3.436 11.064 1.00 98.38 324 TRP A N 1
ATOM 2619 C CA . TRP A 1 324 ? -4.075 2.582 11.830 1.00 98.38 324 TRP A CA 1
ATOM 2620 C C . TRP A 1 324 ? -4.294 1.268 11.081 1.00 98.38 324 TRP A C 1
ATOM 2622 O O . TRP A 1 324 ? -4.482 1.278 9.865 1.00 98.38 324 TRP A O 1
ATOM 2632 N N . THR A 1 325 ? -4.254 0.147 11.799 1.00 98.19 325 THR A N 1
ATOM 2633 C CA . THR A 1 325 ? -4.473 -1.193 11.240 1.00 98.19 325 THR A CA 1
ATOM 2634 C C . THR A 1 325 ? -5.745 -1.777 11.827 1.00 98.19 325 THR A C 1
ATOM 2636 O O . THR A 1 325 ? -5.908 -1.784 13.047 1.00 98.19 325 THR A O 1
ATOM 2639 N N . CYS A 1 326 ? -6.627 -2.295 10.976 1.00 97.00 326 CYS A N 1
ATOM 2640 C CA . CYS A 1 326 ? -7.854 -2.941 11.422 1.00 97.00 326 CYS A CA 1
ATOM 2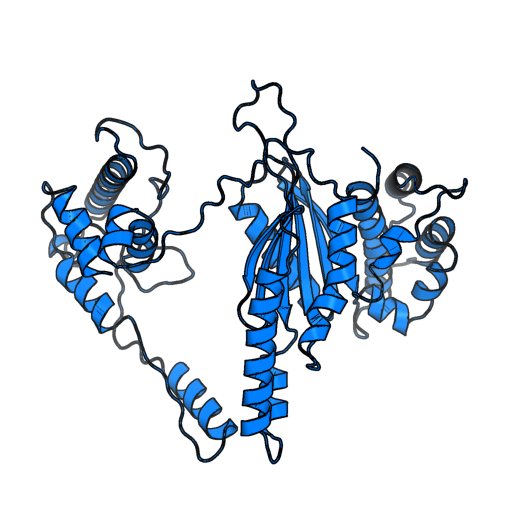641 C C . CYS A 1 326 ? -8.247 -4.128 10.538 1.00 97.00 326 CYS A C 1
ATOM 2643 O O . CYS A 1 326 ? -7.900 -4.160 9.353 1.00 97.00 326 CYS A O 1
ATOM 2645 N N . PRO A 1 327 ? -8.976 -5.103 11.100 1.00 97.62 327 PRO A N 1
ATOM 2646 C CA . PRO A 1 327 ? -9.661 -6.124 10.320 1.00 97.62 327 PRO A CA 1
ATOM 2647 C C . PRO A 1 327 ? -10.716 -5.535 9.381 1.00 97.62 327 PRO A C 1
ATOM 2649 O O . PRO A 1 327 ? -11.375 -4.542 9.707 1.00 97.62 327 PRO A O 1
ATOM 2652 N N . TRP A 1 328 ? -10.938 -6.190 8.241 1.00 97.44 328 TRP A N 1
ATOM 2653 C CA . TRP A 1 328 ? -11.942 -5.753 7.265 1.00 97.44 328 TRP A CA 1
ATOM 2654 C C . TRP A 1 328 ? -13.366 -5.697 7.827 1.00 97.44 328 TRP A C 1
ATOM 2656 O O . TRP A 1 328 ? -14.113 -4.775 7.496 1.00 97.44 328 TRP A O 1
ATOM 2666 N N . ASP A 1 329 ? -13.732 -6.629 8.712 1.00 95.38 329 ASP A N 1
ATOM 2667 C CA . ASP A 1 329 ? -15.059 -6.690 9.340 1.00 95.38 329 ASP A CA 1
ATOM 2668 C C . ASP A 1 329 ? -15.331 -5.519 10.299 1.00 95.38 329 ASP A C 1
ATOM 2670 O O . ASP A 1 329 ? -16.476 -5.307 10.702 1.00 95.38 329 ASP A O 1
ATOM 2674 N N . TYR A 1 330 ? -14.300 -4.739 10.636 1.00 96.50 330 TYR A N 1
ATOM 2675 C CA . TYR A 1 330 ? -14.392 -3.607 11.551 1.00 96.50 330 TYR A CA 1
ATOM 2676 C C . TYR A 1 330 ? -14.115 -2.244 10.902 1.00 96.50 330 TYR A C 1
ATOM 2678 O O . TYR A 1 330 ? -14.316 -1.206 11.530 1.00 96.50 330 TYR A O 1
ATOM 2686 N N . LEU A 1 331 ? -13.714 -2.199 9.626 1.00 96.50 331 LEU A N 1
ATOM 2687 C CA . LEU A 1 331 ? -13.390 -0.947 8.928 1.00 96.50 331 LEU A CA 1
ATOM 2688 C C . LEU A 1 331 ? -14.558 0.064 8.923 1.00 96.50 331 LEU A C 1
ATOM 2690 O O . LEU A 1 331 ? -14.349 1.280 8.920 1.00 96.50 331 LEU A O 1
ATOM 2694 N N . ASN A 1 332 ? -15.802 -0.421 8.985 1.00 94.50 332 ASN A N 1
ATOM 2695 C CA . ASN A 1 332 ? -16.999 0.419 9.051 1.00 94.50 332 ASN A CA 1
ATOM 2696 C C . ASN A 1 332 ? -17.102 1.278 10.327 1.00 94.50 332 ASN A C 1
ATOM 2698 O O . ASN A 1 332 ? -17.942 2.180 10.360 1.00 94.50 332 ASN A O 1
ATOM 2702 N N . ILE A 1 333 ? -16.245 1.074 11.336 1.00 95.25 333 ILE A N 1
ATOM 2703 C CA . ILE A 1 333 ? -16.149 1.939 12.521 1.00 95.25 333 ILE A CA 1
ATOM 2704 C C . ILE A 1 333 ? -15.948 3.412 12.147 1.00 95.25 333 ILE A C 1
ATOM 2706 O O . ILE A 1 333 ? -16.504 4.293 12.801 1.00 95.25 333 ILE A O 1
ATOM 2710 N N . LEU A 1 334 ? -15.259 3.691 11.032 1.00 94.00 334 LEU A N 1
ATOM 2711 C CA . LEU A 1 334 ? -15.064 5.049 10.512 1.00 94.00 334 LEU A CA 1
ATOM 2712 C C . LEU A 1 334 ? -16.388 5.767 10.185 1.00 94.00 334 LEU A C 1
ATOM 2714 O O . LEU A 1 334 ? -16.449 6.993 10.187 1.00 94.00 334 LEU A O 1
ATOM 2718 N N . THR A 1 335 ? -17.468 5.019 9.951 1.00 90.94 335 THR A N 1
ATOM 2719 C CA . THR A 1 335 ? -18.812 5.571 9.702 1.00 90.94 335 THR A CA 1
ATOM 2720 C C . THR A 1 335 ? -19.701 5.623 10.946 1.00 90.94 335 THR A C 1
ATOM 2722 O O . THR A 1 335 ? -20.789 6.190 10.894 1.00 90.94 335 THR A O 1
ATOM 2725 N N . LYS A 1 336 ? -19.258 5.041 12.068 1.00 91.56 336 LYS A N 1
ATOM 2726 C CA . LYS A 1 336 ? -20.045 4.927 13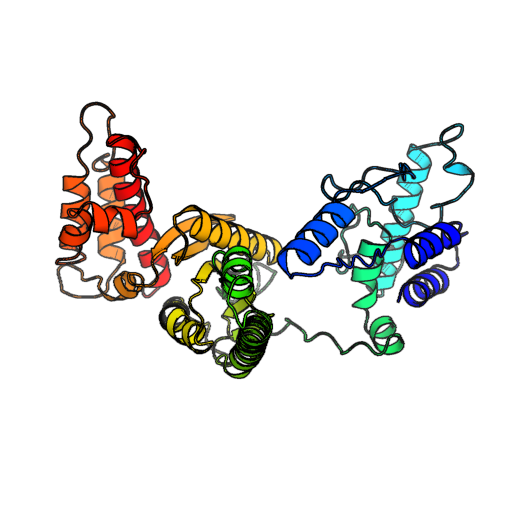.307 1.00 91.56 336 LYS A CA 1
ATOM 2727 C C . LYS A 1 336 ? -19.800 6.062 14.302 1.00 91.56 336 LYS A C 1
ATOM 2729 O O . LYS A 1 336 ? -20.527 6.147 15.288 1.00 91.56 336 LYS A O 1
ATOM 2734 N N . TYR A 1 337 ? -18.798 6.910 14.063 1.00 91.25 337 TYR A N 1
ATOM 2735 C CA . TYR A 1 337 ? -18.468 8.026 14.948 1.00 91.25 337 TYR A CA 1
ATOM 2736 C C . TYR A 1 337 ? -19.673 8.948 15.183 1.00 91.25 337 TYR A C 1
ATOM 2738 O O . TYR A 1 337 ? -20.308 9.412 14.231 1.00 91.25 337 TYR A O 1
ATOM 2746 N N . GLN A 1 338 ? -19.944 9.255 16.452 1.00 87.62 338 GLN A N 1
ATOM 2747 C CA . GLN A 1 338 ? -20.955 10.226 16.858 1.00 87.62 338 GLN A CA 1
ATOM 2748 C C . GLN A 1 338 ? -20.376 11.147 17.930 1.00 87.62 338 GLN A C 1
ATOM 2750 O O . GLN A 1 338 ? -19.921 10.700 18.981 1.00 87.62 338 GLN A O 1
ATOM 2755 N N . ASP A 1 339 ? -20.407 12.454 17.678 1.00 84.38 339 ASP A N 1
ATOM 2756 C CA . ASP A 1 339 ? -20.124 13.436 18.717 1.00 84.38 339 ASP A CA 1
ATOM 2757 C C . ASP A 1 339 ? -21.286 13.539 19.726 1.00 84.38 339 ASP A C 1
ATOM 27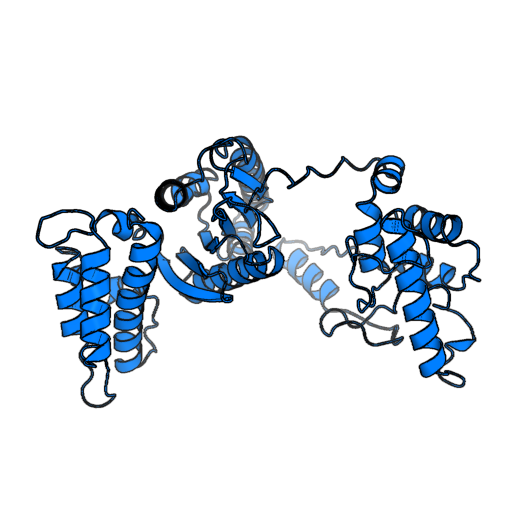59 O O . ASP A 1 339 ? -22.330 12.892 19.598 1.00 84.38 339 ASP A O 1
ATOM 2763 N N . ARG A 1 340 ? -21.131 14.392 20.745 1.00 77.94 340 ARG A N 1
ATOM 2764 C CA . ARG A 1 340 ? -22.149 14.590 21.795 1.00 77.94 340 ARG A CA 1
ATOM 2765 C C . ARG A 1 340 ? -23.484 15.131 21.261 1.00 77.94 340 ARG A C 1
ATOM 2767 O O . ARG A 1 340 ? -24.505 14.989 21.928 1.00 77.94 340 ARG A O 1
ATOM 2774 N N . GLU A 1 341 ? -23.483 15.731 20.072 1.00 83.94 341 GLU A N 1
ATOM 2775 C CA . GLU A 1 341 ? -24.667 16.224 19.364 1.00 83.94 341 GLU A CA 1
ATOM 2776 C C . GLU A 1 341 ? -25.194 15.220 18.322 1.00 83.94 341 GLU A C 1
ATOM 2778 O O . GLU A 1 341 ? -26.116 15.546 17.571 1.00 83.94 341 GLU A O 1
ATOM 2783 N N . LYS A 1 342 ? -24.642 13.996 18.281 1.00 82.56 342 LYS A N 1
ATOM 2784 C CA . LYS A 1 342 ? -24.932 12.939 17.296 1.00 82.56 342 LYS A CA 1
ATOM 2785 C C . LYS A 1 342 ? -24.574 13.323 15.855 1.00 82.56 342 LYS A C 1
ATOM 2787 O O . LYS A 1 342 ? -25.214 12.866 14.908 1.00 82.56 342 LYS A O 1
ATOM 2792 N N . LYS A 1 343 ? -23.552 14.161 15.680 1.00 84.44 343 LYS A N 1
ATOM 2793 C CA . LYS A 1 343 ? -22.996 14.563 14.382 1.00 84.44 343 LYS A CA 1
ATOM 2794 C C . LYS A 1 343 ? -21.652 13.880 14.134 1.00 84.44 343 LYS A C 1
ATOM 2796 O O . LYS A 1 343 ? -20.932 13.525 15.062 1.00 84.44 343 LYS A O 1
ATOM 2801 N N . ALA A 1 344 ? -21.271 13.761 12.864 1.00 84.25 344 ALA A N 1
ATOM 2802 C CA . ALA A 1 344 ? -20.000 13.167 12.446 1.00 84.25 344 ALA A CA 1
ATOM 2803 C C . ALA A 1 344 ? -18.825 14.178 12.453 1.00 84.25 344 ALA A C 1
ATOM 2805 O O . ALA A 1 344 ? -18.050 14.251 11.502 1.00 84.25 344 ALA A O 1
ATOM 2806 N N . ASN A 1 345 ? -18.696 15.000 13.503 1.00 88.69 345 ASN A N 1
ATOM 2807 C CA . ASN A 1 345 ? -17.592 15.958 13.641 1.00 88.69 345 ASN A CA 1
ATOM 2808 C C . ASN A 1 345 ? -16.348 15.368 14.336 1.00 88.69 345 ASN A C 1
ATOM 2810 O O . ASN A 1 345 ? -16.128 15.571 15.530 1.00 88.69 345 ASN A O 1
ATOM 2814 N N . TRP A 1 346 ? -15.488 14.697 13.572 1.00 92.44 346 TRP A N 1
ATOM 2815 C CA . TRP A 1 346 ? -14.256 14.083 14.082 1.00 92.44 346 TRP A CA 1
ATOM 2816 C C . TRP A 1 346 ? -13.281 15.058 14.768 1.00 92.44 346 TRP A C 1
ATOM 2818 O O . TRP A 1 346 ? -12.417 14.624 15.532 1.00 92.44 346 TRP A O 1
ATOM 2828 N N . SER A 1 347 ? -13.409 16.373 14.548 1.00 91.38 347 SER A N 1
ATOM 2829 C CA . SER A 1 347 ? -12.556 17.360 15.225 1.00 91.38 347 SER A CA 1
ATOM 2830 C C . SER A 1 347 ? -12.765 17.369 16.740 1.00 91.38 347 SER A C 1
ATOM 2832 O O . SER A 1 347 ? -11.813 17.629 17.470 1.00 91.38 347 SER A O 1
ATOM 2834 N N . HIS A 1 348 ? -13.971 17.048 17.224 1.00 91.38 348 HIS A N 1
ATOM 2835 C CA . HIS A 1 348 ? -14.264 17.022 18.660 1.00 91.38 348 HIS A CA 1
ATOM 2836 C C . HIS A 1 348 ? -13.470 15.928 19.384 1.00 91.38 348 HIS A C 1
ATOM 2838 O O . HIS A 1 348 ? -12.732 16.216 20.323 1.00 91.38 348 HIS A O 1
ATOM 2844 N N . ILE A 1 349 ? -13.559 14.680 18.915 1.00 93.62 349 ILE A N 1
ATOM 2845 C CA . ILE A 1 349 ? -12.824 13.564 19.527 1.00 93.62 349 ILE A CA 1
ATOM 2846 C C . ILE A 1 349 ? -11.308 13.736 19.399 1.00 93.62 349 ILE A C 1
ATOM 2848 O O . ILE A 1 349 ? -10.575 13.412 20.331 1.00 93.62 349 ILE A O 1
ATOM 2852 N N . TYR A 1 350 ? -10.834 14.287 18.280 1.00 93.94 350 TYR A N 1
ATOM 2853 C CA . TYR A 1 350 ? -9.412 14.549 18.079 1.00 93.94 350 TYR A CA 1
ATOM 2854 C C . TYR A 1 350 ? -8.870 15.589 19.071 1.00 93.94 350 TYR A C 1
ATOM 2856 O O . TYR A 1 350 ? -7.808 15.387 19.660 1.00 93.94 350 TYR A O 1
ATOM 2864 N N . GLN A 1 351 ? -9.606 16.684 19.296 1.00 93.25 351 GLN A N 1
ATOM 2865 C CA . GLN A 1 351 ? -9.230 17.713 20.271 1.00 93.25 351 GLN A CA 1
ATOM 2866 C C . GLN A 1 351 ? -9.253 17.180 21.708 1.00 93.25 351 GLN A C 1
ATOM 2868 O O . GLN A 1 351 ? -8.306 17.426 22.457 1.00 93.25 351 GLN A O 1
ATOM 2873 N N . ASP A 1 352 ? -10.282 16.410 22.072 1.00 92.81 352 ASP A N 1
ATOM 2874 C CA . ASP A 1 352 ? -10.375 15.769 23.386 1.00 92.81 352 ASP A CA 1
ATOM 2875 C C . ASP A 1 352 ? -9.212 14.789 23.612 1.00 92.81 352 ASP A C 1
ATOM 2877 O O . ASP A 1 352 ? -8.558 14.838 24.657 1.00 92.81 352 ASP A O 1
ATOM 2881 N N . LEU A 1 353 ? -8.899 13.947 22.617 1.00 93.31 353 LEU A N 1
ATOM 2882 C CA . LEU A 1 353 ? -7.751 13.041 22.658 1.00 93.31 353 LEU A CA 1
ATOM 2883 C C . LEU A 1 353 ? -6.449 13.821 22.867 1.00 93.31 353 LEU A C 1
ATOM 2885 O O . LEU A 1 353 ? -5.702 13.512 23.792 1.00 93.31 353 LEU A O 1
ATOM 2889 N N . ALA A 1 354 ? -6.194 14.860 22.066 1.00 91.44 354 ALA A N 1
ATOM 2890 C CA . ALA A 1 354 ? -4.979 15.669 22.171 1.00 91.44 354 ALA A CA 1
ATOM 2891 C C . ALA A 1 354 ? -4.851 16.348 23.548 1.00 91.44 354 ALA A C 1
ATOM 2893 O O . ALA A 1 354 ? -3.769 16.379 24.144 1.00 91.44 354 ALA A O 1
ATOM 2894 N N . GLN A 1 355 ? -5.958 16.858 24.096 1.00 92.62 355 GLN A N 1
ATOM 2895 C CA . GLN A 1 355 ? -5.976 17.456 25.428 1.00 92.62 355 GLN A CA 1
ATOM 2896 C C . GLN A 1 355 ? -5.666 16.417 26.515 1.00 92.62 355 GLN A C 1
ATOM 2898 O O . GLN A 1 355 ? -4.873 16.689 27.420 1.00 92.62 355 GLN A O 1
ATOM 2903 N N . LEU A 1 356 ? -6.256 15.228 26.431 1.00 90.38 356 LEU A N 1
ATOM 2904 C CA . LEU A 1 356 ? -6.034 14.137 27.377 1.00 90.38 356 LEU A CA 1
ATOM 2905 C C . LEU A 1 356 ? -4.614 13.552 27.277 1.00 90.38 356 LEU A C 1
ATOM 2907 O O . LEU A 1 356 ? -3.982 13.325 28.312 1.00 90.38 356 LEU A O 1
ATOM 2911 N N . GLU A 1 357 ? -4.068 13.390 26.068 1.00 88.25 357 GLU A N 1
ATOM 2912 C CA . GLU A 1 357 ? -2.669 13.003 25.832 1.00 88.25 357 GLU A CA 1
ATOM 2913 C C . GLU A 1 357 ? -1.709 14.032 26.458 1.00 88.25 357 GLU A C 1
ATOM 2915 O O . GLU A 1 357 ? -0.798 13.657 27.198 1.00 88.25 357 GLU A O 1
ATOM 2920 N N . SER A 1 358 ? -1.963 15.338 26.279 1.00 87.44 358 SER A N 1
ATOM 2921 C CA . SER A 1 358 ? -1.140 16.403 26.884 1.00 87.44 358 SER A CA 1
ATOM 2922 C C . SER A 1 358 ? -1.122 16.360 28.419 1.00 87.44 358 SER A C 1
ATOM 2924 O O . SER A 1 358 ? -0.128 16.717 29.055 1.00 87.44 358 SER A O 1
ATOM 2926 N N . ARG A 1 359 ? -2.213 15.870 29.022 1.00 86.12 359 ARG A N 1
ATOM 2927 C CA . ARG A 1 359 ? -2.377 15.688 30.471 1.00 86.12 359 ARG A CA 1
ATOM 2928 C C . ARG A 1 359 ? -1.928 14.314 30.961 1.00 86.12 359 ARG A C 1
ATOM 2930 O O . ARG A 1 359 ? -2.106 14.019 32.139 1.00 86.12 359 ARG A O 1
ATOM 2937 N N . ARG A 1 360 ? -1.335 13.490 30.088 1.00 82.31 360 ARG A N 1
ATOM 2938 C CA . ARG A 1 360 ? -0.882 12.123 30.389 1.00 82.31 360 ARG A CA 1
ATOM 2939 C C . ARG A 1 360 ? -2.009 11.181 30.831 1.00 82.31 360 ARG A C 1
ATOM 2941 O O . ARG A 1 360 ? -1.733 10.193 31.501 1.00 82.31 360 ARG A O 1
ATOM 2948 N N . ALA A 1 361 ? -3.259 11.447 30.444 1.00 78.69 361 ALA A N 1
ATOM 2949 C CA . ALA A 1 361 ? -4.401 10.603 30.811 1.00 78.69 361 ALA A CA 1
ATOM 2950 C C . ALA A 1 361 ? -4.344 9.204 30.165 1.00 78.69 361 ALA A C 1
ATOM 2952 O O . ALA A 1 361 ? -4.888 8.253 30.711 1.00 78.69 361 ALA A O 1
ATOM 2953 N N . PHE A 1 362 ? -3.644 9.082 29.032 1.00 76.88 362 PHE A N 1
ATOM 2954 C CA . PHE A 1 362 ? -3.394 7.819 28.328 1.00 76.88 362 PHE A CA 1
ATOM 2955 C C . PHE A 1 362 ? -2.000 7.228 28.606 1.00 76.88 362 PHE A C 1
ATOM 2957 O O . PHE A 1 362 ? -1.632 6.220 28.008 1.00 76.88 362 PHE A O 1
ATOM 2964 N N . ASN A 1 363 ? -1.200 7.833 29.496 1.00 73.00 363 ASN A N 1
ATOM 2965 C CA . ASN A 1 363 ? 0.117 7.288 29.816 1.00 73.00 363 ASN A CA 1
ATOM 2966 C C . ASN A 1 363 ? -0.025 6.054 30.706 1.00 73.00 363 ASN A C 1
ATOM 2968 O O . ASN A 1 363 ? -0.524 6.139 31.827 1.00 73.00 363 ASN A O 1
ATOM 2972 N N . LEU A 1 364 ? 0.503 4.930 30.233 1.00 72.50 364 LEU A N 1
ATOM 2973 C CA . LEU A 1 364 ? 0.605 3.716 31.028 1.00 72.50 364 LEU A CA 1
ATOM 2974 C C . LEU A 1 364 ? 1.912 3.714 31.829 1.00 72.50 364 LEU A C 1
ATOM 2976 O O . LEU A 1 364 ? 3.000 3.855 31.271 1.00 72.50 364 LEU A O 1
ATOM 2980 N N . ASP A 1 365 ? 1.807 3.515 33.141 1.00 74.69 365 ASP A N 1
ATOM 2981 C CA . ASP A 1 365 ? 2.918 3.038 33.968 1.00 74.69 365 ASP A CA 1
ATOM 2982 C C . ASP A 1 365 ? 2.835 1.509 34.028 1.00 74.69 365 ASP A C 1
ATOM 2984 O O . ASP A 1 365 ? 1.767 0.955 34.295 1.00 74.69 365 ASP A O 1
ATOM 2988 N N . LYS A 1 366 ? 3.963 0.814 33.840 1.00 75.44 366 LYS A N 1
ATOM 2989 C CA . LYS A 1 366 ? 4.057 -0.648 33.986 1.00 75.44 366 LYS A CA 1
ATOM 2990 C C . LYS A 1 366 ? 3.527 -1.154 35.332 1.00 75.44 366 LYS A C 1
ATOM 2992 O O . LYS A 1 366 ? 3.157 -2.319 35.423 1.00 75.44 366 LYS A O 1
ATOM 2997 N N . LYS A 1 367 ? 3.491 -0.309 36.368 1.00 72.69 367 LYS A N 1
ATOM 2998 C CA . LYS A 1 367 ? 3.007 -0.669 37.711 1.00 72.69 367 LYS A CA 1
ATOM 2999 C C . LYS A 1 367 ? 1.505 -0.465 37.937 1.00 72.69 367 LYS A C 1
ATOM 3001 O O . LYS A 1 367 ? 0.972 -1.069 38.861 1.00 72.69 367 LYS A O 1
ATOM 3006 N N . SER A 1 368 ? 0.832 0.376 37.151 1.00 67.88 368 SER A N 1
ATOM 3007 C CA . SER A 1 368 ? -0.574 0.754 37.386 1.00 67.88 368 SER A CA 1
ATOM 3008 C C . SER A 1 368 ? -1.371 0.950 36.092 1.00 67.88 368 SER A C 1
ATOM 3010 O O . SER A 1 368 ? -2.257 1.803 36.037 1.00 67.88 368 SER A O 1
ATOM 3012 N N . PHE A 1 369 ? -1.022 0.224 35.029 1.00 71.06 369 PHE A N 1
ATOM 3013 C CA . PHE A 1 369 ? -1.701 0.334 33.742 1.00 71.06 369 PHE A CA 1
ATOM 3014 C C . PHE A 1 369 ? -3.147 -0.166 33.846 1.00 71.06 369 PHE A C 1
ATOM 3016 O O . PHE A 1 369 ? -3.408 -1.226 34.412 1.00 71.06 369 PHE A O 1
ATOM 3023 N N . VAL A 1 370 ? -4.079 0.629 33.318 1.00 75.00 370 VAL A N 1
ATOM 3024 C CA . VAL A 1 370 ? -5.495 0.275 33.201 1.00 75.00 370 VAL A CA 1
ATOM 3025 C C . VAL A 1 370 ? -6.032 0.892 31.908 1.00 75.00 370 VAL A C 1
ATOM 3027 O O . VAL A 1 370 ? -6.234 2.102 31.823 1.00 75.00 370 VAL A O 1
ATOM 3030 N N . GLU A 1 371 ? -6.300 0.066 30.901 1.00 83.38 371 GLU A N 1
ATOM 3031 C CA . GLU A 1 371 ? -6.869 0.473 29.609 1.00 83.38 371 GLU A CA 1
ATOM 3032 C C . GLU A 1 371 ? -8.346 0.894 29.697 1.00 83.38 371 GLU A C 1
ATOM 3034 O O . GLU A 1 371 ? -8.864 1.540 28.788 1.00 83.38 371 GLU A O 1
ATOM 3039 N N . LYS A 1 372 ? -9.017 0.591 30.818 1.00 86.88 372 LYS A N 1
ATOM 3040 C CA . LYS A 1 372 ? -10.440 0.884 31.055 1.00 86.88 372 LYS A CA 1
ATOM 3041 C C . LYS A 1 372 ? -10.811 2.335 30.756 1.00 86.88 372 LYS A C 1
ATOM 3043 O O . LYS A 1 372 ? -11.819 2.562 30.101 1.00 86.88 372 LYS A O 1
ATOM 3048 N N . PHE A 1 373 ? -9.996 3.303 31.182 1.00 89.31 373 PHE A N 1
ATOM 3049 C CA . PHE A 1 373 ? -10.271 4.717 30.908 1.00 89.31 373 PHE A CA 1
ATOM 3050 C C . PHE A 1 373 ? -10.292 5.014 29.403 1.00 89.31 373 PHE A C 1
ATOM 3052 O O . PHE A 1 373 ? -11.164 5.735 28.928 1.00 89.31 373 PHE A O 1
ATOM 3059 N N . ALA A 1 374 ? -9.357 4.439 28.641 1.00 91.62 374 ALA A N 1
ATOM 3060 C CA . ALA A 1 374 ? -9.295 4.645 27.200 1.00 91.62 374 ALA A CA 1
ATOM 3061 C C . ALA A 1 374 ? -10.481 4.000 26.476 1.00 91.62 374 ALA A C 1
ATOM 3063 O O . ALA A 1 374 ? -11.028 4.597 25.552 1.00 91.62 374 ALA A O 1
ATOM 3064 N N . ILE A 1 375 ? -10.908 2.821 26.932 1.00 94.00 375 ILE A N 1
ATOM 3065 C CA . ILE A 1 375 ? -12.085 2.128 26.400 1.00 94.00 375 ILE A CA 1
ATOM 3066 C C . ILE A 1 375 ? -13.371 2.895 26.736 1.00 94.00 375 ILE A C 1
ATOM 3068 O O . ILE A 1 375 ? -14.218 3.069 25.866 1.00 94.00 375 ILE A O 1
ATOM 3072 N N . GLU A 1 376 ? -13.514 3.403 27.962 1.00 93.19 376 GLU A N 1
ATOM 3073 C CA . GLU A 1 376 ? -14.653 4.244 28.358 1.00 93.19 376 GLU A CA 1
ATOM 3074 C C . GLU A 1 376 ? -14.685 5.551 27.558 1.00 93.19 376 GLU A C 1
ATOM 3076 O O . GLU A 1 376 ? -15.742 5.956 27.080 1.00 93.19 376 GLU A O 1
ATOM 3081 N N . PHE A 1 377 ? -13.528 6.187 27.349 1.00 93.12 377 PHE A N 1
ATOM 3082 C CA . PHE A 1 377 ? -13.406 7.352 26.476 1.00 93.12 377 PHE A CA 1
ATOM 3083 C C . PHE A 1 377 ? -13.827 7.039 25.035 1.00 93.12 377 PHE A C 1
ATOM 3085 O O . PHE A 1 377 ? -14.551 7.822 24.420 1.00 93.12 377 PHE A O 1
ATOM 3092 N N . PHE A 1 378 ? -13.399 5.895 24.502 1.00 94.88 378 PHE A N 1
ATOM 3093 C CA . PHE A 1 378 ? -13.779 5.442 23.169 1.00 94.88 378 PHE A CA 1
ATOM 3094 C C . PHE A 1 378 ? -15.294 5.207 23.059 1.00 94.88 378 PHE A C 1
ATOM 3096 O O . PHE A 1 378 ? -15.918 5.708 22.125 1.00 94.88 378 PHE A O 1
ATOM 3103 N N . ASP A 1 379 ? -15.906 4.546 24.044 1.00 94.56 379 ASP A N 1
ATOM 3104 C CA . ASP A 1 379 ? -17.342 4.232 24.055 1.00 94.56 379 ASP A CA 1
ATOM 3105 C C . ASP A 1 379 ? -18.237 5.485 24.098 1.00 94.56 379 ASP A C 1
ATOM 3107 O O . ASP A 1 379 ? -19.347 5.467 23.571 1.00 94.56 379 ASP A O 1
ATOM 3111 N N . ILE A 1 380 ? -17.751 6.607 24.650 1.00 93.19 380 ILE A N 1
ATOM 3112 C CA . ILE A 1 380 ? -18.471 7.897 24.616 1.00 93.19 380 ILE A CA 1
ATOM 3113 C C . ILE A 1 380 ? -18.725 8.356 23.173 1.00 93.19 380 ILE A C 1
ATOM 3115 O O . ILE A 1 380 ? -19.779 8.923 22.886 1.00 93.19 380 ILE A O 1
ATOM 3119 N N . TYR A 1 381 ? -17.760 8.132 22.280 1.00 94.25 381 TYR A N 1
ATOM 3120 C CA . TYR A 1 381 ? -17.793 8.597 20.890 1.00 94.25 381 TYR A CA 1
ATOM 3121 C C . TYR A 1 381 ? -18.183 7.511 19.879 1.00 94.25 381 TYR A C 1
ATOM 3123 O O . TYR A 1 381 ? -18.557 7.816 18.743 1.00 94.25 381 TYR A O 1
ATOM 3131 N N . PHE A 1 382 ? -18.112 6.250 20.298 1.00 94.62 382 PHE A N 1
ATOM 3132 C CA . PHE A 1 382 ? -18.515 5.076 19.534 1.00 94.62 382 PHE A CA 1
ATOM 3133 C C . PHE A 1 382 ? -19.430 4.200 20.404 1.00 94.62 382 PHE A C 1
ATOM 3135 O O . PHE A 1 382 ? -18.992 3.166 20.912 1.00 94.62 382 PHE A O 1
ATOM 3142 N N . PRO A 1 383 ? -20.698 4.608 20.618 1.00 92.25 383 PRO A N 1
ATOM 3143 C CA . PRO A 1 383 ? -21.564 3.973 21.607 1.00 92.25 383 PRO A CA 1
ATOM 3144 C C . PRO A 1 383 ? -21.743 2.469 21.382 1.00 92.25 383 PRO A C 1
ATOM 3146 O O . PRO A 1 383 ? -22.283 2.043 20.361 1.00 92.25 383 PRO A O 1
ATOM 3149 N N . GLY A 1 384 ? -21.344 1.669 22.373 1.00 91.00 384 GLY A N 1
ATOM 3150 C CA . GLY A 1 384 ? -21.442 0.211 22.360 1.00 91.00 384 GLY A CA 1
ATOM 3151 C C . GLY A 1 384 ? -20.197 -0.495 21.824 1.00 91.00 384 GLY A C 1
ATOM 3152 O O . GLY A 1 384 ? -20.024 -1.680 22.106 1.00 91.00 384 GLY A O 1
ATOM 3153 N N . GLU A 1 385 ? -19.312 0.213 21.126 1.00 94.50 385 GLU A N 1
ATOM 3154 C CA . GLU A 1 385 ? -18.091 -0.350 20.544 1.00 94.50 385 GLU A CA 1
ATOM 3155 C C . GLU A 1 385 ? -17.000 -0.570 21.603 1.00 94.50 385 GLU A C 1
ATOM 3157 O O . GLU A 1 385 ? -16.153 -1.446 21.445 1.00 94.50 385 GLU A O 1
ATOM 3162 N N . GLY A 1 386 ? -17.049 0.134 22.742 1.00 92.88 386 GLY A N 1
ATOM 3163 C CA . GLY A 1 386 ? -16.143 -0.134 23.861 1.00 92.88 386 GLY A CA 1
ATOM 3164 C C . GLY A 1 386 ? -16.324 -1.537 24.449 1.00 92.88 386 GLY A C 1
ATOM 3165 O O . GLY A 1 386 ? -15.369 -2.132 24.943 1.00 92.88 386 GLY A O 1
ATOM 3166 N N . LYS A 1 387 ? -17.525 -2.122 24.339 1.00 92.88 387 LYS A N 1
ATOM 3167 C CA . LYS A 1 387 ? -17.795 -3.495 24.801 1.00 92.88 387 LYS A CA 1
ATOM 3168 C C . LYS A 1 387 ? -17.046 -4.545 23.985 1.00 92.88 387 LYS A C 1
ATOM 3170 O O . LYS A 1 387 ? -16.639 -5.557 24.550 1.00 92.88 387 LYS A O 1
ATOM 3175 N N . GLU A 1 388 ? -16.831 -4.289 22.695 1.00 93.62 388 GLU A N 1
ATOM 3176 C CA . GLU A 1 388 ? -16.037 -5.159 21.823 1.00 93.62 388 GLU A CA 1
ATOM 3177 C C . GLU A 1 388 ? -14.574 -5.202 22.292 1.00 93.62 388 GLU A C 1
ATOM 3179 O O . GLU A 1 388 ? -13.960 -6.262 22.283 1.00 93.62 388 GLU A O 1
ATOM 3184 N N . LEU A 1 389 ? -14.035 -4.081 22.789 1.00 93.56 389 LEU A N 1
ATOM 3185 C CA . LEU A 1 389 ? -12.670 -4.001 23.331 1.00 93.56 389 LEU A CA 1
ATOM 3186 C C . LEU A 1 389 ? -12.533 -4.559 24.758 1.00 93.56 389 LEU A C 1
ATOM 3188 O O . LEU A 1 389 ? -11.428 -4.879 25.183 1.00 93.56 389 LEU A O 1
ATOM 3192 N N . LEU A 1 390 ? -13.634 -4.697 25.504 1.00 92.25 390 LEU A N 1
ATOM 3193 C CA . LEU A 1 390 ? -13.640 -5.381 26.807 1.00 92.25 390 LEU A CA 1
ATOM 3194 C C . LEU A 1 390 ? -13.694 -6.909 26.672 1.00 92.25 390 LEU A C 1
ATOM 3196 O O . LEU A 1 390 ? -13.359 -7.623 27.618 1.00 92.25 390 LEU A O 1
ATOM 3200 N N . ASN A 1 391 ? -14.136 -7.424 25.524 1.00 93.81 391 ASN A N 1
ATOM 3201 C CA . ASN A 1 391 ? -14.106 -8.850 25.229 1.00 93.81 391 ASN A CA 1
ATOM 3202 C C . ASN A 1 391 ? -12.705 -9.237 24.740 1.00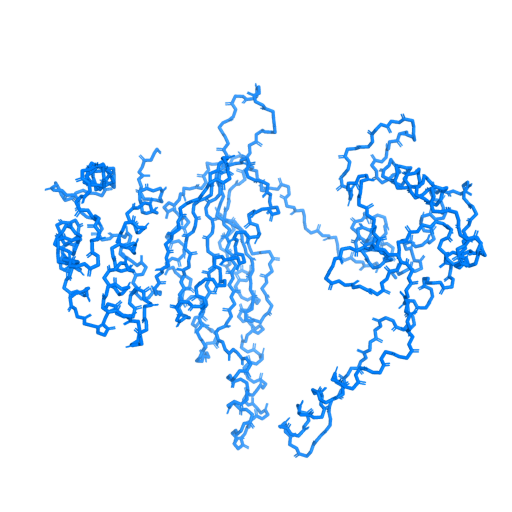 93.81 391 ASN A C 1
ATOM 3204 O O . ASN A 1 391 ? -12.250 -8.727 23.725 1.00 93.81 391 ASN A O 1
ATOM 3208 N N . TYR A 1 392 ? -12.044 -10.162 25.438 1.00 91.69 392 TYR A N 1
ATOM 3209 C CA . TYR A 1 392 ? -10.657 -10.538 25.153 1.00 91.69 392 TYR A CA 1
ATOM 3210 C C . TYR A 1 392 ? -10.431 -11.022 23.711 1.00 91.69 392 TYR A C 1
ATOM 3212 O O . TYR A 1 392 ? -9.570 -10.487 23.018 1.00 91.69 392 TYR A O 1
ATOM 3220 N N . GLU A 1 393 ? -11.228 -11.984 23.237 1.00 93.62 393 GLU A N 1
ATOM 3221 C CA . GLU A 1 393 ? -11.091 -12.547 21.884 1.00 93.62 393 GLU A CA 1
ATOM 3222 C C . GLU A 1 393 ? -11.354 -11.493 20.811 1.00 93.62 393 GLU A C 1
ATOM 3224 O O . GLU A 1 393 ? -10.677 -11.427 19.783 1.00 93.62 393 GLU A O 1
ATOM 3229 N N . ARG A 1 394 ? -12.330 -10.620 21.066 1.00 94.94 394 ARG A N 1
ATOM 3230 C CA . ARG A 1 394 ? -12.661 -9.555 20.130 1.00 94.94 394 ARG A CA 1
ATOM 3231 C C . ARG A 1 394 ? -11.594 -8.464 20.126 1.00 94.94 394 ARG A C 1
ATOM 3233 O O . ARG A 1 394 ? -11.164 -8.069 19.050 1.00 94.94 394 ARG A O 1
ATOM 3240 N N . ALA A 1 395 ? -11.099 -8.035 21.283 1.00 94.06 395 ALA A N 1
ATOM 3241 C CA . ALA A 1 395 ? -9.989 -7.094 21.394 1.00 94.06 395 ALA A CA 1
ATOM 3242 C C . ALA A 1 395 ? -8.729 -7.631 20.705 1.00 94.06 395 ALA A C 1
ATOM 3244 O O . ALA A 1 395 ? -8.094 -6.901 19.946 1.00 94.06 395 ALA A O 1
ATOM 3245 N N . LYS A 1 396 ? -8.421 -8.920 20.889 1.00 94.62 396 LYS A N 1
ATOM 3246 C CA . LYS A 1 396 ? -7.332 -9.612 20.196 1.00 94.62 396 LYS A CA 1
ATOM 3247 C C . LYS A 1 396 ? -7.502 -9.528 18.680 1.00 94.62 396 LYS A C 1
ATOM 3249 O O . LYS A 1 396 ? -6.595 -9.068 17.992 1.00 94.62 396 LYS A O 1
ATOM 3254 N N . HIS A 1 397 ? -8.685 -9.874 18.164 1.00 95.19 397 HIS A N 1
ATOM 3255 C CA . HIS A 1 397 ? -9.002 -9.772 16.734 1.00 95.19 397 HIS A CA 1
ATOM 3256 C C . HIS A 1 397 ? -8.909 -8.340 16.201 1.00 95.19 397 HIS A C 1
ATOM 3258 O O . HIS A 1 397 ? -8.383 -8.138 15.112 1.00 95.19 397 HIS A O 1
ATOM 3264 N N . LEU A 1 398 ? -9.387 -7.338 16.944 1.00 95.69 398 LEU A N 1
ATOM 3265 C CA . LEU A 1 398 ? -9.426 -5.935 16.512 1.00 95.69 398 LEU A CA 1
ATOM 3266 C C . LEU A 1 398 ? -8.056 -5.255 16.565 1.00 95.69 398 LEU A C 1
ATOM 3268 O O . LEU A 1 398 ? -7.641 -4.605 15.603 1.00 95.69 398 LEU A O 1
ATOM 3272 N N . VAL A 1 399 ? -7.324 -5.438 17.660 1.00 94.75 399 VAL A N 1
ATOM 3273 C CA . VAL A 1 399 ? -6.033 -4.785 17.908 1.00 94.75 399 VAL A CA 1
ATOM 3274 C C . VAL A 1 399 ? -4.900 -5.557 17.229 1.00 94.75 399 VAL A C 1
ATOM 3276 O O . VAL A 1 399 ? -4.085 -4.955 16.529 1.00 94.75 399 VAL A O 1
ATOM 3279 N N . GLY A 1 400 ? -4.924 -6.890 17.300 1.00 92.62 400 GLY A N 1
ATOM 3280 C CA . GLY A 1 400 ? -3.917 -7.775 16.704 1.00 92.62 400 GLY A CA 1
ATOM 3281 C C . GLY A 1 400 ? -2.715 -8.025 17.615 1.00 92.62 400 GLY A C 1
ATOM 3282 O O . GLY A 1 400 ? -1.594 -8.058 17.119 1.00 92.62 400 GLY A O 1
ATOM 3283 N N . PHE A 1 401 ? -2.944 -8.120 18.929 1.00 91.69 401 PHE A N 1
ATOM 3284 C CA . PHE A 1 401 ? -1.950 -8.601 19.899 1.00 91.69 401 PHE A CA 1
ATOM 3285 C C . PHE A 1 401 ? -2.019 -10.131 20.033 1.00 91.69 401 PHE A C 1
ATOM 3287 O O . PHE A 1 401 ? -3.030 -10.740 19.678 1.00 91.69 401 PHE A O 1
ATOM 3294 N N . ASP A 1 402 ? -0.979 -10.746 20.587 1.00 90.06 402 ASP A N 1
ATOM 3295 C CA . ASP A 1 402 ? -0.869 -12.195 20.769 1.00 90.06 402 ASP A CA 1
ATOM 3296 C C . ASP A 1 402 ? -1.148 -12.638 22.214 1.00 90.06 402 ASP A C 1
ATOM 3298 O O . ASP A 1 402 ? -1.040 -11.875 23.178 1.00 90.06 402 ASP A O 1
ATOM 3302 N N . ASP A 1 403 ? -1.482 -13.921 22.395 1.00 88.19 403 ASP A N 1
ATOM 3303 C CA . ASP A 1 403 ? -1.707 -14.496 23.733 1.00 88.19 403 ASP A CA 1
ATOM 3304 C C . ASP A 1 403 ? -0.428 -14.574 24.572 1.00 88.19 403 ASP A C 1
ATOM 3306 O O . ASP A 1 403 ? -0.502 -14.727 25.793 1.00 88.19 403 ASP A O 1
ATOM 3310 N N . GLU A 1 404 ? 0.732 -14.452 23.930 1.00 90.94 404 GLU A N 1
ATOM 3311 C CA . GLU A 1 404 ? 2.041 -14.417 24.579 1.00 90.94 404 GLU A CA 1
ATOM 3312 C C . GLU A 1 404 ? 2.420 -13.009 25.064 1.00 90.94 404 GLU A C 1
ATOM 3314 O O . GLU A 1 404 ? 3.272 -12.878 25.945 1.00 90.94 404 GLU A O 1
ATOM 3319 N N . ASP A 1 405 ? 1.763 -11.956 24.558 1.00 89.88 405 ASP A N 1
ATOM 3320 C CA . ASP A 1 405 ? 2.079 -10.577 24.933 1.00 89.88 405 ASP A CA 1
ATOM 3321 C C . ASP A 1 405 ? 1.818 -10.345 26.418 1.00 89.88 405 ASP A C 1
ATOM 3323 O O . ASP A 1 405 ? 0.817 -10.807 26.968 1.00 89.88 405 ASP A O 1
ATOM 3327 N N . ALA A 1 406 ? 2.672 -9.583 27.100 1.00 91.31 406 ALA A N 1
ATOM 3328 C CA . ALA A 1 406 ? 2.415 -9.265 28.498 1.00 91.31 406 ALA A CA 1
ATOM 3329 C C . ALA A 1 406 ? 1.132 -8.414 28.626 1.00 91.31 406 ALA A C 1
ATOM 3331 O O . ALA A 1 406 ? 0.843 -7.602 27.746 1.00 91.31 406 ALA A O 1
ATOM 3332 N N . PRO A 1 407 ? 0.381 -8.506 29.742 1.00 90.12 407 PRO A N 1
ATOM 3333 C CA . PRO A 1 407 ? -0.831 -7.705 29.944 1.00 90.12 407 PRO A CA 1
ATOM 3334 C C . PRO A 1 407 ? -0.636 -6.197 29.711 1.00 90.12 407 PRO A C 1
ATOM 3336 O O . PRO A 1 407 ? -1.500 -5.537 29.142 1.00 90.12 407 PRO A O 1
ATOM 3339 N N . TYR A 1 408 ? 0.533 -5.663 30.081 1.00 90.69 408 TYR A N 1
ATOM 3340 C CA . TYR A 1 408 ? 0.906 -4.274 29.808 1.00 90.69 408 TYR A CA 1
ATOM 3341 C C . TYR A 1 408 ? 0.997 -3.966 28.305 1.00 90.69 408 TYR A C 1
ATOM 3343 O O . TYR A 1 408 ? 0.538 -2.912 27.868 1.00 90.69 408 TYR A O 1
ATOM 3351 N N . ASP A 1 409 ? 1.586 -4.866 27.516 1.00 91.88 409 ASP A N 1
ATOM 3352 C CA . ASP A 1 409 ? 1.771 -4.671 26.077 1.00 91.88 409 ASP A CA 1
ATOM 3353 C C . ASP A 1 409 ? 0.427 -4.750 25.339 1.00 91.88 409 ASP A C 1
ATOM 3355 O O . ASP A 1 409 ? 0.172 -3.924 24.466 1.00 91.88 409 ASP A O 1
ATOM 3359 N N . ARG A 1 410 ? -0.490 -5.626 25.777 1.00 92.06 410 ARG A N 1
ATOM 3360 C CA . ARG A 1 410 ? -1.878 -5.684 25.269 1.00 92.06 410 ARG A CA 1
ATOM 3361 C C . ARG A 1 410 ? -2.654 -4.400 25.569 1.00 92.06 410 ARG A C 1
ATOM 3363 O O . ARG A 1 410 ? -3.301 -3.836 24.682 1.00 92.06 410 ARG A O 1
ATOM 3370 N N . ALA A 1 411 ? -2.558 -3.903 26.804 1.00 91.94 411 ALA A N 1
ATOM 3371 C CA . ALA A 1 411 ? -3.181 -2.644 27.210 1.00 91.94 411 ALA A CA 1
ATOM 3372 C C . ALA A 1 411 ? -2.635 -1.469 26.387 1.00 91.94 411 ALA A C 1
ATOM 3374 O O . ALA A 1 411 ? -3.399 -0.658 25.862 1.00 91.94 411 ALA A O 1
ATOM 3375 N N . LYS A 1 412 ? -1.310 -1.412 26.210 1.00 92.94 412 LYS A N 1
ATOM 3376 C CA . LYS A 1 412 ? -0.654 -0.400 25.383 1.00 92.94 412 LYS A CA 1
ATOM 3377 C C . LYS A 1 412 ? -1.102 -0.481 23.927 1.00 92.94 412 LYS A C 1
ATOM 3379 O O . LYS A 1 412 ? -1.496 0.540 23.375 1.00 92.94 412 LYS A O 1
ATOM 3384 N N . ALA A 1 413 ? -1.101 -1.673 23.333 1.00 93.44 413 ALA A N 1
ATOM 3385 C CA . ALA A 1 413 ? -1.553 -1.884 21.963 1.00 93.44 413 ALA A CA 1
ATOM 3386 C C . ALA A 1 413 ? -3.005 -1.424 21.771 1.00 93.44 413 ALA A C 1
ATOM 3388 O O . ALA A 1 413 ? -3.316 -0.783 20.773 1.00 93.44 413 ALA A O 1
ATOM 3389 N N . THR A 1 414 ? -3.875 -1.673 22.753 1.00 94.81 414 THR A N 1
ATOM 3390 C CA . THR A 1 414 ? -5.279 -1.235 22.728 1.00 94.81 414 THR A CA 1
ATOM 3391 C C . THR A 1 414 ? -5.403 0.292 22.756 1.00 94.81 414 THR A C 1
ATOM 3393 O O . THR A 1 414 ? -6.133 0.868 21.950 1.00 94.81 414 THR A O 1
ATOM 3396 N N . ILE A 1 415 ? -4.662 0.972 23.638 1.00 94.25 415 ILE A N 1
ATOM 3397 C CA . ILE A 1 415 ? -4.656 2.443 23.711 1.00 94.25 415 ILE A CA 1
ATOM 3398 C C . ILE A 1 415 ? -4.087 3.057 22.429 1.00 94.25 415 ILE A C 1
ATOM 3400 O O . ILE A 1 415 ? -4.684 3.982 21.872 1.00 94.25 415 ILE A O 1
ATOM 3404 N N . ASP A 1 416 ? -2.963 2.527 21.943 1.00 94.62 416 ASP A N 1
ATOM 3405 C CA . ASP A 1 416 ? -2.332 2.973 20.703 1.00 94.62 416 ASP A CA 1
ATOM 3406 C C . ASP A 1 416 ? -3.291 2.776 19.522 1.00 94.62 416 ASP A C 1
ATOM 3408 O O . ASP A 1 416 ? -3.434 3.665 18.686 1.00 94.62 416 ASP A O 1
ATOM 3412 N N . TRP A 1 417 ? -4.013 1.654 19.477 1.00 96.56 417 TRP A N 1
ATOM 3413 C CA . TRP A 1 417 ? -5.008 1.368 18.449 1.00 96.56 417 TRP A CA 1
ATOM 3414 C C . TRP A 1 417 ? -6.170 2.373 18.459 1.00 96.56 417 TRP A C 1
ATOM 3416 O O . TRP A 1 417 ? -6.506 2.905 17.399 1.00 96.56 417 TRP A O 1
ATOM 3426 N N . ILE A 1 418 ? -6.719 2.712 19.634 1.00 96.62 418 ILE A N 1
ATOM 3427 C CA . ILE A 1 418 ? -7.767 3.742 19.783 1.00 96.62 418 ILE A CA 1
ATOM 3428 C C . ILE A 1 418 ? -7.241 5.109 19.322 1.00 96.62 418 ILE A C 1
ATOM 3430 O O . ILE A 1 418 ? -7.874 5.782 18.508 1.00 96.62 418 ILE A O 1
ATOM 3434 N N . SER A 1 419 ? -6.066 5.519 19.812 1.00 95.94 419 SER A N 1
ATOM 3435 C CA . SER A 1 419 ? -5.453 6.808 19.460 1.00 95.94 419 SER A CA 1
ATOM 3436 C C . SER A 1 419 ? -5.201 6.913 17.950 1.00 95.94 419 SER A C 1
ATOM 3438 O O . SER A 1 419 ? -5.514 7.927 17.321 1.00 95.94 419 SER A O 1
ATOM 3440 N N . ASN A 1 420 ? -4.707 5.835 17.341 1.00 97.38 420 ASN A N 1
ATOM 3441 C CA . ASN A 1 420 ? -4.434 5.751 15.911 1.00 97.38 420 ASN A CA 1
ATOM 3442 C C . ASN A 1 420 ? -5.707 5.792 15.056 1.00 97.38 420 ASN A C 1
ATOM 3444 O O . ASN A 1 420 ? -5.732 6.526 14.066 1.00 97.38 420 ASN A O 1
ATOM 3448 N N . LEU A 1 421 ? -6.771 5.080 15.451 1.00 97.56 421 LEU A N 1
ATOM 3449 C CA . LEU A 1 421 ? -8.089 5.170 14.811 1.00 97.56 421 LEU A CA 1
ATOM 3450 C C . LEU A 1 421 ? -8.584 6.619 14.792 1.00 97.56 421 LEU A C 1
ATOM 3452 O O . LEU A 1 421 ? -9.002 7.115 13.750 1.00 97.56 421 LEU A O 1
ATOM 3456 N N . ILE A 1 422 ? -8.497 7.320 15.923 1.00 96.62 422 ILE A N 1
ATOM 3457 C CA . ILE A 1 422 ? -8.957 8.708 16.042 1.00 96.62 422 ILE A CA 1
ATOM 3458 C C . ILE A 1 422 ? -8.137 9.640 15.147 1.00 96.62 422 ILE A C 1
ATOM 3460 O O . ILE A 1 422 ? -8.706 10.457 14.424 1.00 96.62 422 ILE A O 1
ATOM 3464 N N . LYS A 1 423 ? -6.806 9.501 15.157 1.00 96.38 423 LYS A N 1
ATOM 3465 C CA . LYS A 1 423 ? -5.891 10.297 14.323 1.00 96.38 423 LYS A CA 1
ATOM 3466 C C . LYS A 1 423 ? -6.162 10.083 12.833 1.00 96.38 423 LYS A C 1
ATOM 3468 O O . LYS A 1 423 ? -6.295 11.051 12.089 1.00 96.38 423 LYS A O 1
ATOM 3473 N N . VAL A 1 424 ? -6.289 8.831 12.395 1.00 96.88 424 VAL A N 1
ATOM 3474 C CA . VAL A 1 424 ? -6.592 8.492 10.995 1.00 96.88 424 VAL A CA 1
ATOM 3475 C C . VAL A 1 424 ? -7.999 8.939 10.604 1.00 96.88 424 VAL A C 1
ATOM 3477 O O . VAL A 1 424 ? -8.172 9.582 9.569 1.00 96.88 424 VAL A O 1
ATOM 3480 N N . GLY A 1 425 ? -9.000 8.655 11.434 1.00 95.50 425 GLY A N 1
ATOM 3481 C CA . GLY A 1 425 ? -10.386 9.027 11.178 1.00 95.50 425 GLY A CA 1
ATOM 3482 C C . GLY A 1 425 ? -10.583 10.538 11.103 1.00 95.50 425 GLY A C 1
ATOM 3483 O O . GLY A 1 425 ? -11.278 11.008 10.207 1.00 95.50 425 GLY A O 1
ATOM 3484 N N . TRP A 1 426 ? -9.882 11.322 11.929 1.00 95.06 426 TRP A N 1
ATOM 3485 C CA . TRP A 1 426 ? -9.882 12.780 11.810 1.00 95.06 426 TRP A CA 1
ATOM 3486 C C . TRP A 1 426 ? -9.395 13.254 10.438 1.00 95.06 426 TRP A C 1
ATOM 3488 O O . TRP A 1 426 ? -10.044 14.101 9.831 1.00 95.06 426 TRP A O 1
ATOM 3498 N N . HIS A 1 427 ? -8.321 12.678 9.899 1.00 93.19 427 HIS A N 1
ATOM 3499 C CA . HIS A 1 427 ? -7.820 13.057 8.575 1.00 93.19 427 HIS A CA 1
ATOM 3500 C C . HIS A 1 427 ? -8.682 12.565 7.409 1.00 93.19 427 HIS A C 1
ATOM 3502 O O . HIS A 1 427 ? -8.721 13.225 6.373 1.00 93.19 427 HIS A O 1
ATOM 3508 N N . LEU A 1 428 ? -9.345 11.415 7.547 1.00 92.56 428 LEU A N 1
ATOM 3509 C CA . LEU A 1 428 ? -10.123 10.826 6.455 1.00 92.56 428 LEU A CA 1
ATOM 3510 C C . LEU A 1 428 ? -11.582 11.275 6.420 1.00 92.56 428 LEU A C 1
ATOM 3512 O O . LEU A 1 428 ? -12.185 11.323 5.350 1.00 92.56 428 LEU A O 1
ATOM 3516 N N . CYS A 1 429 ? -12.159 11.549 7.587 1.00 89.56 429 CYS A N 1
ATOM 3517 C CA . CYS A 1 429 ? -13.597 11.722 7.746 1.00 89.56 429 CYS A CA 1
ATOM 3518 C C . CYS A 1 429 ? -13.993 13.139 8.170 1.00 89.56 429 CYS A C 1
ATOM 3520 O O . CYS A 1 429 ? -15.177 13.465 8.091 1.00 89.56 429 CYS A O 1
ATOM 3522 N N . SER A 1 430 ? -13.053 14.001 8.576 1.00 80.50 430 SER A N 1
ATOM 3523 C CA . SER A 1 430 ? -13.375 15.415 8.798 1.00 80.50 430 SER A CA 1
ATOM 3524 C C . SER A 1 430 ? -13.633 16.113 7.467 1.00 80.50 430 SER A C 1
ATOM 3526 O O . SER A 1 430 ? -12.840 16.000 6.535 1.00 80.50 430 SER A O 1
ATOM 3528 N N . ASN A 1 431 ? -14.717 16.885 7.400 1.00 53.78 431 ASN A N 1
ATOM 3529 C CA . ASN A 1 431 ? -14.915 17.865 6.338 1.00 53.78 431 ASN A CA 1
ATOM 3530 C C . ASN A 1 431 ? -13.886 18.992 6.534 1.00 53.78 431 ASN A C 1
ATOM 3532 O O . ASN A 1 431 ? -14.153 19.924 7.292 1.00 53.78 431 ASN A O 1
ATOM 3536 N N . THR A 1 432 ? -12.700 18.893 5.934 1.00 44.81 432 THR A N 1
ATOM 3537 C CA . THR A 1 432 ? -11.848 20.078 5.715 1.00 44.81 432 THR A CA 1
ATOM 3538 C C . THR A 1 432 ? -12.335 20.894 4.540 1.00 44.81 432 THR A C 1
ATOM 3540 O O . THR A 1 432 ? -12.610 20.265 3.492 1.00 44.81 432 THR A O 1
#

Sequence (432 aa):
MLKECRCWIEEKLPDYTYYWEREWANWGNHAWEIFWGEGDSIQAAMDDLETRKLCRGWTAVNWIGESSSLTGTDGIAFPGLGGEARNPKNRQWTIEKDDIKIFYKRLACVLENRSQDTEPEGKFFALNEKLSIPELVKRLVTLPEIANNLGMSKLESFSEIYRGPEAKNEQGKGRWTGWFMGDGDEVGKHLKEIADLENGDDELKKFSQAMRHWGKDFSRDFPQEIGRVVYAGGDDFLGVIYRDKDQEAITAQQAVAWLITLPKIWERHDQKIGLSVGFVWAGSSVPQRDILQHCREAEKLAKSSGRGRVTIRIVFNSGQYVQWTCPWDYLNILTKYQDREKKANWSHIYQDLAQLESRRAFNLDKKSFVEKFAIEFFDIYFPGEGKELLNYERAKHLVGFDDEDAPYDRAKATIDWISNLIKVGWHLCSNT

Radius of gyration: 26.83 Å; chains: 1; bounding box: 71×68×70 Å

Foldseek 3Di:
DLVLLVVVLCVLCVVFQAQCPVVSVCCVVPVDDDFWADDPAPVNRVVRSVVVVVPPPCVDQQDDDDDDPPDRRFAFDDRCNNPPCSPPVNHDVVVVVVRLLLSLLQVQCSLVVHDSPDGHPQPLHDSPHRDGSVRSVVSSCQPPVSVVVVVHDNDDDPVQQAQDDPDPPDPDFGAKKKKKKKFWAPVVVVLVVLRPDPPSVVVNVLLQVLQQVLQVCCQVVPPPQQWGWPGRHRGITITMGFGGPVDDTDALQNVLVVVLCVVVSVCSSVDPIAMFMEMETEHSQPDPVLRVVSRVVQSVVLNVLPTQKYKYWYAYNVRDIFIAMFHSVCSCLLVQFQDPVGDSALVVLLVVLVVCVVVCVLPDDPVDQDLVVVLVSLCNGRPPVSVLCVDPVSVCNTQRDDPPDDPSVSSVSSNSNSNRCSVSSNRSPHDD

pLDDT: mean 84.56, std 14.38, range [29.69, 98.69]

Secondary structure (DSSP, 8-state):
-HHHHHHHHHHH-TTS---THHHHHHHHHHS--------SSHHHHHHHHHHHHH--------------TT-TT--B-STTTT-GGG-TTT--HHHHHHHHHHHHHHHHHHHTT--TTSPP--SSS-TT---BHHHHHHHHTTSHHHHHHTTPPPPPP-TT-----SSTTS-PPPPPEEEEEEEEETHHHHHHHHHTSTTHHHHHHHHHHHHHHHHHHHHHHS-GGGEEEEEEETTEEEEEE---TTSPPPPHHHHHHHHHHHHHHHGGG--S-EEEEEEEEE-TTS-HHHHHHHHHHHHHHHHHTTSSEEEEEEE-TTS-EEEEEEEGGGGGGGGT---TTSS--HHHHHHHHHHHHHTTTTPPPTTT--THHHHHHHHHHSTTTHHHHHSHHHHHHHH---TTS-HHHHHHHHHHHHHHHHHHHHHHHS--